Protein AF-A0A8I2K6K6-F1 (afdb_monomer_lite)

Radius of gyration: 32.04 Å; chains: 1; bounding box: 78×80×98 Å

Structure (mmCIF, N/CA/C/O backbone):
data_AF-A0A8I2K6K6-F1
#
_entry.id   AF-A0A8I2K6K6-F1
#
loop_
_atom_site.group_PDB
_atom_site.id
_atom_site.type_symbol
_atom_site.label_atom_id
_atom_site.label_alt_id
_atom_site.label_comp_id
_atom_site.label_asym_id
_atom_site.label_entity_id
_atom_site.label_seq_id
_atom_site.pdbx_PDB_ins_code
_atom_site.Cartn_x
_atom_site.Cartn_y
_atom_site.Cartn_z
_atom_site.occupancy
_atom_site.B_iso_or_equiv
_atom_site.auth_seq_id
_atom_site.auth_comp_id
_atom_site.auth_asym_id
_atom_site.auth_atom_id
_atom_site.pdbx_PDB_model_num
ATOM 1 N N . MET A 1 1 ? -10.277 -48.477 51.080 1.00 51.75 1 MET A N 1
ATOM 2 C CA . MET A 1 1 ? -9.240 -47.438 50.859 1.00 51.75 1 MET A CA 1
ATOM 3 C C . MET A 1 1 ? -9.003 -47.127 49.381 1.00 51.75 1 MET A C 1
ATOM 5 O O . MET A 1 1 ? -8.917 -45.958 49.034 1.00 51.75 1 MET A O 1
ATOM 9 N N . GLU A 1 2 ? -8.954 -48.123 48.496 1.00 49.84 2 GLU A N 1
ATOM 10 C CA . GLU A 1 2 ? -8.659 -47.941 47.059 1.00 49.84 2 GLU A CA 1
ATOM 11 C C . GLU A 1 2 ? -9.695 -47.109 46.279 1.00 49.84 2 GLU A C 1
ATOM 13 O O . GLU A 1 2 ? -9.335 -46.196 45.540 1.00 49.84 2 GLU A O 1
ATOM 18 N N . ARG A 1 3 ? -10.997 -47.317 46.526 1.00 44.72 3 ARG A N 1
ATOM 19 C CA . ARG A 1 3 ? -12.078 -46.536 45.884 1.00 44.72 3 ARG A CA 1
ATOM 20 C C . ARG A 1 3 ? -12.080 -45.042 46.243 1.00 44.72 3 ARG A C 1
ATOM 22 O O . ARG A 1 3 ? -12.633 -44.241 45.495 1.00 44.72 3 ARG A O 1
ATOM 29 N N . MET A 1 4 ? -11.463 -44.662 47.363 1.00 46.16 4 MET A N 1
ATOM 30 C CA . MET A 1 4 ? -11.372 -43.262 47.796 1.00 46.16 4 MET A CA 1
ATOM 31 C C . MET A 1 4 ? -10.241 -42.525 47.063 1.00 46.16 4 MET A C 1
ATOM 33 O O . MET A 1 4 ? -10.418 -41.376 46.674 1.00 46.16 4 MET A O 1
ATOM 37 N N . LYS A 1 5 ? -9.128 -43.217 46.766 1.00 51.53 5 LYS A N 1
ATOM 38 C CA . LYS A 1 5 ? -8.006 -42.664 45.988 1.00 51.53 5 LYS A CA 1
ATOM 39 C C . LYS A 1 5 ? -8.391 -42.371 44.534 1.00 51.53 5 LYS A C 1
ATOM 41 O O . LYS A 1 5 ? -8.031 -41.322 44.014 1.00 51.53 5 LYS A O 1
ATOM 46 N N . ILE A 1 6 ? -9.189 -43.242 43.911 1.00 59.91 6 ILE A N 1
ATOM 47 C CA . ILE A 1 6 ? -9.637 -43.064 42.518 1.00 59.91 6 ILE A CA 1
ATOM 48 C C . ILE A 1 6 ? -10.590 -41.864 42.387 1.00 59.91 6 ILE A C 1
ATOM 50 O O . ILE A 1 6 ? -10.442 -41.062 41.470 1.00 59.91 6 ILE A O 1
ATOM 54 N N . ARG A 1 7 ? -11.521 -41.670 43.335 1.00 54.28 7 ARG A N 1
ATOM 55 C CA . ARG A 1 7 ? -12.425 -40.503 43.329 1.00 54.28 7 ARG A CA 1
ATOM 56 C C . ARG A 1 7 ? -11.685 -39.181 43.545 1.00 54.28 7 ARG A C 1
ATOM 58 O O . ARG A 1 7 ? -11.987 -38.214 42.853 1.00 54.28 7 ARG A O 1
ATOM 65 N N . SER A 1 8 ? -10.697 -39.143 44.441 1.00 53.84 8 SER A N 1
ATOM 66 C CA . SER A 1 8 ? -9.863 -37.949 44.631 1.00 53.84 8 SER A CA 1
ATOM 67 C C . SER A 1 8 ? -9.003 -37.632 43.406 1.00 53.84 8 SER A C 1
ATOM 69 O O . SER A 1 8 ? -8.844 -36.463 43.076 1.00 53.84 8 SER A O 1
ATOM 71 N N . MET A 1 9 ? -8.500 -38.645 42.694 1.00 57.75 9 MET A N 1
ATOM 72 C CA . MET A 1 9 ? -7.684 -38.441 41.494 1.00 57.75 9 MET A CA 1
ATOM 73 C C . MET A 1 9 ? -8.512 -37.928 40.305 1.00 57.75 9 MET A C 1
ATOM 75 O O . MET A 1 9 ? -8.080 -37.010 39.617 1.00 57.75 9 MET A O 1
ATOM 79 N N . VAL A 1 10 ? -9.733 -38.440 40.106 1.00 64.06 10 VAL A N 1
ATOM 80 C CA . VAL A 1 10 ? -10.653 -37.948 39.060 1.00 64.06 10 VAL A CA 1
ATOM 81 C C . VAL A 1 10 ? -11.101 -36.509 39.334 1.00 64.06 10 VAL A C 1
ATOM 83 O O . VAL A 1 10 ? -11.165 -35.700 38.409 1.00 64.06 10 VAL A O 1
ATOM 86 N N . LEU A 1 11 ? -11.354 -36.158 40.600 1.00 61.22 11 LEU A N 1
ATOM 87 C CA . LEU A 1 11 ? -11.687 -34.786 40.989 1.00 61.22 11 LEU A CA 1
ATOM 88 C C . LEU A 1 11 ? -10.507 -33.833 40.735 1.00 61.22 11 LEU A C 1
ATOM 90 O O . LEU A 1 11 ? -10.701 -32.754 40.184 1.00 61.22 11 LEU A O 1
ATOM 94 N N . LEU A 1 12 ? -9.283 -34.254 41.071 1.00 58.97 12 LEU A N 1
ATOM 95 C CA . LEU A 1 12 ? -8.071 -33.461 40.856 1.00 58.97 12 LEU A CA 1
ATOM 96 C C . LEU A 1 12 ? -7.804 -33.225 39.361 1.00 58.97 12 LEU A C 1
ATOM 98 O O . LEU A 1 12 ? -7.541 -32.097 38.958 1.00 58.97 12 LEU A O 1
ATOM 102 N N . VAL A 1 13 ? -7.937 -34.263 38.528 1.00 63.56 13 VAL A N 1
ATOM 103 C CA . VAL A 1 13 ? -7.778 -34.155 37.067 1.00 63.56 13 VAL A CA 1
ATOM 104 C C . VAL A 1 13 ? -8.853 -33.251 36.459 1.00 63.56 13 VAL A C 1
ATOM 106 O O . VAL A 1 13 ? -8.534 -32.428 35.608 1.00 63.56 13 VAL A O 1
ATOM 109 N N . SER A 1 14 ? -10.099 -33.333 36.936 1.00 47.94 14 SER A N 1
ATOM 110 C CA . SER A 1 14 ? -11.197 -32.475 36.463 1.00 47.94 14 SER A CA 1
ATOM 111 C C . SER A 1 14 ? -10.987 -31.004 36.835 1.00 47.94 14 SER A C 1
ATOM 113 O O . SER A 1 14 ? -11.251 -30.124 36.021 1.00 47.94 14 SER A O 1
ATOM 115 N N . ILE A 1 15 ? -10.465 -30.727 38.037 1.00 58.06 15 ILE A N 1
ATOM 116 C CA . ILE A 1 15 ? -10.122 -29.369 38.488 1.00 58.06 15 ILE A CA 1
ATOM 117 C C . ILE A 1 15 ? -8.947 -28.806 37.678 1.00 58.06 15 ILE A C 1
ATOM 119 O O . ILE A 1 15 ? -8.999 -27.651 37.264 1.00 58.06 15 ILE A O 1
ATOM 123 N N . ILE A 1 16 ? -7.920 -29.615 37.396 1.00 54.38 16 ILE A N 1
ATOM 124 C CA . ILE A 1 16 ? -6.781 -29.209 36.556 1.00 54.38 16 ILE A CA 1
ATOM 125 C C . ILE A 1 16 ? -7.243 -28.916 35.121 1.00 54.38 16 ILE A C 1
ATOM 127 O O . ILE A 1 16 ? -6.854 -27.893 34.560 1.00 54.38 16 ILE A O 1
ATOM 131 N N . PHE A 1 17 ? -8.119 -29.749 34.546 1.00 43.94 17 PHE A N 1
ATOM 132 C CA . PHE A 1 17 ? -8.695 -29.506 33.218 1.00 43.94 17 PHE A CA 1
ATOM 133 C C . PHE A 1 17 ? -9.552 -28.234 33.181 1.00 43.94 17 PHE A C 1
ATOM 135 O O . PHE A 1 17 ? -9.423 -27.450 32.242 1.00 43.94 17 PHE A O 1
ATOM 142 N N . LEU A 1 18 ? -10.376 -27.983 34.208 1.00 36.75 18 LEU A N 1
ATOM 143 C CA . LEU A 1 18 ? -11.151 -26.741 34.311 1.00 36.75 18 LEU A CA 1
ATOM 144 C C . LEU A 1 18 ? -10.233 -25.514 34.391 1.00 36.75 18 LEU A C 1
ATOM 146 O O . LEU A 1 18 ? -10.445 -24.553 33.657 1.00 36.75 18 LEU A O 1
ATOM 150 N N . LEU A 1 19 ? -9.194 -25.569 35.232 1.00 34.62 19 LEU A N 1
ATOM 151 C CA . LEU A 1 19 ? -8.231 -24.480 35.416 1.00 34.62 19 LEU A CA 1
ATOM 152 C C . LEU A 1 19 ? -7.438 -24.185 34.133 1.00 34.62 19 LEU A C 1
ATOM 154 O O . LEU A 1 19 ? -7.246 -23.018 33.785 1.00 34.62 19 LEU A O 1
ATOM 158 N N . MET A 1 20 ? -7.022 -25.218 33.391 1.00 33.31 20 MET A N 1
ATOM 159 C CA . MET A 1 20 ? -6.329 -25.043 32.109 1.00 33.31 20 MET A CA 1
ATOM 160 C C . MET A 1 20 ? -7.248 -24.491 31.009 1.00 33.31 20 MET A C 1
ATOM 162 O O . MET A 1 20 ? -6.815 -23.649 30.218 1.00 33.31 20 MET A O 1
ATOM 166 N N . CYS A 1 21 ? -8.523 -24.887 30.984 1.00 32.38 21 CYS A N 1
ATOM 167 C CA . CYS A 1 21 ? -9.512 -24.354 30.041 1.00 32.38 21 CYS A CA 1
ATOM 168 C C . CYS A 1 21 ? -9.845 -22.877 30.338 1.00 32.38 21 CYS A C 1
ATOM 170 O O . CYS A 1 21 ? -9.952 -22.058 29.428 1.00 32.38 21 CYS A O 1
ATOM 172 N N . THR A 1 22 ? -9.921 -22.489 31.619 1.00 38.09 22 THR A N 1
ATOM 173 C CA . THR A 1 22 ? -10.116 -21.081 32.005 1.00 38.09 22 THR A CA 1
ATOM 174 C C . THR A 1 22 ? -8.895 -20.214 31.712 1.00 38.09 22 THR A C 1
ATOM 176 O O . THR A 1 22 ? -9.050 -19.091 31.242 1.00 38.09 22 THR A O 1
ATOM 179 N N . ALA A 1 23 ? -7.680 -20.729 31.928 1.00 33.56 23 ALA A N 1
ATOM 180 C CA . ALA A 1 23 ? -6.452 -19.982 31.665 1.00 33.56 23 ALA A CA 1
ATOM 181 C C . ALA A 1 23 ? -6.238 -19.738 30.162 1.00 33.56 23 ALA A C 1
ATOM 183 O O . ALA A 1 23 ? -5.849 -18.643 29.770 1.00 33.56 23 ALA A O 1
ATOM 184 N N . THR A 1 24 ? -6.545 -20.723 29.312 1.00 42.44 24 THR A N 1
ATOM 185 C CA . THR A 1 24 ? -6.481 -20.574 27.847 1.00 42.44 24 THR A CA 1
ATOM 186 C C . THR A 1 24 ? -7.554 -19.616 27.324 1.00 42.44 24 THR A C 1
ATOM 188 O O . THR A 1 24 ? -7.224 -18.709 26.564 1.00 42.44 24 THR A O 1
ATOM 191 N N . ALA A 1 25 ? -8.801 -19.718 27.797 1.00 46.31 25 ALA A N 1
ATOM 192 C CA . ALA A 1 25 ? -9.870 -18.784 27.431 1.00 46.31 25 ALA A CA 1
ATOM 193 C C . ALA A 1 25 ? -9.582 -17.337 27.877 1.00 46.31 25 ALA A C 1
ATOM 195 O O . ALA A 1 25 ? -9.853 -16.392 27.137 1.00 46.31 25 ALA A O 1
ATOM 196 N N . GLN A 1 26 ? -8.995 -17.147 29.063 1.00 47.81 26 GLN A N 1
ATOM 197 C CA . GLN A 1 26 ? -8.605 -15.825 29.553 1.00 47.81 26 GLN A CA 1
ATOM 198 C C . GLN A 1 26 ? -7.386 -15.271 28.803 1.00 47.81 26 GLN A C 1
ATOM 200 O O . GLN A 1 26 ? -7.351 -14.084 28.498 1.00 47.81 26 GLN A O 1
ATOM 205 N N . HIS A 1 27 ? -6.430 -16.122 28.415 1.00 45.38 27 HIS A N 1
ATOM 206 C CA . HIS A 1 27 ? -5.269 -15.692 27.635 1.00 45.38 27 HIS A CA 1
ATOM 207 C C . HIS A 1 27 ? -5.630 -15.274 26.196 1.00 45.38 27 HIS A C 1
ATOM 209 O O . HIS A 1 27 ? -4.989 -14.371 25.657 1.00 45.38 27 HIS A O 1
ATOM 215 N N . VAL A 1 28 ? -6.667 -15.878 25.596 1.00 52.75 28 VAL A N 1
ATOM 216 C CA . VAL A 1 28 ? -7.214 -15.484 24.281 1.00 52.75 28 VAL A CA 1
ATOM 217 C C . VAL A 1 28 ? -7.942 -14.135 24.352 1.00 52.75 28 VAL A C 1
ATOM 219 O O . VAL A 1 28 ? -7.815 -13.341 23.431 1.00 52.75 28 VAL A O 1
ATOM 222 N N . ARG A 1 29 ? -8.625 -13.821 25.464 1.00 59.38 29 ARG A N 1
ATOM 223 C CA . ARG A 1 29 ? -9.300 -12.520 25.670 1.00 59.38 29 ARG A CA 1
ATOM 224 C C . ARG A 1 29 ? -8.346 -11.331 25.831 1.00 59.38 29 ARG A C 1
ATOM 226 O O . ARG A 1 29 ? -8.762 -10.192 25.662 1.00 59.38 29 ARG A O 1
ATOM 233 N N . GLU A 1 30 ? -7.084 -11.583 26.173 1.00 62.78 30 GLU A N 1
ATOM 234 C CA . GLU A 1 30 ? -6.069 -10.542 26.397 1.00 62.78 30 GLU A CA 1
ATOM 235 C C . GLU A 1 30 ? -5.243 -10.202 25.141 1.00 62.78 30 GLU A C 1
ATOM 237 O O . GLU A 1 30 ? -4.335 -9.370 25.207 1.00 62.78 30 GLU A O 1
ATOM 242 N N . LYS A 1 31 ? -5.535 -10.842 24.002 1.00 68.19 31 LYS A N 1
ATOM 243 C CA . LYS A 1 31 ? -4.841 -10.657 22.721 1.00 68.19 31 LYS A CA 1
ATOM 244 C C . LYS A 1 31 ? -5.854 -10.392 21.604 1.00 68.19 31 LYS A C 1
ATOM 246 O O . LYS A 1 31 ? -6.998 -10.827 21.683 1.00 68.19 31 LYS A O 1
ATOM 251 N N . GLY A 1 32 ? -5.415 -9.709 20.551 1.00 77.25 32 GLY A N 1
ATOM 252 C CA . GLY A 1 32 ? -6.196 -9.530 19.326 1.00 77.25 32 GLY A CA 1
ATOM 253 C C . GLY A 1 32 ? -6.522 -8.078 18.999 1.00 77.25 32 GLY A C 1
ATOM 254 O O . GLY A 1 32 ? -5.959 -7.146 19.580 1.00 77.25 32 GLY A O 1
ATOM 255 N N . ILE A 1 33 ? -7.405 -7.927 18.020 1.00 88.62 33 ILE A N 1
ATOM 256 C CA . ILE A 1 33 ? -7.932 -6.653 17.540 1.00 88.62 33 ILE A CA 1
ATOM 257 C C . ILE A 1 33 ? -9.274 -6.428 18.228 1.00 88.62 33 ILE A C 1
ATOM 259 O O . ILE A 1 33 ? -10.105 -7.337 18.265 1.00 88.62 33 ILE A O 1
ATOM 263 N N . PHE A 1 34 ? -9.465 -5.240 18.784 1.00 93.50 34 PHE A N 1
ATOM 264 C CA . PHE A 1 34 ? -10.744 -4.771 19.291 1.00 93.50 34 PHE A CA 1
ATOM 265 C C . PHE A 1 34 ? -11.370 -3.844 18.265 1.00 93.50 34 PHE A C 1
ATOM 267 O O . PHE A 1 34 ? -10.644 -3.065 17.650 1.00 93.50 34 PHE A O 1
ATOM 274 N N . PHE A 1 35 ? -12.677 -3.949 18.063 1.00 95.38 35 PHE A N 1
ATOM 275 C CA . PHE A 1 35 ? -13.352 -3.186 17.021 1.00 95.38 35 PHE A CA 1
ATOM 276 C C . PHE A 1 35 ? -14.851 -3.029 17.274 1.00 95.38 35 PHE A C 1
ATOM 278 O O . PHE A 1 35 ? -15.402 -3.807 18.051 1.00 95.38 35 PHE A O 1
ATOM 285 N N . SER A 1 36 ? -15.477 -2.060 16.614 1.00 96.81 36 SER A N 1
ATOM 286 C CA . SER A 1 36 ? -16.935 -1.948 16.462 1.00 96.81 36 SER A CA 1
ATOM 287 C C . SER A 1 36 ? -17.298 -2.020 14.980 1.00 96.81 36 SER A C 1
ATOM 289 O O . SER A 1 36 ? -16.401 -2.019 14.141 1.00 96.81 36 SER A O 1
ATOM 291 N N . THR A 1 37 ? -18.577 -2.153 14.659 1.00 96.12 37 THR A N 1
ATOM 292 C CA . THR A 1 37 ? -19.090 -2.217 13.282 1.00 96.12 37 THR A CA 1
ATOM 293 C C . THR A 1 37 ? -20.199 -1.193 13.104 1.00 96.12 37 THR A C 1
ATOM 295 O O . THR A 1 37 ? -21.004 -1.099 14.019 1.00 96.12 37 THR A O 1
ATOM 298 N N . GLU A 1 38 ? -20.323 -0.592 11.921 1.00 94.00 38 GLU A N 1
ATOM 299 C CA . GLU A 1 38 ? -21.384 0.382 11.573 1.00 94.00 38 GLU A CA 1
ATOM 300 C C . GLU A 1 38 ? -22.796 -0.190 11.712 1.00 94.00 38 GLU A C 1
ATOM 302 O O . GLU A 1 38 ? -23.766 0.520 11.954 1.00 94.00 38 GLU A O 1
ATOM 307 N N . GLU A 1 39 ? -22.933 -1.505 11.536 1.00 94.12 39 GLU A N 1
ATOM 308 C CA . GLU A 1 39 ? -24.236 -2.152 11.441 1.00 94.12 39 GLU A CA 1
ATOM 309 C C . GLU A 1 39 ? -24.443 -3.222 12.517 1.00 94.12 39 GLU A C 1
ATOM 311 O O . GLU A 1 39 ? -23.609 -4.111 12.740 1.00 94.12 39 GLU A O 1
ATOM 316 N N . GLU A 1 40 ? -25.631 -3.220 13.126 1.00 94.50 40 GLU A N 1
ATOM 317 C CA . GLU A 1 40 ? -26.040 -4.272 14.052 1.00 94.50 40 GLU A CA 1
ATOM 318 C C . GLU A 1 40 ? -26.169 -5.632 13.341 1.00 94.50 40 GLU A C 1
ATOM 320 O O . GLU A 1 40 ? -26.656 -5.762 12.211 1.00 94.50 40 GLU A O 1
ATOM 325 N N . PHE A 1 41 ? -25.831 -6.721 14.036 1.00 94.94 41 PHE A N 1
ATOM 326 C CA . PHE A 1 41 ? -25.976 -8.061 13.471 1.00 94.94 41 PHE A CA 1
ATOM 327 C C . PHE A 1 41 ? -26.277 -9.149 14.500 1.00 94.94 41 PHE A C 1
ATOM 329 O O . PHE A 1 41 ? -26.096 -9.023 15.708 1.00 94.94 41 PHE A O 1
ATOM 336 N N . VAL A 1 42 ? -26.746 -10.295 13.998 1.00 93.62 42 VAL A N 1
ATOM 337 C CA . VAL A 1 42 ? -27.053 -11.466 14.827 1.00 93.62 42 VAL A CA 1
ATOM 338 C C . VAL A 1 42 ? -25.925 -12.489 14.744 1.00 93.62 42 VAL A C 1
ATOM 340 O O . VAL A 1 42 ? -25.667 -13.062 13.679 1.00 93.62 42 VAL A O 1
ATOM 343 N N . ILE A 1 43 ? -25.312 -12.785 15.890 1.00 91.00 43 ILE A N 1
ATOM 344 C CA . ILE A 1 43 ? -24.270 -13.805 16.027 1.00 91.00 43 ILE A CA 1
ATOM 345 C C . ILE A 1 43 ? -24.836 -15.221 15.840 1.00 91.00 43 ILE A C 1
ATOM 347 O O . ILE A 1 43 ? -25.924 -15.564 16.311 1.00 91.00 43 ILE A O 1
ATOM 351 N N . ARG A 1 44 ? -24.068 -16.088 15.171 1.00 85.31 44 ARG A N 1
ATOM 352 C CA . ARG A 1 44 ? -24.372 -17.532 15.031 1.00 85.31 44 ARG A CA 1
ATOM 353 C C . ARG A 1 44 ? -23.242 -18.429 15.528 1.00 85.31 44 ARG A C 1
ATOM 355 O O . ARG A 1 44 ? -23.349 -19.655 15.470 1.00 85.31 44 ARG A O 1
ATOM 362 N N . GLY A 1 45 ? -22.143 -17.813 15.954 1.00 73.81 45 GLY A N 1
ATOM 363 C CA . GLY A 1 45 ? -21.019 -18.450 16.621 1.00 73.81 45 GLY A CA 1
ATOM 364 C C . GLY A 1 45 ? -21.280 -18.717 18.103 1.00 73.81 45 GLY A C 1
ATOM 365 O O . GLY A 1 45 ? -22.357 -19.161 18.503 1.00 73.81 45 GLY A O 1
ATOM 366 N N . LEU A 1 46 ? -20.253 -18.491 18.919 1.00 76.25 46 LEU A N 1
ATOM 367 C CA . LEU A 1 46 ? -20.325 -18.667 20.367 1.00 76.25 46 LEU A CA 1
ATOM 368 C C . LEU A 1 46 ? -21.294 -17.654 20.970 1.00 76.25 46 LEU A C 1
ATOM 370 O O . LEU A 1 46 ? -21.122 -16.456 20.793 1.00 76.25 46 LEU A O 1
ATOM 374 N N . LYS A 1 47 ? -22.303 -18.130 21.704 1.00 79.69 47 LYS A N 1
ATOM 375 C CA . LYS A 1 47 ? -23.281 -17.247 22.342 1.00 79.69 47 LYS A CA 1
ATOM 376 C C . LYS A 1 47 ? -22.570 -16.285 23.315 1.00 79.69 47 LYS A C 1
ATOM 378 O O . LYS A 1 47 ? -21.789 -16.772 24.139 1.00 79.69 47 LYS A O 1
ATOM 383 N N . PRO A 1 48 ? -22.847 -14.968 23.264 1.00 84.38 48 PRO A N 1
ATOM 384 C CA . PRO A 1 48 ? -22.281 -14.011 24.209 1.00 84.38 48 PRO A CA 1
ATOM 385 C C . PRO A 1 48 ? -22.601 -14.369 25.663 1.00 84.38 48 PRO A C 1
ATOM 387 O O . PRO A 1 48 ? -23.578 -15.067 25.948 1.00 84.38 48 PRO A O 1
ATOM 390 N N . ALA A 1 49 ? -21.766 -13.894 26.591 1.00 82.94 49 ALA A N 1
ATOM 391 C CA . ALA A 1 49 ? -21.844 -14.264 28.007 1.00 82.94 49 ALA A CA 1
ATOM 392 C C . ALA A 1 49 ? -23.164 -13.840 28.678 1.00 82.94 49 ALA A C 1
ATOM 394 O O . ALA A 1 49 ? -23.637 -14.519 29.587 1.00 82.94 49 ALA A O 1
ATOM 395 N N . ASP A 1 50 ? -23.769 -12.751 28.208 1.00 85.69 50 ASP A N 1
ATOM 396 C CA . ASP A 1 50 ? -25.077 -12.252 28.647 1.00 85.69 50 ASP A CA 1
ATOM 397 C C . ASP A 1 50 ? -26.264 -12.991 28.002 1.00 85.69 50 ASP A C 1
ATOM 399 O O . ASP A 1 50 ? -27.416 -12.808 28.391 1.00 85.69 50 ASP A O 1
ATOM 403 N N . GLY A 1 51 ? -25.999 -13.854 27.021 1.00 88.19 51 GLY A N 1
ATOM 404 C CA . GLY A 1 51 ? -27.007 -14.601 26.295 1.00 88.19 51 GLY A CA 1
ATOM 405 C C . GLY A 1 51 ? -27.780 -13.807 25.234 1.00 88.19 51 GLY A C 1
ATOM 406 O O . GLY A 1 51 ? -28.684 -14.400 24.635 1.00 88.19 51 GLY A O 1
ATOM 407 N N . ASN A 1 52 ? -27.446 -12.540 24.967 1.00 90.62 52 ASN A N 1
ATOM 408 C CA . ASN A 1 52 ? -28.057 -11.760 23.891 1.00 90.62 52 ASN A CA 1
ATOM 409 C C . ASN A 1 52 ? -27.321 -12.026 22.563 1.00 90.62 52 ASN A C 1
ATOM 411 O O . ASN A 1 52 ? -26.131 -11.726 22.468 1.00 90.62 52 ASN A O 1
ATOM 415 N N . PRO A 1 53 ? -27.977 -12.610 21.540 1.00 91.62 53 PRO A N 1
ATOM 416 C CA . PRO A 1 53 ? -27.328 -12.895 20.264 1.00 91.62 53 PRO A CA 1
ATOM 417 C C . PRO A 1 53 ? -27.206 -11.670 19.345 1.00 91.62 53 PRO A C 1
ATOM 419 O O . PRO A 1 53 ? -26.578 -11.783 18.296 1.00 91.62 53 PRO A O 1
ATOM 422 N N . ILE A 1 54 ? -27.832 -10.545 19.688 1.00 94.44 54 ILE A N 1
ATOM 423 C CA . ILE A 1 54 ? -27.694 -9.301 18.931 1.00 94.44 54 ILE A CA 1
ATOM 424 C C . ILE A 1 54 ? -26.397 -8.628 19.375 1.00 94.44 54 ILE A C 1
ATOM 426 O O . ILE A 1 54 ? -26.117 -8.542 20.576 1.00 94.44 54 ILE A O 1
ATOM 430 N N . ILE A 1 55 ? -25.601 -8.234 18.394 1.00 95.50 55 ILE A N 1
ATOM 431 C CA . ILE A 1 55 ? -24.452 -7.351 18.523 1.00 95.50 55 ILE A CA 1
ATOM 432 C C . ILE A 1 55 ? -24.899 -6.014 17.951 1.00 95.50 55 ILE A C 1
ATOM 434 O O . ILE A 1 55 ? -25.369 -6.010 16.811 1.00 95.50 55 ILE A O 1
ATOM 438 N N . SER A 1 56 ? -24.829 -4.942 18.735 1.00 95.69 56 SER A N 1
ATOM 439 C CA . SER A 1 56 ? -25.100 -3.610 18.192 1.00 95.69 56 SER A CA 1
ATOM 440 C C . SER A 1 56 ? -23.832 -2.958 17.656 1.00 95.69 56 SER A C 1
ATOM 442 O O . SER A 1 56 ? -22.720 -3.401 17.957 1.00 95.69 56 SER A O 1
ATOM 444 N N . ASP A 1 57 ? -24.031 -1.900 16.883 1.00 94.25 57 ASP A N 1
ATOM 445 C CA . ASP A 1 57 ? -23.008 -0.959 16.419 1.00 94.25 57 ASP A CA 1
ATOM 446 C C . ASP A 1 57 ? -22.256 -0.256 17.567 1.00 94.25 57 ASP A C 1
ATOM 448 O O . ASP A 1 57 ? -21.136 0.223 17.419 1.00 94.25 57 ASP A O 1
ATOM 452 N N . GLY A 1 58 ? -22.833 -0.264 18.769 1.00 95.06 58 GLY A N 1
ATOM 453 C CA . GLY A 1 58 ? -22.226 0.246 19.988 1.00 95.06 58 GLY A CA 1
ATOM 454 C C . GLY A 1 58 ? -21.421 -0.764 20.809 1.00 95.06 58 GLY A C 1
ATOM 455 O O . GLY A 1 58 ? -20.913 -0.407 21.882 1.00 95.06 58 GLY A O 1
ATOM 456 N N . ASP A 1 59 ? -21.339 -2.027 20.390 1.00 97.19 59 ASP A N 1
ATOM 457 C CA . ASP A 1 59 ? -20.625 -3.068 21.123 1.00 97.19 59 ASP A CA 1
ATOM 458 C C . ASP A 1 59 ? -19.152 -3.155 20.708 1.00 97.19 59 ASP A C 1
ATOM 460 O O . ASP A 1 59 ? -18.811 -3.420 19.563 1.00 97.19 59 ASP A O 1
ATOM 464 N N . LEU A 1 60 ? -18.246 -3.089 21.685 1.00 96.75 60 LEU A N 1
ATOM 465 C CA . LEU A 1 60 ? -16.827 -3.300 21.435 1.00 96.75 60 LEU A CA 1
ATOM 466 C C . LEU A 1 60 ? -16.507 -4.801 21.414 1.00 96.75 60 LEU A C 1
ATOM 468 O O . LEU A 1 60 ? -16.607 -5.511 22.424 1.00 96.75 60 LEU A O 1
ATOM 472 N N . LEU A 1 61 ? -16.085 -5.286 20.255 1.00 95.06 61 LEU A N 1
ATOM 473 C CA . LEU A 1 61 ? -15.815 -6.683 19.934 1.00 95.06 61 LEU A CA 1
ATOM 474 C C . LEU A 1 61 ? -14.330 -7.020 20.034 1.00 95.06 61 LEU A C 1
ATOM 476 O O . LEU A 1 61 ? -13.470 -6.150 20.134 1.00 95.06 61 LEU A O 1
ATOM 480 N N . ASN A 1 62 ? -14.019 -8.315 20.012 1.00 91.00 62 ASN A N 1
ATOM 481 C CA . ASN A 1 62 ? -12.662 -8.831 19.873 1.00 91.00 62 ASN A CA 1
ATOM 482 C C . ASN A 1 62 ? -12.591 -9.839 18.717 1.00 91.00 62 ASN A C 1
ATOM 484 O O . ASN A 1 62 ? -13.462 -10.702 18.575 1.00 91.00 62 ASN A O 1
ATOM 488 N N . SER A 1 63 ? -11.506 -9.782 17.944 1.00 87.56 63 SER A N 1
ATOM 489 C CA . SER A 1 63 ? -11.255 -10.617 16.761 1.00 87.56 63 SER A CA 1
ATOM 490 C C . SER A 1 63 ? -11.164 -12.124 17.033 1.00 87.56 63 SER A C 1
ATOM 492 O O . SER A 1 63 ? -11.016 -12.904 16.101 1.00 87.56 63 SER A O 1
ATOM 494 N N . ALA A 1 64 ? -11.242 -12.572 18.288 1.00 83.12 64 ALA A N 1
ATOM 495 C CA . ALA A 1 64 ? -11.393 -13.979 18.654 1.00 83.12 64 ALA A CA 1
ATOM 496 C C . ALA A 1 64 ? -12.863 -14.452 18.712 1.00 83.12 64 ALA A C 1
ATOM 498 O O . ALA A 1 64 ? -13.109 -15.619 19.020 1.00 83.12 64 ALA A O 1
ATOM 499 N N . GLY A 1 65 ? -13.842 -13.582 18.430 1.00 86.56 65 GLY A N 1
ATOM 500 C CA . GLY A 1 65 ? -15.264 -13.945 18.372 1.00 86.56 65 GLY A CA 1
ATOM 501 C C . GLY A 1 65 ? -16.034 -13.769 19.678 1.00 86.56 65 GLY A C 1
ATOM 502 O O . GLY A 1 65 ? -16.987 -14.507 19.929 1.00 86.56 65 GLY A O 1
ATOM 503 N N . TYR A 1 66 ? -15.624 -12.823 20.525 1.00 88.00 66 TYR A N 1
ATOM 504 C CA . TYR A 1 66 ? -16.317 -12.500 21.774 1.00 88.00 66 TYR A CA 1
ATOM 505 C C . TYR A 1 66 ? -16.623 -11.007 21.853 1.00 88.00 66 TYR A C 1
ATOM 507 O O . TYR A 1 66 ? -15.845 -10.183 21.377 1.00 88.00 66 TYR A O 1
ATOM 515 N N . VAL A 1 67 ? -17.722 -10.674 22.525 1.00 93.19 67 VAL A N 1
ATOM 516 C CA . VAL A 1 67 ? -18.026 -9.300 22.933 1.00 93.19 67 VAL A CA 1
ATOM 517 C C . VAL A 1 67 ? -17.098 -8.929 24.085 1.00 93.19 67 VAL A C 1
ATOM 519 O O . VAL A 1 67 ? -17.096 -9.612 25.114 1.00 93.19 67 VAL A O 1
ATOM 522 N N . TYR A 1 68 ? -16.279 -7.897 23.897 1.00 93.75 68 TYR A N 1
ATOM 523 C CA . TYR A 1 68 ? -15.342 -7.429 24.913 1.00 93.75 68 TYR A CA 1
ATOM 524 C C . TYR A 1 68 ? -16.028 -6.496 25.916 1.00 93.75 68 TYR A C 1
ATOM 526 O O . TYR A 1 68 ? -15.870 -6.698 27.122 1.00 93.75 68 TYR A O 1
ATOM 534 N N . MET A 1 69 ? -16.812 -5.529 25.435 1.00 95.50 69 MET A N 1
ATOM 535 C CA . MET A 1 69 ? -17.684 -4.687 26.258 1.00 95.50 69 MET A CA 1
ATOM 536 C C . MET A 1 69 ? -18.949 -4.336 25.487 1.00 95.50 69 MET A C 1
ATOM 538 O O . MET A 1 69 ? -18.871 -3.973 24.319 1.00 95.50 69 MET A O 1
ATOM 542 N N . ARG A 1 70 ? -20.103 -4.404 26.150 1.00 96.19 70 ARG A N 1
ATOM 543 C CA . ARG A 1 70 ? -21.359 -3.932 25.554 1.00 96.19 70 ARG A CA 1
ATOM 544 C C . ARG A 1 70 ? -21.449 -2.407 25.563 1.00 96.19 70 ARG A C 1
ATOM 546 O O . ARG A 1 70 ? -20.881 -1.780 26.465 1.00 96.19 70 ARG A O 1
ATOM 553 N N . ASN A 1 71 ? -22.259 -1.823 24.679 1.00 96.06 71 ASN A N 1
ATOM 554 C CA . ASN A 1 71 ? -22.489 -0.371 24.658 1.00 96.06 71 ASN A CA 1
ATOM 555 C C . ASN A 1 71 ? -22.892 0.180 26.042 1.00 96.06 71 ASN A C 1
ATOM 557 O O . ASN A 1 71 ? -22.283 1.105 26.588 1.00 96.06 71 ASN A O 1
ATOM 561 N N . TYR A 1 72 ? -23.837 -0.492 26.713 1.00 94.56 72 TYR A N 1
ATOM 562 C CA . TYR A 1 72 ? -24.289 -0.096 28.054 1.00 94.56 72 TYR A CA 1
ATOM 563 C C . TYR A 1 72 ? -23.188 -0.187 29.130 1.00 94.56 72 TYR A C 1
ATOM 565 O O . TYR A 1 72 ? -23.281 0.466 30.176 1.00 94.56 72 TYR A O 1
ATOM 573 N N . GLU A 1 73 ? -22.159 -1.017 28.930 1.00 95.75 73 GLU A N 1
ATOM 574 C CA . GLU A 1 73 ? -21.030 -1.146 29.856 1.00 95.75 73 GLU A CA 1
ATOM 575 C C . GLU A 1 73 ? -20.061 0.021 29.700 1.00 95.75 73 GLU A C 1
ATOM 577 O O . GLU A 1 73 ? -19.615 0.570 30.714 1.00 95.75 73 GLU A O 1
ATOM 582 N N . LEU A 1 74 ? -19.802 0.436 28.456 1.00 97.12 74 LEU A N 1
ATOM 583 C CA . LEU A 1 74 ? -19.018 1.628 28.128 1.00 97.12 74 LEU A CA 1
ATOM 584 C C . LEU A 1 74 ? -19.705 2.886 28.678 1.00 97.12 74 LEU A C 1
ATOM 586 O O . LEU A 1 74 ? -19.092 3.685 29.394 1.00 97.12 74 LEU A O 1
ATOM 590 N N . LEU A 1 75 ? -21.021 2.996 28.480 1.00 96.88 75 LEU A N 1
ATOM 591 C CA . LEU A 1 75 ? -21.819 4.154 28.886 1.00 96.88 75 LEU A CA 1
ATOM 592 C C . LEU A 1 75 ? -22.220 4.190 30.368 1.00 96.88 75 LEU A C 1
ATOM 594 O O . LEU A 1 75 ? -22.783 5.181 30.853 1.00 96.88 75 LEU A O 1
ATOM 598 N N . LYS A 1 76 ? -21.905 3.146 31.141 1.00 95.56 76 LYS A N 1
ATOM 599 C CA . LYS A 1 76 ? -22.382 2.961 32.523 1.00 95.56 76 LYS A CA 1
ATOM 600 C C . LYS A 1 76 ? -22.131 4.163 33.441 1.00 95.56 76 LYS A C 1
ATOM 602 O O . LYS A 1 76 ? -22.936 4.438 34.335 1.00 95.56 76 LYS A O 1
ATOM 607 N N . LYS A 1 77 ? -21.011 4.875 33.269 1.00 96.81 77 LYS A N 1
ATOM 608 C CA . LYS A 1 77 ? -20.663 6.057 34.085 1.00 96.81 77 LYS A CA 1
ATOM 609 C C . LYS A 1 77 ? -21.447 7.311 33.711 1.00 96.81 77 LYS A C 1
ATOM 611 O O . LYS A 1 77 ? -21.628 8.172 34.571 1.00 96.81 77 LYS A O 1
ATOM 616 N N . PHE A 1 78 ? -21.945 7.375 32.484 1.00 96.25 78 PHE A N 1
ATOM 617 C CA . PHE A 1 78 ? -22.659 8.522 31.934 1.00 96.25 78 PHE A CA 1
ATOM 618 C C . PHE A 1 78 ? -24.178 8.402 32.086 1.00 96.25 78 PHE A C 1
ATOM 620 O O . PHE A 1 78 ? -24.893 9.375 31.889 1.00 96.25 78 PHE A O 1
ATOM 627 N N . LYS A 1 79 ? -24.666 7.243 32.555 1.00 93.00 79 LYS A N 1
ATOM 628 C CA . LYS A 1 79 ? -26.088 6.965 32.828 1.00 93.00 79 LYS A CA 1
ATOM 629 C C . LYS A 1 79 ? -26.981 7.027 31.581 1.00 93.00 79 LYS A C 1
ATOM 631 O O . LYS A 1 79 ? -28.200 7.146 31.730 1.00 93.00 79 LYS A O 1
ATOM 636 N N . ALA A 1 80 ? -26.404 6.885 30.391 1.00 91.69 80 ALA A N 1
ATOM 637 C CA . ALA A 1 80 ? -27.175 6.576 29.197 1.00 91.69 80 ALA A CA 1
ATOM 638 C C . ALA A 1 80 ? -27.770 5.164 29.330 1.00 91.69 80 ALA A C 1
ATOM 640 O O . ALA A 1 80 ? -27.175 4.275 29.945 1.00 91.69 80 ALA A O 1
ATOM 641 N N . ARG A 1 81 ? -28.998 4.994 28.837 1.00 88.50 81 ARG A N 1
ATOM 642 C CA . ARG A 1 81 ? -29.746 3.724 28.895 1.00 88.50 81 ARG A CA 1
ATOM 643 C C . ARG A 1 81 ? -30.069 3.156 27.520 1.00 88.50 81 ARG A C 1
ATOM 645 O O . ARG A 1 81 ? -30.473 2.001 27.448 1.00 88.50 81 ARG A O 1
ATOM 652 N N . SER A 1 82 ? -29.967 3.990 26.495 1.00 92.12 82 SER A N 1
ATOM 653 C CA . SER A 1 82 ? -30.121 3.601 25.102 1.00 92.12 82 SER A CA 1
ATOM 654 C C . SER A 1 82 ? -28.765 3.196 24.553 1.00 92.12 82 SER A C 1
ATOM 656 O O . SER A 1 82 ? -27.746 3.632 25.096 1.00 92.12 82 SER A O 1
ATOM 658 N N . ASP A 1 83 ? -28.791 2.403 23.491 1.00 93.88 83 ASP A N 1
ATOM 659 C CA . ASP A 1 83 ? -27.638 2.293 22.615 1.00 93.88 83 ASP A CA 1
ATOM 660 C C . ASP A 1 83 ? -27.383 3.644 21.947 1.00 93.88 83 ASP A C 1
ATOM 662 O O . ASP A 1 83 ? -28.342 4.296 21.523 1.00 93.88 83 ASP A O 1
ATOM 666 N N . LEU A 1 84 ? -26.130 4.085 21.944 1.00 96.38 84 LEU A N 1
ATOM 667 C CA . LEU A 1 84 ? -25.704 5.326 21.293 1.00 96.38 84 LEU A CA 1
ATOM 668 C C . LEU A 1 84 ? -24.682 5.067 20.180 1.00 96.38 84 LEU A C 1
ATOM 670 O O . LEU A 1 84 ? -24.062 6.027 19.730 1.00 96.38 84 LEU A O 1
ATOM 674 N N . GLY A 1 85 ? -24.473 3.804 19.794 1.00 95.56 85 GLY A N 1
ATOM 675 C CA . GLY A 1 85 ? -23.420 3.426 18.861 1.00 95.56 85 GLY A CA 1
ATOM 676 C C . GLY A 1 85 ? -22.023 3.641 19.446 1.00 95.56 85 GLY A C 1
ATOM 677 O O . GLY A 1 85 ? -21.849 4.088 20.592 1.00 95.56 85 GLY A O 1
ATOM 678 N N . LEU A 1 86 ? -21.012 3.290 18.663 1.00 96.38 86 LEU A N 1
ATOM 679 C CA . LEU A 1 86 ? -19.620 3.643 18.894 1.00 96.38 86 LEU A CA 1
ATOM 680 C C . LEU A 1 86 ? -19.084 4.200 17.598 1.00 96.38 86 LEU A C 1
ATOM 682 O O . LEU A 1 86 ? -19.206 3.533 16.592 1.00 96.38 86 LEU A O 1
ATOM 686 N N . ASP A 1 87 ? -18.455 5.359 17.690 1.00 94.50 87 ASP A N 1
ATOM 687 C CA . ASP A 1 87 ? -17.906 6.074 16.533 1.00 94.50 87 ASP A CA 1
ATOM 688 C C . ASP A 1 87 ? -16.372 6.144 16.608 1.00 94.50 87 ASP A C 1
ATOM 690 O O . ASP A 1 87 ? -15.672 6.425 15.664 1.00 94.50 87 ASP A O 1
ATOM 694 N N . ALA A 1 88 ? -15.791 5.852 17.777 1.00 96.12 88 ALA A N 1
ATOM 695 C CA . ALA A 1 88 ? -14.353 5.648 17.900 1.00 96.12 88 ALA A CA 1
ATOM 696 C C . ALA A 1 88 ? -14.044 4.863 19.172 1.00 96.12 88 ALA A C 1
ATOM 698 O O . ALA A 1 88 ? -14.717 5.033 20.193 1.00 96.12 88 ALA A O 1
ATOM 699 N N . ALA A 1 89 ? -12.969 4.068 19.196 1.00 97.00 89 ALA A N 1
ATOM 700 C CA . ALA A 1 89 ? -12.492 3.474 20.447 1.00 97.00 89 ALA A CA 1
ATOM 701 C C . ALA A 1 89 ? -10.991 3.161 20.476 1.00 97.00 89 ALA A C 1
ATOM 703 O O . ALA A 1 89 ? -10.421 2.616 19.538 1.00 97.00 89 ALA A O 1
ATOM 704 N N . ASP A 1 90 ? -10.380 3.373 21.643 1.00 95.88 90 ASP A N 1
ATOM 705 C CA . ASP A 1 90 ? -9.042 2.909 21.991 1.00 95.88 90 ASP A CA 1
ATOM 706 C C . ASP A 1 90 ? -9.047 2.140 23.323 1.00 95.88 90 ASP A C 1
ATOM 708 O O . ASP A 1 90 ? -9.309 2.687 24.404 1.00 95.88 90 ASP A O 1
ATOM 712 N N . VAL A 1 91 ? -8.703 0.851 23.262 1.00 94.62 91 VAL A N 1
ATOM 713 C CA . VAL A 1 91 ? -8.541 -0.019 24.430 1.00 94.62 91 VAL A CA 1
ATOM 714 C C . VAL A 1 91 ? -7.158 0.198 25.035 1.00 94.62 91 VAL A C 1
ATOM 716 O O . VAL A 1 91 ? -6.148 -0.301 24.544 1.00 94.62 91 VAL A O 1
ATOM 719 N N . ILE A 1 92 ? -7.111 0.935 26.143 1.00 93.19 92 ILE A N 1
ATOM 720 C CA . ILE A 1 92 ? -5.864 1.353 26.797 1.00 93.19 92 ILE A CA 1
ATOM 721 C C . ILE A 1 92 ? -5.375 0.298 27.791 1.00 93.19 92 ILE A C 1
ATOM 723 O O . ILE A 1 92 ? -4.187 0.000 27.828 1.00 93.19 92 ILE A O 1
ATOM 727 N N . ASN A 1 93 ? -6.282 -0.275 28.590 1.00 91.75 93 ASN A N 1
ATOM 728 C CA . ASN A 1 93 ? -5.964 -1.361 29.518 1.00 91.75 93 ASN A CA 1
ATOM 729 C C . ASN A 1 93 ? -7.028 -2.458 29.422 1.00 91.75 93 ASN A C 1
ATOM 731 O O . ASN A 1 93 ? -8.142 -2.303 29.926 1.00 91.75 93 ASN A O 1
ATOM 735 N N . ILE A 1 94 ? -6.643 -3.584 28.817 1.00 89.62 94 ILE A N 1
ATOM 736 C CA . ILE A 1 94 ? -7.526 -4.731 28.572 1.00 89.62 94 ILE A CA 1
ATOM 737 C C . ILE A 1 94 ? -8.007 -5.361 29.889 1.00 89.62 94 ILE A C 1
ATOM 739 O O . ILE A 1 94 ? -9.184 -5.651 30.063 1.00 89.62 94 ILE A O 1
ATOM 743 N N . ARG A 1 95 ? -7.103 -5.554 30.858 1.00 87.44 95 ARG A N 1
ATOM 744 C CA . ARG A 1 95 ? -7.434 -6.200 32.144 1.00 87.44 95 ARG A CA 1
ATOM 745 C C . ARG A 1 95 ? -8.262 -5.302 33.057 1.00 87.44 95 ARG A C 1
ATOM 747 O O . ARG A 1 95 ? -9.073 -5.784 33.840 1.00 87.44 95 ARG A O 1
ATOM 754 N N . GLY A 1 96 ? -8.013 -4.001 32.988 1.00 90.06 96 GLY A N 1
ATOM 755 C CA . GLY A 1 96 ? -8.701 -2.970 33.753 1.00 90.06 96 GLY A CA 1
ATOM 756 C C . GLY A 1 96 ? -9.981 -2.468 33.090 1.00 90.06 96 GLY A C 1
ATOM 757 O O . GLY A 1 96 ? -10.650 -1.630 33.690 1.00 90.06 96 GLY A O 1
ATOM 758 N N . HIS A 1 97 ? -10.313 -2.948 31.883 1.00 92.94 97 HIS A N 1
ATOM 759 C CA . HIS A 1 97 ? -11.431 -2.463 31.069 1.00 92.94 97 HIS A CA 1
ATOM 760 C C . HIS A 1 97 ? -11.429 -0.931 30.912 1.00 92.94 97 HIS A C 1
ATOM 762 O O . HIS A 1 97 ? -12.460 -0.257 31.011 1.00 92.94 97 HIS A O 1
ATOM 768 N N . PHE A 1 98 ? -10.236 -0.363 30.706 1.00 96.25 98 PHE A N 1
ATOM 769 C CA . PHE A 1 98 ? -10.074 1.067 30.468 1.00 96.25 98 PHE A CA 1
ATOM 770 C C . PHE A 1 98 ? -10.095 1.336 28.967 1.00 96.25 98 PHE A C 1
ATOM 772 O O . PHE A 1 98 ? -9.149 0.980 28.261 1.00 96.25 98 PHE A O 1
ATOM 779 N N . VAL A 1 99 ? -11.172 1.965 28.503 1.00 97.69 99 VAL A N 1
ATOM 780 C CA . VAL A 1 99 ? -11.410 2.298 27.094 1.00 97.69 99 VAL A CA 1
ATOM 781 C C . VAL A 1 99 ? -11.681 3.794 27.008 1.00 97.69 99 VAL A C 1
ATOM 783 O O . VAL A 1 99 ? -12.437 4.321 27.830 1.00 97.69 99 VAL A O 1
ATOM 786 N N . ALA A 1 100 ? -11.038 4.466 26.057 1.00 98.06 100 ALA A N 1
ATOM 787 C CA . ALA A 1 100 ? -11.429 5.798 25.608 1.00 98.06 100 ALA A CA 1
ATOM 788 C C . ALA A 1 100 ? -12.231 5.640 24.313 1.00 98.06 100 ALA A C 1
ATOM 790 O O . ALA A 1 100 ? -11.846 4.818 23.492 1.00 98.06 100 ALA A O 1
ATOM 791 N N . PHE A 1 101 ? -13.350 6.337 24.157 1.00 98.31 101 PHE A N 1
ATOM 792 C CA . PHE A 1 101 ? -14.284 6.083 23.059 1.00 98.31 101 PHE A CA 1
ATOM 793 C C . PHE A 1 101 ? -15.154 7.299 22.738 1.00 98.31 101 PHE A C 1
ATOM 795 O O . PHE A 1 101 ? -15.286 8.1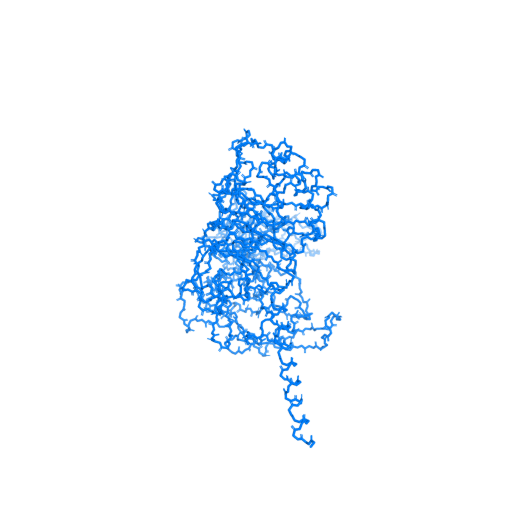83 23.585 1.00 98.31 101 PHE A O 1
ATOM 802 N N . SER A 1 102 ? -15.749 7.306 21.550 1.00 97.81 102 SER A N 1
ATOM 803 C CA . SER A 1 102 ? -16.829 8.208 21.143 1.00 97.81 102 SER A CA 1
ATOM 804 C C . SER A 1 102 ? -18.108 7.433 20.853 1.00 97.81 102 SER A C 1
ATOM 806 O O . SER A 1 102 ? -18.105 6.202 20.857 1.00 97.81 102 SER A O 1
ATOM 808 N N . THR A 1 103 ? -19.202 8.149 20.634 1.00 97.06 103 THR A N 1
ATOM 809 C CA . THR A 1 103 ? -20.516 7.585 20.304 1.00 97.06 103 THR A CA 1
ATOM 810 C C . THR A 1 103 ? -21.048 8.234 19.044 1.00 97.06 103 THR A C 1
ATOM 812 O O . THR A 1 103 ? -20.913 9.444 18.921 1.00 97.06 103 THR A O 1
ATOM 815 N N . GLU A 1 104 ? -21.772 7.474 18.236 1.00 94.50 104 GLU A N 1
ATOM 816 C CA . GLU A 1 104 ? -22.465 7.963 17.039 1.00 94.50 104 GLU A CA 1
ATOM 817 C C . GLU A 1 104 ? -23.544 9.005 17.383 1.00 94.50 104 GLU A C 1
ATOM 819 O O . GLU A 1 104 ? -23.765 9.999 16.695 1.00 94.50 104 GLU A O 1
ATOM 824 N N . LEU A 1 105 ? -24.228 8.808 18.516 1.00 95.88 105 LEU A N 1
ATOM 825 C CA . LEU A 1 105 ? -25.348 9.654 18.921 1.00 95.88 105 LEU A CA 1
ATOM 826 C C . LEU A 1 105 ? -25.047 10.493 20.163 1.00 95.88 105 LEU A C 1
ATOM 828 O O . LEU A 1 105 ? -24.523 10.019 21.174 1.00 95.88 105 LEU A O 1
ATOM 832 N N . ASP A 1 106 ? -25.526 11.738 20.139 1.00 96.38 106 ASP A N 1
ATOM 833 C CA . ASP A 1 106 ? -25.540 12.624 21.301 1.00 96.38 106 ASP A CA 1
ATOM 834 C C . ASP A 1 106 ? -26.236 11.990 22.515 1.00 96.38 106 ASP A C 1
ATOM 836 O O . ASP A 1 106 ? -27.264 11.307 22.420 1.00 96.38 106 ASP A O 1
ATOM 840 N N . HIS A 1 107 ? -25.759 12.332 23.716 1.00 96.31 107 HIS A N 1
ATOM 841 C CA . HIS A 1 107 ? -26.463 11.945 24.930 1.00 96.31 107 HIS A CA 1
ATOM 842 C C . HIS A 1 107 ? -27.869 12.586 24.959 1.00 96.31 107 HIS A C 1
ATOM 844 O O . HIS A 1 107 ? -27.963 13.817 24.964 1.00 96.31 107 HIS A O 1
ATOM 850 N N . PRO A 1 108 ? -28.966 11.823 25.158 1.00 94.19 108 PRO A N 1
ATOM 851 C CA . PRO A 1 108 ? -30.345 12.332 25.039 1.00 94.19 108 PRO A CA 1
ATOM 852 C C . PRO A 1 108 ? -30.717 13.513 25.951 1.00 94.19 108 PRO A C 1
ATOM 854 O O . PRO A 1 108 ? -31.722 14.187 25.742 1.00 94.19 108 PRO A O 1
ATOM 857 N N . TYR A 1 109 ? -29.927 13.746 27.001 1.00 93.50 109 TYR A N 1
ATOM 858 C CA . TYR A 1 109 ? -30.110 14.837 27.966 1.00 93.50 109 TYR A CA 1
ATOM 859 C C . TYR A 1 109 ? -28.970 15.873 27.949 1.00 93.50 109 TYR A C 1
ATOM 861 O O . TYR A 1 109 ? -28.803 16.602 28.924 1.00 93.50 109 TYR A O 1
ATOM 869 N N . GLY A 1 110 ? -28.146 15.901 26.894 1.00 91.31 110 GLY A N 1
ATOM 870 C CA . GLY A 1 110 ? -27.068 16.883 26.716 1.00 91.31 110 GLY A CA 1
ATOM 871 C C . GLY A 1 110 ? -25.872 16.706 27.659 1.00 91.31 110 GLY A C 1
ATOM 872 O O . GLY A 1 110 ? -25.229 17.685 28.037 1.00 91.31 110 GLY A O 1
ATOM 873 N N . GLY A 1 111 ? -25.594 15.469 28.087 1.00 92.75 111 GLY A N 1
ATOM 874 C CA . GLY A 1 111 ? -24.460 15.158 28.967 1.00 92.75 111 GLY A CA 1
ATOM 875 C C . GLY A 1 111 ? -23.106 15.208 28.249 1.00 92.75 111 GLY A C 1
ATOM 876 O O . GLY A 1 111 ? -22.106 15.587 28.855 1.00 92.75 111 GLY A O 1
ATOM 877 N N . PHE A 1 112 ? -23.107 14.852 26.967 1.00 96.19 112 PHE A N 1
ATOM 878 C CA . PHE A 1 112 ? -22.005 14.899 26.007 1.00 96.19 112 PHE A CA 1
ATOM 879 C C . PHE A 1 112 ? -22.600 14.886 24.587 1.00 96.19 112 PHE A C 1
ATOM 881 O O . PHE A 1 112 ? -23.800 14.618 24.447 1.00 96.19 112 PHE A O 1
ATOM 888 N N . THR A 1 113 ? -21.783 15.187 23.583 1.00 96.00 113 THR A N 1
ATOM 889 C CA . THR A 1 113 ? -22.131 15.081 22.154 1.00 96.00 113 THR A CA 1
ATOM 890 C C . THR A 1 113 ? -21.363 13.945 21.478 1.00 96.00 113 THR A C 1
ATOM 892 O O . THR A 1 113 ? -20.409 13.435 22.067 1.00 96.00 113 THR A O 1
ATOM 895 N N . ALA A 1 114 ? -21.763 13.563 20.266 1.00 93.81 114 ALA A N 1
ATOM 896 C CA . ALA A 1 114 ? -21.101 12.535 19.463 1.00 93.81 114 ALA A CA 1
ATOM 897 C C . ALA A 1 114 ? -19.610 12.833 19.204 1.00 93.81 114 ALA A C 1
ATOM 899 O O . ALA A 1 114 ? -18.795 11.923 19.173 1.00 93.81 114 ALA A O 1
ATOM 900 N N . GLY A 1 115 ? -19.208 14.110 19.144 1.00 94.06 115 GLY A N 1
ATOM 901 C CA . GLY A 1 115 ? -17.800 14.498 18.998 1.00 94.06 115 GLY A CA 1
ATOM 902 C C . GLY A 1 115 ? -16.977 14.555 20.295 1.00 94.06 115 GLY A C 1
ATOM 903 O O . GLY A 1 115 ? -15.795 14.924 20.256 1.00 94.06 115 GLY A O 1
ATOM 904 N N . ASP A 1 116 ? -17.571 14.279 21.464 1.00 97.88 116 ASP A N 1
ATOM 905 C CA . ASP A 1 116 ? -16.871 14.307 22.753 1.00 97.88 116 ASP A CA 1
ATOM 906 C C . ASP A 1 116 ? -16.144 12.971 23.018 1.00 97.88 116 ASP A C 1
ATOM 908 O O . ASP A 1 116 ? -16.759 11.914 23.104 1.00 97.88 116 ASP A O 1
ATOM 912 N N . LEU A 1 117 ? -14.841 13.015 23.321 1.00 98.50 117 LEU A N 1
ATOM 913 C CA . LEU A 1 117 ? -14.090 11.821 23.724 1.00 98.50 117 LEU A CA 1
ATOM 914 C C . LEU A 1 117 ? -14.390 11.442 25.182 1.00 98.50 117 LEU A C 1
ATOM 916 O O . LEU A 1 117 ? -14.044 12.161 26.131 1.00 98.50 117 LEU A O 1
ATOM 920 N N . LEU A 1 118 ? -14.962 10.260 25.372 1.00 98.62 118 LEU A N 1
ATOM 921 C CA . LEU A 1 118 ? -15.305 9.662 26.656 1.00 98.62 118 LEU A CA 1
ATOM 922 C C . LEU A 1 118 ? -14.230 8.674 27.121 1.00 98.62 118 LEU A C 1
ATOM 924 O O . LEU A 1 118 ? -13.409 8.186 26.349 1.00 98.62 118 LEU A O 1
ATOM 928 N N . ALA A 1 119 ? -14.237 8.343 28.413 1.00 98.44 119 ALA A N 1
ATOM 929 C CA . ALA A 1 119 ? -13.506 7.185 28.923 1.00 98.44 119 ALA A CA 1
ATOM 930 C C . ALA A 1 119 ? -14.297 6.440 30.000 1.00 98.44 119 ALA A C 1
ATOM 932 O O . ALA A 1 119 ? -15.048 7.048 30.768 1.00 98.44 119 ALA A O 1
ATOM 933 N N . THR A 1 120 ? -14.082 5.128 30.135 1.00 98.19 120 THR A N 1
ATOM 934 C CA . THR A 1 120 ? -14.840 4.260 31.066 1.00 98.19 120 THR A CA 1
ATOM 935 C C . THR A 1 120 ? -14.676 4.624 32.549 1.00 98.19 120 THR A C 1
ATOM 937 O O . THR A 1 120 ? -15.458 4.187 33.400 1.00 98.19 120 THR A O 1
ATOM 940 N N . ASN A 1 121 ? -13.710 5.481 32.897 1.00 97.50 121 ASN A N 1
ATOM 941 C CA . ASN A 1 121 ? -13.605 6.068 34.235 1.00 97.50 121 ASN A CA 1
ATOM 942 C C . ASN A 1 121 ? -14.570 7.249 34.479 1.00 97.50 121 ASN A C 1
ATOM 944 O O . ASN A 1 121 ? -14.682 7.696 35.623 1.00 97.50 121 ASN A O 1
ATOM 948 N N . GLY A 1 122 ? -15.283 7.726 33.457 1.00 98.06 122 GLY A N 1
ATOM 949 C CA . GLY A 1 122 ? -16.202 8.866 33.495 1.00 98.06 122 GLY A CA 1
ATOM 950 C C . GLY A 1 122 ? -15.576 10.203 33.084 1.00 98.06 122 GLY A C 1
ATOM 951 O O . GLY A 1 122 ? -16.135 11.249 33.407 1.00 98.06 122 GLY A O 1
ATOM 952 N N . ALA A 1 123 ? -14.395 10.203 32.461 1.00 98.56 123 ALA A N 1
ATOM 953 C CA . ALA A 1 123 ? -13.816 11.410 31.877 1.00 98.56 123 ALA A CA 1
ATOM 954 C C . ALA A 1 123 ? -14.552 11.810 30.587 1.00 98.56 123 ALA A C 1
ATOM 956 O O . ALA A 1 123 ? -15.026 10.937 29.866 1.00 98.56 123 ALA A O 1
ATOM 957 N N . ILE A 1 124 ? -14.612 13.117 30.311 1.00 98.62 124 ILE A N 1
ATOM 958 C CA . ILE A 1 124 ? -15.150 13.691 29.069 1.00 98.62 124 ILE A CA 1
ATOM 959 C C . ILE A 1 124 ? -14.182 14.777 28.605 1.00 98.62 124 ILE A C 1
ATOM 961 O O . ILE A 1 124 ? -13.924 15.727 29.355 1.00 98.62 124 ILE A O 1
ATOM 965 N N . VAL A 1 125 ? -13.644 14.633 27.397 1.00 98.38 125 VAL A N 1
ATOM 966 C CA . VAL A 1 125 ? -12.873 15.659 26.691 1.00 98.38 125 VAL A CA 1
ATOM 967 C C . VAL A 1 125 ? -13.744 16.176 25.547 1.00 98.38 125 VAL A C 1
ATOM 969 O O . VAL A 1 125 ? -13.925 15.458 24.570 1.00 98.38 125 VAL A O 1
ATOM 972 N N . PRO A 1 126 ? -14.287 17.399 25.650 1.00 97.19 126 PRO A N 1
ATOM 973 C CA . PRO A 1 126 ? -15.193 17.902 24.633 1.00 97.19 126 PRO A CA 1
ATOM 974 C C . PRO A 1 126 ? -14.543 18.066 23.256 1.00 97.19 126 PRO A C 1
ATOM 976 O O . PRO A 1 126 ? -13.358 18.418 23.202 1.00 97.19 126 PRO A O 1
ATOM 979 N N . ASN A 1 127 ? -15.317 17.961 22.172 1.00 95.44 127 ASN A N 1
ATOM 980 C CA . ASN A 1 127 ? -14.832 18.180 20.797 1.00 95.44 127 ASN A CA 1
ATOM 981 C C . ASN A 1 127 ? -14.095 19.531 20.648 1.00 95.44 127 ASN A C 1
ATOM 983 O O . ASN A 1 127 ? -12.961 19.623 20.170 1.00 95.44 127 ASN A O 1
ATOM 987 N N . ALA A 1 128 ? -14.670 20.588 21.236 1.00 94.62 128 ALA A N 1
ATOM 988 C CA . ALA A 1 128 ? -14.075 21.926 21.274 1.00 94.62 128 ALA A CA 1
ATOM 989 C C . ALA A 1 128 ? -12.705 21.986 21.981 1.00 94.62 128 ALA A C 1
ATOM 991 O O . ALA A 1 128 ? -11.900 22.880 21.701 1.00 94.62 128 ALA A O 1
ATOM 992 N N . ALA A 1 129 ? -12.434 21.076 22.923 1.00 96.19 129 ALA A N 1
ATOM 993 C CA . ALA A 1 129 ? -11.121 20.947 23.539 1.00 96.19 129 ALA A CA 1
ATOM 994 C C . ALA A 1 129 ? -10.149 20.233 22.588 1.00 96.19 129 ALA A C 1
ATOM 996 O O . ALA A 1 129 ? -9.064 20.762 22.360 1.00 96.19 129 ALA A O 1
ATOM 997 N N . LEU A 1 130 ? -10.542 19.108 21.977 1.00 96.38 130 LEU A N 1
ATOM 998 C CA . LEU A 1 130 ? -9.714 18.378 21.000 1.00 96.38 130 LEU A CA 1
ATOM 999 C C . LEU A 1 130 ? -9.231 19.289 19.861 1.00 96.38 130 LEU A C 1
ATOM 1001 O O . LEU A 1 130 ? -8.053 19.284 19.499 1.00 96.38 130 LEU A O 1
ATOM 1005 N N . LEU A 1 131 ? -10.117 20.161 19.380 1.00 95.50 131 LEU A N 1
ATOM 1006 C CA . LEU A 1 131 ? -9.852 21.068 18.267 1.00 95.50 131 LEU A CA 1
ATOM 1007 C C . LEU A 1 131 ? -9.262 22.431 18.687 1.00 95.50 131 LEU A C 1
ATOM 1009 O O . LEU A 1 131 ? -8.968 23.284 17.843 1.00 95.50 131 LEU A O 1
ATOM 1013 N N . ALA A 1 132 ? -9.024 22.657 19.984 1.00 94.19 132 ALA A N 1
ATOM 1014 C CA . ALA A 1 132 ? -8.641 23.964 20.531 1.00 94.19 132 ALA A CA 1
ATOM 1015 C C . ALA A 1 132 ? -7.351 24.549 19.930 1.00 94.19 132 ALA A C 1
ATOM 1017 O O . ALA A 1 132 ? -7.200 25.774 19.842 1.00 94.19 132 ALA A O 1
ATOM 1018 N N . ASN A 1 133 ? -6.418 23.680 19.531 1.00 94.44 133 ASN A N 1
ATOM 1019 C CA . ASN A 1 133 ? -5.130 24.070 18.957 1.00 94.44 133 ASN A CA 1
ATOM 1020 C C . ASN A 1 133 ? -5.186 24.324 17.442 1.00 94.44 133 ASN A C 1
ATOM 1022 O O . ASN A 1 133 ? -4.263 24.929 16.901 1.00 94.44 133 ASN A O 1
ATOM 1026 N N . PHE A 1 134 ? -6.283 23.959 16.773 1.00 92.69 134 PHE A N 1
ATOM 1027 C CA . PHE A 1 134 ? -6.509 24.238 15.352 1.00 92.69 134 PHE A CA 1
ATOM 1028 C C . PHE A 1 134 ? -7.130 25.623 15.113 1.00 92.69 134 PHE A C 1
ATOM 1030 O O . PHE A 1 134 ? -7.267 26.042 13.972 1.00 92.69 134 PHE A O 1
ATOM 1037 N N . ASN A 1 135 ? -7.451 26.377 16.173 1.00 85.44 135 ASN A N 1
ATOM 1038 C CA . ASN A 1 135 ? -8.059 27.716 16.104 1.00 85.44 135 ASN A CA 1
ATOM 1039 C C . ASN A 1 135 ? -9.382 27.768 15.315 1.00 85.44 135 ASN A C 1
ATOM 1041 O O . ASN A 1 135 ? -9.679 28.769 14.662 1.00 85.44 135 ASN A O 1
ATOM 1045 N N . ILE A 1 136 ? -10.185 26.710 15.398 1.00 87.62 136 ILE A N 1
ATOM 1046 C CA . ILE A 1 136 ? -11.528 26.674 14.815 1.00 87.62 136 ILE A CA 1
ATOM 1047 C C . ILE A 1 136 ? -12.562 27.363 15.734 1.00 87.62 136 ILE A C 1
ATOM 1049 O O . ILE A 1 136 ? -12.284 27.590 16.920 1.00 87.62 136 ILE A O 1
ATOM 1053 N N . PRO A 1 137 ? -13.761 27.715 15.228 1.00 86.50 137 PRO A N 1
ATOM 1054 C CA . PRO A 1 137 ? -14.827 28.277 16.054 1.00 86.50 137 PRO A CA 1
ATOM 1055 C C . PRO A 1 137 ? -15.218 27.345 17.209 1.00 86.50 137 PRO A C 1
ATOM 1057 O O . PRO A 1 137 ? -15.500 26.174 17.009 1.00 86.50 137 PRO A O 1
ATOM 1060 N N . ARG A 1 138 ? -15.302 27.883 18.429 1.00 79.88 138 ARG A N 1
ATOM 1061 C CA . ARG A 1 138 ? -15.518 27.100 19.664 1.00 79.88 138 ARG A CA 1
ATOM 1062 C C . ARG A 1 138 ? -16.859 26.356 19.746 1.00 79.88 138 ARG A C 1
ATOM 1064 O O . ARG A 1 138 ? -16.983 25.455 20.563 1.00 79.88 138 ARG A O 1
ATOM 1071 N N . GLY A 1 139 ? -17.862 26.786 18.984 1.00 82.56 139 GLY A N 1
ATOM 1072 C CA . GLY A 1 139 ? -19.181 26.145 18.941 1.00 82.56 139 GLY A CA 1
ATOM 1073 C C . GLY A 1 139 ? -19.354 25.168 17.781 1.00 82.56 139 GLY A C 1
ATOM 1074 O O . GLY A 1 139 ? -20.460 24.681 17.592 1.00 82.56 139 GLY A O 1
ATOM 1075 N N . LEU A 1 140 ? -18.307 24.955 16.981 1.00 88.50 140 LEU A N 1
ATOM 1076 C CA . LEU A 1 140 ? -18.324 23.975 15.908 1.00 88.50 140 LEU A CA 1
ATOM 1077 C C . LEU A 1 140 ? -17.966 22.616 16.510 1.00 88.50 140 LEU A C 1
ATOM 1079 O O . LEU A 1 140 ? -16.864 22.461 17.033 1.00 88.50 140 LEU A O 1
ATOM 1083 N N . ASP A 1 141 ? -18.922 21.697 16.465 1.00 90.06 141 ASP A N 1
ATOM 1084 C CA . ASP A 1 141 ? -18.711 20.277 16.725 1.00 90.06 141 ASP A CA 1
ATOM 1085 C C . ASP A 1 141 ? -18.537 19.596 15.367 1.00 90.06 141 ASP A C 1
ATOM 1087 O O . ASP A 1 141 ? -19.355 19.818 14.471 1.00 90.06 141 ASP A O 1
ATOM 1091 N N . LEU A 1 142 ? -17.431 18.878 15.195 1.00 93.25 142 LEU A N 1
ATOM 1092 C CA . LEU A 1 142 ? -17.100 18.173 13.957 1.00 93.25 142 LEU A CA 1
ATOM 1093 C C . LEU A 1 142 ? -17.195 16.653 14.109 1.00 93.25 142 LEU A C 1
ATOM 1095 O O . LEU A 1 142 ? -16.688 15.975 13.233 1.00 93.25 142 LEU A O 1
ATOM 1099 N N . GLY A 1 143 ? -17.783 16.120 15.186 1.00 93.31 143 GLY A N 1
ATOM 1100 C CA . GLY A 1 143 ? -17.811 14.665 15.397 1.00 93.31 143 GLY A CA 1
ATOM 1101 C C . GLY A 1 143 ? -16.432 14.084 15.736 1.00 93.31 143 GLY A C 1
ATOM 1102 O O . GLY A 1 143 ? -15.474 14.845 15.968 1.00 93.31 143 GLY A O 1
ATOM 1103 N N . LEU A 1 144 ? -16.347 12.755 15.868 1.00 95.62 144 LEU A N 1
ATOM 1104 C CA . LEU A 1 144 ? -15.125 12.045 16.253 1.00 95.62 144 LEU A CA 1
ATOM 1105 C C . LEU A 1 144 ? -15.152 10.560 15.831 1.00 95.62 144 LEU A C 1
ATOM 1107 O O . LEU A 1 144 ? -15.428 9.706 16.670 1.00 95.62 144 LEU A O 1
ATOM 1111 N N . ASP A 1 145 ? -14.665 10.283 14.625 1.00 94.62 145 ASP A N 1
ATOM 1112 C CA . ASP A 1 145 ? -14.804 8.952 13.995 1.00 94.62 145 ASP A CA 1
ATOM 1113 C C . ASP A 1 145 ? -13.583 8.064 14.236 1.00 94.62 145 ASP A C 1
ATOM 1115 O O . ASP A 1 145 ? -13.550 6.869 13.998 1.00 94.62 145 ASP A O 1
ATOM 1119 N N . ALA A 1 146 ? -12.472 8.624 14.706 1.00 96.12 146 ALA A N 1
ATOM 1120 C CA . ALA A 1 146 ? -11.325 7.788 15.025 1.00 96.12 146 ALA A CA 1
ATOM 1121 C C . ALA A 1 146 ? -10.542 8.350 16.187 1.00 96.12 146 ALA A C 1
ATOM 1123 O O . ALA A 1 146 ? -10.333 9.557 16.304 1.00 96.12 146 ALA A O 1
ATOM 1124 N N . VAL A 1 147 ? -10.039 7.462 17.047 1.00 96.56 147 VAL A N 1
ATOM 1125 C CA . VAL A 1 147 ? -9.197 7.860 18.170 1.00 96.56 147 VAL A CA 1
ATOM 1126 C C . VAL A 1 147 ? -8.125 6.829 18.491 1.00 96.56 147 VAL A C 1
ATOM 1128 O O . VAL A 1 147 ? -8.376 5.638 18.629 1.00 96.56 147 VAL A O 1
ATOM 1131 N N . GLN A 1 148 ? -6.913 7.322 18.732 1.00 94.19 148 GLN A N 1
ATOM 1132 C CA . GLN A 1 148 ? -5.864 6.597 19.430 1.00 94.19 148 GLN A CA 1
ATOM 1133 C C . GLN A 1 148 ? -5.192 7.513 20.451 1.00 94.19 148 GLN A C 1
ATOM 1135 O O . GLN A 1 148 ? -4.731 8.613 20.137 1.00 94.19 148 GLN A O 1
ATOM 1140 N N . ILE A 1 149 ? -5.017 7.010 21.671 1.00 95.19 149 ILE A N 1
ATOM 1141 C CA . ILE A 1 149 ? -4.262 7.705 22.707 1.00 95.19 149 ILE A CA 1
ATOM 1142 C C . ILE A 1 149 ? -2.795 7.265 22.686 1.00 95.19 149 ILE A C 1
ATOM 1144 O O . ILE A 1 149 ? -2.466 6.084 22.848 1.00 95.19 149 ILE A O 1
ATOM 1148 N N . ILE A 1 150 ? -1.904 8.241 22.520 1.00 93.44 150 ILE A N 1
ATOM 1149 C CA . ILE A 1 150 ? -0.454 8.060 22.441 1.00 93.44 150 ILE A CA 1
ATOM 1150 C C . ILE A 1 150 ? 0.169 8.326 23.810 1.00 93.44 150 ILE A C 1
ATOM 1152 O O . ILE A 1 150 ? -0.102 9.342 24.446 1.00 93.44 150 ILE A O 1
ATOM 1156 N N . GLY A 1 151 ? 1.039 7.427 24.260 1.00 91.62 151 GLY A N 1
ATOM 1157 C CA . GLY A 1 151 ? 1.685 7.477 25.568 1.00 91.62 151 GLY A CA 1
ATOM 1158 C C . GLY A 1 151 ? 1.674 6.124 26.275 1.00 91.62 151 GLY A C 1
ATOM 1159 O O . GLY A 1 151 ? 1.088 5.152 25.802 1.00 91.62 151 GLY A O 1
ATOM 1160 N N . THR A 1 152 ? 2.335 6.061 27.430 1.00 91.56 152 THR A N 1
ATOM 1161 C CA . THR A 1 152 ? 2.334 4.848 28.259 1.00 91.56 152 THR A CA 1
ATOM 1162 C C . THR A 1 152 ? 1.003 4.708 28.996 1.00 91.56 152 THR A C 1
ATOM 1164 O O . THR A 1 152 ? 0.423 5.715 29.412 1.00 91.56 152 THR A O 1
ATOM 1167 N N . GLU A 1 153 ? 0.552 3.474 29.231 1.00 92.25 153 GLU A N 1
ATOM 1168 C CA . GLU A 1 153 ? -0.733 3.177 29.891 1.00 92.25 153 GLU A CA 1
ATOM 1169 C C . GLU A 1 153 ? -0.925 3.989 31.191 1.00 92.25 153 GLU A C 1
ATOM 1171 O O . GLU A 1 153 ? -1.897 4.730 31.342 1.00 92.25 153 GLU A O 1
ATOM 1176 N N . ASP A 1 154 ? 0.070 3.965 32.084 1.00 94.94 154 ASP A N 1
ATOM 1177 C CA . ASP A 1 154 ? 0.061 4.716 33.348 1.00 94.94 154 ASP A CA 1
ATOM 1178 C C . ASP A 1 154 ? -0.125 6.230 33.173 1.00 94.94 154 ASP A C 1
ATOM 1180 O O . ASP A 1 154 ? -0.747 6.895 34.008 1.00 94.94 154 ASP A O 1
ATOM 1184 N N . ARG A 1 155 ? 0.477 6.812 32.130 1.00 96.44 155 ARG A N 1
ATOM 1185 C CA . ARG A 1 155 ? 0.400 8.254 31.861 1.00 96.44 155 ARG A CA 1
ATOM 1186 C C . ARG A 1 155 ? -0.966 8.617 31.304 1.00 96.44 155 ARG A C 1
ATOM 1188 O O . ARG A 1 155 ? -1.538 9.613 31.745 1.00 96.44 155 ARG A O 1
ATOM 1195 N N . ILE A 1 156 ? -1.495 7.779 30.417 1.00 96.56 156 ILE A N 1
ATOM 1196 C CA . ILE A 1 156 ? -2.832 7.921 29.842 1.00 96.56 156 ILE A CA 1
ATOM 1197 C C . ILE A 1 156 ? -3.892 7.866 30.947 1.00 96.56 156 ILE A C 1
ATOM 1199 O O . ILE A 1 156 ? -4.705 8.783 31.069 1.00 96.56 156 ILE A O 1
ATOM 1203 N N . ILE A 1 157 ? -3.837 6.856 31.820 1.00 97.38 157 ILE A N 1
ATOM 1204 C CA . ILE A 1 157 ? -4.783 6.719 32.936 1.00 97.38 157 ILE A CA 1
ATOM 1205 C C . ILE A 1 157 ? -4.715 7.948 33.857 1.00 97.38 157 ILE A C 1
ATOM 1207 O O . ILE A 1 157 ? -5.749 8.522 34.204 1.00 97.38 157 ILE A O 1
ATOM 1211 N N . LYS A 1 158 ? -3.507 8.418 34.208 1.00 98.31 158 LYS A N 1
ATOM 1212 C CA . LYS A 1 158 ? -3.321 9.631 35.030 1.00 98.31 158 LYS A CA 1
ATOM 1213 C C . LYS A 1 158 ? -3.863 10.896 34.361 1.00 98.31 158 LYS A C 1
ATOM 1215 O O . LYS A 1 158 ? -4.389 11.763 35.065 1.00 98.31 158 LYS A O 1
ATOM 1220 N N . PHE A 1 159 ? -3.726 11.013 33.041 1.00 98.44 159 PHE A N 1
ATOM 1221 C CA . PHE A 1 159 ? -4.288 12.113 32.264 1.00 98.44 159 PHE A CA 1
ATOM 1222 C C . PHE A 1 159 ? -5.820 12.102 32.336 1.00 98.44 159 PHE A C 1
ATOM 1224 O O . PHE A 1 159 ? -6.409 13.087 32.785 1.00 98.44 159 PHE A O 1
ATOM 1231 N N . PHE A 1 160 ? -6.470 10.981 32.014 1.00 98.62 160 PHE A N 1
ATOM 1232 C CA . PHE A 1 160 ? -7.932 10.889 32.069 1.00 98.62 160 PHE A CA 1
ATOM 1233 C C . PHE A 1 160 ? -8.487 11.034 33.490 1.00 98.62 160 PHE A C 1
ATOM 1235 O O . PHE A 1 160 ? -9.566 11.593 33.682 1.00 98.62 160 PHE A O 1
ATOM 1242 N N . ASP A 1 161 ? -7.752 10.609 34.517 1.00 98.50 161 ASP A N 1
ATOM 1243 C CA . ASP A 1 161 ? -8.127 10.897 35.903 1.00 98.50 161 ASP A CA 1
ATOM 1244 C C . ASP A 1 161 ? -8.107 12.396 36.221 1.00 98.50 161 ASP A C 1
ATOM 1246 O O . ASP A 1 161 ? -8.933 12.880 37.000 1.00 98.50 161 ASP A O 1
ATOM 1250 N N . ALA A 1 162 ? -7.172 13.148 35.636 1.00 98.31 162 ALA A N 1
ATOM 1251 C CA . ALA A 1 162 ? -7.143 14.599 35.761 1.00 98.31 162 ALA A CA 1
ATOM 1252 C C . ALA A 1 162 ? -8.310 15.249 35.003 1.00 98.31 162 ALA A C 1
ATOM 1254 O O . ALA A 1 162 ? -8.956 16.136 35.562 1.00 98.31 162 ALA A O 1
ATOM 1255 N N . VAL A 1 163 ? -8.622 14.769 33.792 1.00 98.50 163 VAL A N 1
ATOM 1256 C CA . VAL A 1 163 ? -9.792 15.197 33.003 1.00 98.50 163 VAL A CA 1
ATOM 1257 C C . VAL A 1 163 ? -11.076 15.016 33.805 1.00 98.50 163 VAL A C 1
ATOM 1259 O O . VAL A 1 163 ? -11.801 15.985 34.036 1.00 98.50 163 VAL A O 1
ATOM 1262 N N . ARG A 1 164 ? -11.303 13.810 34.331 1.00 98.31 164 ARG A N 1
ATOM 1263 C CA . ARG A 1 164 ? -12.469 13.469 35.152 1.00 98.31 164 ARG A CA 1
ATOM 1264 C C . ARG A 1 164 ? -12.607 14.349 36.393 1.00 98.31 164 ARG A C 1
ATOM 1266 O O . ARG A 1 164 ? -13.705 14.782 36.718 1.00 98.31 164 ARG A O 1
ATOM 1273 N N . LYS A 1 165 ? -11.508 14.621 37.106 1.00 98.19 165 LYS A N 1
ATOM 1274 C CA . LYS A 1 165 ? -11.524 15.462 38.321 1.00 98.19 165 LYS A CA 1
ATOM 1275 C C . LYS A 1 165 ? -11.893 16.918 38.039 1.00 98.19 165 LYS A C 1
ATOM 1277 O O . LYS A 1 165 ? -12.360 17.596 38.949 1.00 98.19 165 LYS A O 1
ATOM 1282 N N . ARG A 1 166 ? -11.633 17.409 36.826 1.00 98.06 166 ARG A N 1
ATOM 1283 C CA . ARG A 1 166 ? -11.974 18.775 36.408 1.00 98.06 166 ARG A CA 1
ATOM 1284 C C . ARG A 1 166 ? -13.418 18.898 35.921 1.00 98.06 166 ARG A C 1
ATOM 1286 O O . ARG A 1 166 ? -13.998 19.961 36.109 1.00 98.06 166 ARG A O 1
ATOM 1293 N N . GLY A 1 167 ? -13.979 17.824 35.364 1.00 97.12 167 GLY A N 1
ATOM 1294 C CA . GLY A 1 167 ? -15.326 17.812 34.791 1.00 97.12 167 GLY A CA 1
ATOM 1295 C C . GLY A 1 167 ? -15.378 18.421 33.388 1.00 97.12 167 GLY A C 1
ATOM 1296 O O . GLY A 1 167 ? -14.460 19.132 32.975 1.00 97.12 167 GLY A O 1
ATOM 1297 N N . ARG A 1 168 ? -16.453 18.122 32.653 1.00 95.94 168 ARG A N 1
ATOM 1298 C CA . ARG A 1 168 ? -16.655 18.527 31.252 1.00 95.94 168 ARG A CA 1
ATOM 1299 C C . ARG A 1 168 ? -16.671 20.047 31.096 1.00 95.94 168 ARG A C 1
ATOM 1301 O O . ARG A 1 168 ? -16.012 20.590 30.212 1.00 95.94 168 ARG A O 1
ATOM 1308 N N . GLU A 1 169 ? -17.360 20.738 31.999 1.00 96.62 169 GLU A N 1
ATOM 1309 C CA . GLU A 1 169 ? -17.569 22.187 31.969 1.00 96.62 169 GLU A CA 1
ATOM 1310 C C . GLU A 1 169 ? -16.243 22.951 31.999 1.00 96.62 169 GLU A C 1
ATOM 1312 O O . GLU A 1 169 ? -16.073 23.915 31.258 1.00 96.62 169 GLU A O 1
ATOM 1317 N N . TYR A 1 170 ? -15.260 22.480 32.774 1.00 97.81 170 TYR A N 1
ATOM 1318 C CA . TYR A 1 170 ? -13.926 23.084 32.806 1.00 97.81 170 TYR A CA 1
ATOM 1319 C C . TYR A 1 170 ? -13.255 23.070 31.427 1.00 97.81 170 TYR A C 1
ATOM 1321 O O . TYR A 1 170 ? -12.641 24.061 31.028 1.00 97.81 170 TYR A O 1
ATOM 1329 N N . TRP A 1 171 ? -13.368 21.959 30.698 1.00 96.31 171 TRP A N 1
ATOM 1330 C CA . TRP A 1 171 ? -12.759 21.803 29.378 1.00 96.31 171 TRP A CA 1
ATOM 1331 C C . TRP A 1 171 ? -13.521 22.577 28.304 1.00 96.31 171 TRP A C 1
ATOM 1333 O O . TRP A 1 171 ? -12.893 23.125 27.405 1.00 96.31 171 TRP A O 1
ATOM 1343 N N . ILE A 1 172 ? -14.842 22.724 28.446 1.00 94.50 172 ILE A N 1
ATOM 1344 C CA . ILE A 1 172 ? -15.624 23.642 27.609 1.00 94.50 172 ILE A CA 1
ATOM 1345 C C . ILE A 1 172 ? -15.188 25.077 27.862 1.00 94.50 172 ILE A C 1
ATOM 1347 O O . ILE A 1 172 ? -14.975 25.813 26.904 1.00 94.50 172 ILE A O 1
ATOM 1351 N N . GLU A 1 173 ? -15.064 25.497 29.126 1.00 95.75 173 GLU A N 1
ATOM 1352 C CA . GLU A 1 173 ? -14.692 26.855 29.537 1.00 95.75 173 GLU A CA 1
ATOM 1353 C C . GLU A 1 173 ? -13.263 27.231 29.133 1.00 95.75 173 GLU A C 1
ATOM 1355 O O . GLU A 1 173 ? -13.013 28.368 28.721 1.00 95.75 173 GLU A O 1
ATOM 1360 N N . LYS A 1 174 ? -12.333 26.276 29.240 1.00 95.94 174 LYS A N 1
ATOM 1361 C CA . LYS A 1 174 ? -10.893 26.455 29.014 1.00 95.94 174 LYS A CA 1
ATOM 1362 C C . LYS A 1 174 ? -10.343 25.401 28.041 1.00 95.94 174 LYS A C 1
ATOM 1364 O O . LYS A 1 174 ? -9.453 24.640 28.418 1.00 95.94 174 LYS A O 1
ATOM 1369 N N . PRO A 1 175 ? -10.789 25.386 26.774 1.00 94.44 175 PRO A N 1
ATOM 1370 C CA . PRO A 1 175 ? -10.468 24.308 25.835 1.00 94.44 175 PRO A CA 1
ATOM 1371 C C . PRO A 1 175 ? -8.965 24.205 25.554 1.00 94.44 175 PRO A C 1
ATOM 1373 O O . PRO A 1 175 ? -8.403 23.115 25.547 1.00 94.44 175 PRO A O 1
ATOM 1376 N N . LYS A 1 176 ? -8.259 25.343 25.475 1.00 94.19 176 LYS A N 1
ATOM 1377 C CA . LYS A 1 176 ? -6.798 25.383 25.273 1.00 94.19 176 LYS A CA 1
ATOM 1378 C C . LYS A 1 176 ? -5.982 24.759 26.413 1.00 94.19 176 LYS A C 1
ATOM 1380 O O . LYS A 1 176 ? -4.817 24.432 26.208 1.00 94.19 176 LYS A O 1
ATOM 1385 N N . ALA A 1 177 ? -6.573 24.550 27.594 1.00 95.94 177 ALA A N 1
ATOM 1386 C CA . ALA A 1 177 ? -5.892 23.863 28.689 1.00 95.94 177 ALA A CA 1
ATOM 1387 C C . ALA A 1 177 ? -5.591 22.392 28.354 1.00 95.94 177 ALA A C 1
ATOM 1389 O O . ALA A 1 177 ? -4.692 21.811 28.962 1.00 95.94 177 ALA A O 1
ATOM 1390 N N . ILE A 1 178 ? -6.301 21.778 27.394 1.00 96.12 178 ILE A N 1
ATOM 1391 C CA . ILE A 1 178 ? -6.073 20.371 27.043 1.00 96.12 178 ILE A CA 1
ATOM 1392 C C . ILE A 1 178 ? -4.643 20.140 26.548 1.00 96.12 178 ILE A C 1
ATOM 1394 O O . ILE A 1 178 ? -3.989 19.212 27.014 1.00 96.12 178 ILE A O 1
ATOM 1398 N N . GLY A 1 179 ? -4.110 21.033 25.703 1.00 94.56 179 GLY A N 1
ATOM 1399 C CA . GLY A 1 179 ? -2.756 20.916 25.157 1.00 94.56 179 GLY A CA 1
ATOM 1400 C C . GLY A 1 179 ? -1.685 20.970 26.248 1.00 94.56 179 GLY A C 1
ATOM 1401 O O . GLY A 1 179 ? -0.714 20.213 26.217 1.00 94.56 179 GLY A O 1
ATOM 1402 N N . GLU A 1 180 ? -1.890 21.804 27.272 1.00 95.12 180 GLU A N 1
ATOM 1403 C CA . GLU A 1 180 ? -1.001 21.875 28.436 1.00 95.12 180 GLU A CA 1
ATOM 1404 C C . GLU A 1 180 ? -1.020 20.576 29.246 1.00 95.12 180 GLU A C 1
ATOM 1406 O O . GLU A 1 180 ? 0.030 20.112 29.694 1.00 95.12 180 GLU A O 1
ATOM 1411 N N . TYR A 1 181 ? -2.197 19.969 29.429 1.00 97.69 181 TYR A N 1
ATOM 1412 C CA . TYR A 1 181 ? -2.330 18.711 30.162 1.00 97.69 181 TYR A CA 1
ATOM 1413 C C . TYR A 1 181 ? -1.752 17.540 29.370 1.00 97.69 181 TYR A C 1
ATOM 1415 O O . TYR A 1 181 ? -0.969 16.777 29.930 1.00 97.69 181 TYR A O 1
ATOM 1423 N N . LEU A 1 182 ? -2.050 17.435 28.077 1.00 97.44 182 LEU A N 1
ATOM 1424 C CA . LEU A 1 182 ? -1.456 16.434 27.189 1.00 97.44 182 LEU A CA 1
ATOM 1425 C C . LEU A 1 182 ? 0.076 16.481 27.273 1.00 97.44 182 LEU A C 1
ATOM 1427 O O . LEU A 1 182 ? 0.721 15.499 27.652 1.00 97.44 182 LEU A O 1
ATOM 1431 N N . LYS A 1 183 ? 0.662 17.675 27.115 1.00 95.56 183 LYS A N 1
ATOM 1432 C CA . LYS A 1 183 ? 2.107 17.882 27.269 1.00 95.56 183 LYS A CA 1
ATOM 1433 C C . LYS A 1 183 ? 2.618 17.529 28.668 1.00 95.56 183 LYS A C 1
ATOM 1435 O O . LYS A 1 183 ? 3.648 16.872 28.794 1.00 95.56 183 LYS A O 1
ATOM 1440 N N . LYS A 1 184 ? 1.913 17.944 29.725 1.00 96.75 184 LYS A N 1
ATOM 1441 C CA . LYS A 1 184 ? 2.288 17.673 31.124 1.00 96.75 184 LYS A CA 1
ATOM 1442 C C . LYS A 1 184 ? 2.360 16.178 31.427 1.00 96.75 184 LYS A C 1
ATOM 1444 O O . LYS A 1 184 ? 3.248 15.755 32.164 1.00 96.75 184 LYS A O 1
ATOM 1449 N N . TYR A 1 185 ? 1.416 15.396 30.911 1.00 97.00 185 TYR A N 1
ATOM 1450 C CA . TYR A 1 185 ? 1.375 13.951 31.131 1.00 97.00 185 TYR A CA 1
ATOM 1451 C C . TYR A 1 185 ? 2.211 13.172 30.109 1.00 97.00 185 TYR A C 1
ATOM 1453 O O . TYR A 1 185 ? 2.414 11.975 30.296 1.00 97.00 185 TYR A O 1
ATOM 1461 N N . GLY A 1 186 ? 2.755 13.837 29.082 1.00 94.81 186 GLY A N 1
ATOM 1462 C CA . GLY A 1 186 ? 3.486 13.184 27.998 1.00 94.81 186 GLY A CA 1
ATOM 1463 C C . GLY A 1 186 ? 2.579 12.252 27.198 1.00 94.81 186 GLY A C 1
ATOM 1464 O O . GLY A 1 186 ? 2.975 11.123 26.913 1.00 94.81 186 GLY A O 1
ATOM 1465 N N . VAL A 1 187 ? 1.357 12.718 26.936 1.00 95.56 187 VAL A N 1
ATOM 1466 C CA . VAL A 1 187 ? 0.287 12.032 26.209 1.00 95.56 187 VAL A CA 1
ATOM 1467 C C . VAL A 1 187 ? -0.094 12.887 25.003 1.00 95.56 187 VAL A C 1
ATOM 1469 O O . VAL A 1 187 ? 0.002 14.112 25.061 1.00 95.56 187 VAL A O 1
ATOM 1472 N N . ASP A 1 188 ? -0.540 12.251 23.930 1.00 95.50 188 ASP A N 1
ATOM 1473 C CA . ASP A 1 188 ? -1.224 12.910 22.817 1.00 95.50 188 ASP A CA 1
ATOM 1474 C C . ASP A 1 188 ? -2.516 12.148 22.495 1.00 95.50 188 ASP A C 1
ATOM 1476 O O . ASP A 1 188 ? -2.647 10.970 22.831 1.00 95.50 188 ASP A O 1
ATOM 1480 N N . ILE A 1 189 ? -3.469 12.830 21.872 1.00 96.94 189 ILE A N 1
ATOM 1481 C CA . ILE A 1 189 ? -4.695 12.234 21.343 1.00 96.94 189 ILE A CA 1
ATOM 1482 C C . ILE A 1 189 ? -4.616 12.421 19.841 1.00 96.94 189 ILE A C 1
ATOM 1484 O O . ILE A 1 189 ? -4.595 13.559 19.362 1.00 96.94 189 ILE A O 1
ATOM 1488 N N . TRP A 1 190 ? -4.504 11.310 19.124 1.00 96.19 190 TRP A N 1
ATOM 1489 C CA . TRP A 1 190 ? -4.597 11.310 17.676 1.00 96.19 190 TRP A CA 1
ATOM 1490 C C . TRP A 1 190 ? -6.008 10.926 17.277 1.00 96.19 190 TRP A C 1
ATOM 1492 O O . TRP A 1 190 ? -6.536 9.965 17.832 1.00 96.19 190 TRP A O 1
ATOM 1502 N N . PHE A 1 191 ? -6.618 11.696 16.385 1.00 97.12 191 PHE A N 1
ATOM 1503 C CA . PHE A 1 191 ? -8.033 11.539 16.072 1.00 97.12 191 PHE A CA 1
ATOM 1504 C C . PHE A 1 191 ? -8.390 11.971 14.651 1.00 97.12 191 PHE A C 1
ATOM 1506 O O . PHE A 1 191 ? -7.635 12.747 14.065 1.00 97.12 191 PHE A O 1
ATOM 1513 N N . SER A 1 192 ? -9.519 11.482 14.145 1.00 97.44 192 SER A N 1
ATOM 1514 C CA . SER A 1 192 ? -10.210 12.011 12.960 1.00 97.44 192 SER A CA 1
ATOM 1515 C C . SER A 1 192 ? -11.561 12.604 13.354 1.00 97.44 192 SER A C 1
ATOM 1517 O O . SER A 1 192 ? -11.927 12.542 14.526 1.00 97.44 192 SER A O 1
ATOM 1519 N N . THR A 1 193 ? -12.256 13.247 12.425 1.00 96.56 193 THR A N 1
ATOM 1520 C CA . THR A 1 193 ? -13.524 13.945 12.682 1.00 96.56 193 THR A CA 1
ATOM 1521 C C . THR A 1 193 ? -14.500 13.710 11.543 1.00 96.56 193 THR A C 1
ATOM 1523 O O . THR A 1 193 ? -14.078 13.946 10.419 1.00 96.56 193 THR A O 1
ATOM 1526 N N . GLU A 1 194 ? -15.778 13.491 11.847 1.00 92.88 194 GLU A N 1
ATOM 1527 C CA . GLU A 1 194 ? -16.878 13.336 10.876 1.00 92.88 194 GLU A CA 1
ATOM 1528 C C . GLU A 1 194 ? -16.942 14.489 9.874 1.00 92.88 194 GLU A C 1
ATOM 1530 O O . GLU A 1 194 ? -17.217 14.361 8.683 1.00 92.88 194 GLU A O 1
ATOM 1535 N N . GLY A 1 195 ? -16.696 15.696 10.381 1.00 92.38 195 GLY A N 1
ATOM 1536 C CA . GLY A 1 195 ? -16.763 16.919 9.609 1.00 92.38 195 GLY A CA 1
ATOM 1537 C C . GLY A 1 195 ? -15.402 17.405 9.123 1.00 92.38 195 GLY A C 1
ATOM 1538 O O . GLY A 1 195 ? -14.499 17.699 9.907 1.00 92.38 195 GLY A O 1
ATOM 1539 N N . THR A 1 196 ? -15.314 17.704 7.828 1.00 93.12 196 THR A N 1
ATOM 1540 C CA . THR A 1 196 ? -14.209 18.486 7.260 1.00 93.12 196 THR A CA 1
ATOM 1541 C C . THR A 1 196 ? -14.046 19.858 7.949 1.00 93.12 196 THR A C 1
ATOM 1543 O O . THR A 1 196 ? -14.991 20.638 8.127 1.00 93.12 196 THR A O 1
ATOM 1546 N N . GLY A 1 197 ? -12.799 20.214 8.278 1.00 93.69 197 GLY A N 1
ATOM 1547 C CA . GLY A 1 197 ? -12.462 21.473 8.937 1.00 93.69 197 GLY A CA 1
ATOM 1548 C C . GLY A 1 197 ? -12.791 22.724 8.099 1.00 93.69 197 GLY A C 1
ATOM 1549 O O . GLY A 1 197 ? -12.798 22.689 6.864 1.00 93.69 197 GLY A O 1
ATOM 1550 N N . PRO A 1 198 ? -13.002 23.892 8.740 1.00 93.06 198 PRO A N 1
ATOM 1551 C CA . PRO A 1 198 ? -13.406 25.109 8.041 1.00 93.06 198 PRO A CA 1
ATOM 1552 C C . PRO A 1 198 ? -12.382 25.551 6.986 1.00 93.06 198 PRO A C 1
ATOM 1554 O O . PRO A 1 198 ? -11.189 25.249 7.062 1.00 93.06 198 PRO A O 1
ATOM 1557 N N . LEU A 1 199 ? -12.838 26.327 6.000 1.00 90.62 199 LEU A N 1
ATOM 1558 C CA . LEU A 1 199 ? -11.959 26.856 4.960 1.00 90.62 199 LEU A CA 1
ATOM 1559 C C . LEU A 1 199 ? -10.951 27.860 5.534 1.00 90.62 199 LEU A C 1
ATOM 1561 O O . LEU A 1 199 ? -11.301 28.831 6.205 1.00 90.62 199 LEU A O 1
ATOM 1565 N N . SER A 1 200 ? -9.684 27.670 5.180 1.00 87.00 200 SER A N 1
ATOM 1566 C CA . SER A 1 200 ? -8.624 28.647 5.413 1.00 87.00 200 SER A CA 1
ATOM 1567 C C . SER A 1 200 ? -8.792 29.897 4.534 1.00 87.00 200 SER A C 1
ATOM 1569 O O . SER A 1 200 ? -9.553 29.917 3.564 1.00 87.00 200 SER A O 1
ATOM 1571 N N . ALA A 1 201 ? -7.981 30.931 4.788 1.00 85.31 201 ALA A N 1
ATOM 1572 C CA . ALA A 1 201 ? -7.927 32.138 3.953 1.00 85.31 201 ALA A CA 1
ATOM 1573 C C . ALA A 1 201 ? -7.627 31.856 2.462 1.00 85.31 201 ALA A C 1
ATOM 1575 O O . ALA A 1 201 ? -7.954 32.671 1.601 1.00 85.31 201 ALA A O 1
ATOM 1576 N N . LYS A 1 202 ? -7.032 30.697 2.144 1.00 84.88 202 LYS A N 1
ATOM 1577 C CA . LYS A 1 202 ? -6.760 30.241 0.771 1.00 84.88 202 LYS A CA 1
ATOM 1578 C C . LYS A 1 202 ? -7.924 29.456 0.143 1.00 84.88 202 LYS A C 1
ATOM 1580 O O . LYS A 1 202 ? -7.740 28.886 -0.925 1.00 84.88 202 LYS A O 1
ATOM 1585 N N . LYS A 1 203 ? -9.102 29.425 0.782 1.00 87.69 203 LYS A N 1
ATOM 1586 C CA . LYS A 1 203 ? -10.299 28.675 0.348 1.00 87.69 203 LYS A CA 1
ATOM 1587 C C . LYS A 1 203 ? -10.071 27.167 0.183 1.00 87.69 203 LYS A C 1
ATOM 1589 O O . LYS A 1 203 ? -10.715 26.527 -0.637 1.00 87.69 203 LYS A O 1
ATOM 1594 N N . ILE A 1 204 ? -9.163 26.614 0.978 1.00 87.62 204 ILE A N 1
ATOM 1595 C CA . ILE A 1 204 ? -8.953 25.169 1.117 1.00 87.62 204 ILE A CA 1
ATOM 1596 C C . ILE A 1 204 ? -9.281 24.762 2.555 1.00 87.62 204 ILE A C 1
ATOM 1598 O O . ILE A 1 204 ? -8.964 25.561 3.452 1.00 87.62 204 ILE A O 1
ATOM 1602 N N . PRO A 1 205 ? -9.889 23.583 2.787 1.00 91.31 205 PRO A N 1
ATOM 1603 C CA . PRO A 1 205 ? -10.120 23.067 4.133 1.00 91.31 205 PRO A CA 1
ATOM 1604 C C . PRO A 1 205 ? -8.837 23.065 4.964 1.00 91.31 205 PRO A C 1
ATOM 1606 O O . PRO A 1 205 ? -7.741 22.849 4.437 1.00 91.31 205 PRO A O 1
ATOM 1609 N N . MET A 1 206 ? -8.955 23.373 6.256 1.00 93.06 206 MET A N 1
ATOM 1610 C CA . MET A 1 206 ? -7.809 23.340 7.174 1.00 93.06 206 MET A CA 1
ATOM 1611 C C . MET A 1 206 ? -7.278 21.918 7.374 1.00 93.06 206 MET A C 1
ATOM 1613 O O . MET A 1 206 ? -6.062 21.730 7.453 1.00 93.06 206 MET A O 1
ATOM 1617 N N . PHE A 1 207 ? -8.194 20.961 7.422 1.00 95.00 207 PHE A N 1
ATOM 1618 C CA . PHE A 1 207 ? -7.990 19.520 7.426 1.00 95.00 207 PHE A CA 1
ATOM 1619 C C . PHE A 1 207 ? -9.257 18.861 6.871 1.00 95.00 207 PHE A C 1
ATOM 1621 O O . PHE A 1 207 ? -10.295 19.519 6.763 1.00 95.00 207 PHE A O 1
ATOM 1628 N N . LEU A 1 208 ? -9.115 17.602 6.498 1.00 95.56 208 LEU A N 1
ATOM 1629 C CA . LEU A 1 208 ? -10.139 16.714 5.958 1.00 95.56 208 LEU A CA 1
ATOM 1630 C C . LEU A 1 208 ? -10.667 15.765 7.039 1.00 95.56 208 LEU A C 1
ATOM 1632 O O . LEU A 1 208 ? -9.963 15.548 8.025 1.00 95.56 208 LEU A O 1
ATOM 1636 N N . ASP A 1 209 ? -11.864 15.215 6.856 1.00 94.12 209 ASP A N 1
ATOM 1637 C CA . ASP A 1 209 ? -12.409 14.176 7.751 1.00 94.12 209 ASP A CA 1
ATOM 1638 C C . ASP A 1 209 ? -11.623 12.861 7.637 1.00 94.12 209 ASP A C 1
ATOM 1640 O O . ASP A 1 209 ? -11.492 12.122 8.605 1.00 94.12 209 ASP A O 1
ATOM 1644 N N . GLY A 1 210 ? -10.930 12.636 6.516 1.00 92.81 210 GLY A N 1
ATOM 1645 C CA . GLY A 1 210 ? -9.926 11.582 6.386 1.00 92.81 210 GLY A CA 1
ATOM 1646 C C . GLY A 1 210 ? -8.501 11.938 6.844 1.00 92.81 210 GLY A C 1
ATOM 1647 O O . GLY A 1 210 ? -7.572 11.165 6.570 1.00 92.81 210 GLY A O 1
ATOM 1648 N N . ASP A 1 211 ? -8.263 13.110 7.453 1.00 96.00 211 ASP A N 1
ATOM 1649 C CA . ASP A 1 211 ? -6.953 13.489 8.006 1.00 96.00 211 ASP A CA 1
ATOM 1650 C C . ASP A 1 211 ? -6.830 13.075 9.483 1.00 96.00 211 ASP A C 1
ATOM 1652 O O . ASP A 1 211 ? -7.585 13.512 10.341 1.00 96.00 211 ASP A O 1
ATOM 1656 N N . LEU A 1 212 ? -5.744 12.387 9.836 1.00 96.00 212 LEU A N 1
ATOM 1657 C CA . LEU A 1 212 ? -5.413 12.113 11.232 1.00 96.00 212 LEU A CA 1
ATOM 1658 C C . LEU A 1 212 ? -4.758 13.334 11.892 1.00 96.00 212 LEU A C 1
ATOM 1660 O O . LEU A 1 212 ? -3.680 13.782 11.484 1.00 96.00 212 LEU A O 1
ATOM 1664 N N . LEU A 1 213 ? -5.350 13.824 12.971 1.00 97.00 213 LEU A N 1
ATOM 1665 C CA . LEU A 1 213 ? -4.978 15.036 13.699 1.00 97.00 213 LEU A CA 1
ATOM 1666 C C . LEU A 1 213 ? -4.263 14.724 15.018 1.00 97.00 213 LEU A C 1
ATOM 1668 O O . LEU A 1 213 ? -4.425 13.655 15.585 1.00 97.00 213 LEU A O 1
ATOM 1672 N N . SER A 1 214 ? -3.476 15.672 15.536 1.00 96.06 214 SER A N 1
ATOM 1673 C CA . SER A 1 214 ? -2.894 15.631 16.889 1.00 96.06 214 SER A CA 1
ATOM 1674 C C . SER A 1 214 ? -3.463 16.762 17.742 1.00 96.06 214 SER A C 1
ATOM 1676 O O . SER A 1 214 ? -3.241 17.942 17.444 1.00 96.06 214 SER A O 1
ATOM 1678 N N . ALA A 1 215 ? -4.142 16.411 18.838 1.00 96.88 215 ALA A N 1
ATOM 1679 C CA . ALA A 1 215 ? -4.708 17.379 19.776 1.00 96.88 215 ALA A CA 1
ATOM 1680 C C . ALA A 1 215 ? -3.614 18.157 20.526 1.00 96.88 215 ALA A C 1
ATOM 1682 O O . ALA A 1 215 ? -3.754 19.360 20.764 1.00 96.88 215 ALA A O 1
ATOM 1683 N N . ALA A 1 216 ? -2.498 17.511 20.887 1.00 94.75 216 ALA A N 1
ATOM 1684 C CA . ALA A 1 216 ? -1.419 18.173 21.619 1.00 94.75 216 ALA A CA 1
ATOM 1685 C C . ALA A 1 216 ? -0.668 19.191 20.751 1.00 94.75 216 ALA A C 1
ATOM 1687 O O . ALA A 1 216 ? -0.310 20.263 21.244 1.00 94.75 216 ALA A O 1
ATOM 1688 N N . ALA A 1 217 ? -0.423 18.862 19.479 1.00 92.62 217 ALA A N 1
ATOM 1689 C CA . ALA A 1 217 ? 0.355 19.704 18.574 1.00 92.62 217 ALA A CA 1
ATOM 1690 C C . ALA A 1 217 ? -0.498 20.689 17.760 1.00 92.62 217 ALA A C 1
ATOM 1692 O O . ALA A 1 217 ? 0.032 21.711 17.328 1.00 92.62 217 ALA A O 1
ATOM 1693 N N . GLY A 1 218 ? -1.788 20.408 17.541 1.00 94.50 218 GLY A N 1
ATOM 1694 C CA . GLY A 1 218 ? -2.619 21.187 16.616 1.00 94.50 218 GLY A CA 1
ATOM 1695 C C . GLY A 1 218 ? -2.151 21.041 15.167 1.00 94.50 218 GLY A C 1
ATOM 1696 O O . GLY A 1 218 ? -2.071 22.023 14.432 1.00 94.50 218 GLY A O 1
ATOM 1697 N N . THR A 1 219 ? -1.742 19.830 14.782 1.00 95.00 219 THR A N 1
ATOM 1698 C CA . THR A 1 219 ? -1.169 19.540 13.458 1.00 95.00 219 THR A CA 1
ATOM 1699 C C . THR A 1 219 ? -1.771 18.278 12.865 1.00 95.00 219 THR A C 1
ATOM 1701 O O . THR A 1 219 ? -2.227 17.412 13.607 1.00 95.00 219 THR A O 1
ATOM 1704 N N . ILE A 1 220 ? -1.706 18.160 11.540 1.00 95.19 220 ILE A N 1
ATOM 1705 C CA . ILE A 1 220 ? -2.063 16.934 10.823 1.00 95.19 220 ILE A CA 1
ATOM 1706 C C . ILE A 1 220 ? -0.884 15.957 10.910 1.00 95.19 220 ILE A C 1
ATOM 1708 O O . ILE A 1 220 ? 0.240 16.284 10.517 1.00 95.19 220 ILE A O 1
ATOM 1712 N N . VAL A 1 221 ? -1.144 14.775 11.457 1.00 93.00 221 VAL A N 1
ATOM 1713 C CA . VAL A 1 221 ? -0.197 13.667 11.619 1.00 93.00 221 VAL A CA 1
ATOM 1714 C C . VAL A 1 221 ? -0.049 12.888 10.316 1.00 93.00 221 VAL A C 1
ATOM 1716 O O . VAL A 1 221 ? 1.081 12.601 9.912 1.00 93.00 221 VAL A O 1
ATOM 1719 N N . LEU A 1 222 ? -1.174 12.574 9.672 1.00 91.38 222 LEU A N 1
ATOM 1720 C CA . LEU A 1 222 ? -1.264 11.872 8.395 1.00 91.38 222 LEU A CA 1
ATOM 1721 C C . LEU A 1 222 ? -2.398 12.502 7.593 1.00 91.38 222 LEU A C 1
ATOM 1723 O O . LEU A 1 222 ? -3.495 12.650 8.115 1.00 91.38 222 LEU A O 1
ATOM 1727 N N . ARG A 1 223 ? -2.134 12.891 6.345 1.00 92.62 223 ARG A N 1
ATOM 1728 C CA . ARG A 1 223 ? -3.194 13.409 5.475 1.00 92.62 223 ARG A CA 1
ATOM 1729 C C . ARG A 1 223 ? -3.925 12.266 4.788 1.00 92.62 223 ARG A C 1
ATOM 1731 O O . ARG A 1 223 ? -3.258 11.294 4.442 1.00 92.62 223 ARG A O 1
ATOM 1738 N N . ASN A 1 224 ? -5.201 12.430 4.445 1.00 90.75 224 ASN A N 1
ATOM 1739 C CA . ASN A 1 224 ? -5.972 11.429 3.695 1.00 90.75 224 ASN A CA 1
ATOM 1740 C C . ASN A 1 224 ? -5.248 10.996 2.402 1.00 90.75 224 ASN A C 1
ATOM 1742 O O . ASN A 1 224 ? -5.060 9.812 2.119 1.00 90.75 224 ASN A O 1
ATOM 1746 N N . ARG A 1 225 ? -4.682 11.972 1.676 1.00 87.00 225 ARG A N 1
ATOM 1747 C CA . ARG A 1 225 ? -3.850 11.719 0.484 1.00 87.00 225 ARG A CA 1
ATOM 1748 C C . ARG A 1 225 ? -2.591 10.892 0.755 1.00 87.00 225 ARG A C 1
ATOM 1750 O O . ARG A 1 225 ? -2.106 10.215 -0.138 1.00 87.00 225 ARG A O 1
ATOM 1757 N N . ASP A 1 226 ? -2.012 11.006 1.941 1.00 85.69 226 ASP A N 1
ATOM 1758 C CA . ASP A 1 226 ? -0.766 10.324 2.292 1.00 85.69 226 ASP A CA 1
ATOM 1759 C C . ASP A 1 226 ? -1.073 8.976 2.985 1.00 85.69 226 ASP A C 1
ATOM 1761 O O . ASP A 1 226 ? -0.212 8.100 3.056 1.00 85.69 226 ASP A O 1
ATOM 1765 N N . ALA A 1 227 ? -2.306 8.789 3.474 1.00 86.31 227 ALA A N 1
ATOM 1766 C CA . ALA A 1 227 ? -2.802 7.537 4.029 1.00 86.31 227 ALA A CA 1
ATOM 1767 C C . ALA A 1 227 ? -2.975 6.476 2.935 1.00 86.31 227 ALA A C 1
ATOM 1769 O O . ALA A 1 227 ? -2.503 5.348 3.093 1.00 86.31 227 ALA A O 1
ATOM 1770 N N . LEU A 1 228 ? -3.572 6.867 1.806 1.00 83.94 228 LEU A N 1
ATOM 1771 C CA . LEU A 1 228 ? -3.909 5.974 0.702 1.00 83.94 228 LEU A CA 1
ATOM 1772 C C . LEU A 1 228 ? -2.864 6.006 -0.436 1.00 83.94 228 LEU A C 1
ATOM 1774 O O . LEU A 1 228 ? -2.347 7.076 -0.781 1.00 83.94 228 LEU A O 1
ATOM 1778 N N . PRO A 1 229 ? -2.575 4.855 -1.081 1.00 75.69 229 PRO A N 1
ATOM 1779 C CA . PRO A 1 229 ? -1.655 4.774 -2.218 1.00 75.69 229 PRO A CA 1
ATOM 1780 C C . PRO A 1 229 ? -1.970 5.756 -3.350 1.00 75.69 229 PRO A C 1
ATOM 1782 O O . PRO A 1 229 ? -3.127 6.118 -3.553 1.00 75.69 229 PRO A O 1
ATOM 1785 N N . VAL A 1 230 ? -0.964 6.123 -4.156 1.00 75.19 230 VAL A N 1
ATOM 1786 C CA . VAL A 1 230 ? -1.083 7.135 -5.233 1.00 75.19 230 VAL A CA 1
ATOM 1787 C C . VAL A 1 230 ? -2.215 6.856 -6.237 1.00 75.19 230 VAL A C 1
ATOM 1789 O O . VAL A 1 230 ? -2.800 7.786 -6.786 1.00 75.19 230 VAL A O 1
ATOM 1792 N N . LEU A 1 231 ? -2.556 5.581 -6.444 1.00 72.19 231 LEU A N 1
ATOM 1793 C CA . LEU A 1 231 ? -3.596 5.141 -7.379 1.00 72.19 231 LEU A CA 1
ATOM 1794 C C . LEU A 1 231 ? -5.034 5.330 -6.866 1.00 72.19 231 LEU A C 1
ATOM 1796 O O . LEU A 1 231 ? -5.969 5.208 -7.655 1.00 72.19 231 LEU A O 1
ATOM 1800 N N . VAL A 1 232 ? -5.221 5.608 -5.575 1.00 81.69 232 VAL A N 1
ATOM 1801 C CA . VAL A 1 232 ? -6.525 5.944 -4.987 1.00 81.69 232 VAL A CA 1
ATOM 1802 C C . VAL A 1 232 ? -6.689 7.468 -5.049 1.00 81.69 232 VAL A C 1
ATOM 1804 O O . VAL A 1 232 ? -5.748 8.175 -4.701 1.00 81.69 232 VAL A O 1
ATOM 1807 N N . PRO A 1 233 ? -7.817 8.047 -5.484 1.00 88.06 233 PRO A N 1
ATOM 1808 C CA . PRO A 1 233 ? -7.964 9.501 -5.647 1.00 88.06 233 PRO A CA 1
ATOM 1809 C C . PRO A 1 233 ? -8.141 10.270 -4.316 1.00 88.06 233 PRO A C 1
ATOM 1811 O O . PRO A 1 233 ? -8.948 11.186 -4.228 1.00 88.06 233 PRO A O 1
ATOM 1814 N N . ALA A 1 234 ? -7.381 9.921 -3.277 1.00 86.88 234 ALA A N 1
ATOM 1815 C CA . ALA A 1 234 ? -7.546 10.411 -1.911 1.00 86.88 234 ALA A CA 1
ATOM 1816 C C . ALA A 1 234 ? -6.983 11.821 -1.674 1.00 86.88 234 ALA A C 1
ATOM 1818 O O . ALA A 1 234 ? -5.821 12.100 -1.984 1.00 86.88 234 ALA A O 1
ATOM 1819 N N . GLY A 1 235 ? -7.789 12.686 -1.068 1.00 85.00 235 GLY A N 1
ATOM 1820 C CA . GLY A 1 235 ? -7.515 14.063 -0.686 1.00 85.00 235 GLY A CA 1
ATOM 1821 C C . GLY A 1 235 ? -8.056 15.108 -1.665 1.00 85.00 235 GLY A C 1
ATOM 1822 O O . GLY A 1 235 ? -7.534 15.299 -2.771 1.00 85.00 235 GLY A O 1
ATOM 1823 N N . ILE A 1 236 ? -9.034 15.890 -1.214 1.00 85.62 236 ILE A N 1
ATOM 1824 C CA . ILE A 1 236 ? -9.479 17.117 -1.886 1.00 85.62 236 ILE A CA 1
ATOM 1825 C C . ILE A 1 236 ? -8.610 18.326 -1.483 1.00 85.62 236 ILE A C 1
ATOM 1827 O O . ILE A 1 236 ? -8.044 18.365 -0.391 1.00 85.62 236 ILE A O 1
ATOM 1831 N N . PRO A 1 237 ? -8.444 19.335 -2.358 1.00 80.25 237 PRO A N 1
ATOM 1832 C CA . PRO A 1 237 ? -8.926 19.407 -3.741 1.00 80.25 237 PRO A CA 1
ATOM 1833 C C . PRO A 1 237 ? -7.987 18.731 -4.761 1.00 80.25 237 PRO A C 1
ATOM 1835 O O . PRO A 1 237 ? -8.237 18.802 -5.958 1.00 80.25 237 PRO A O 1
ATOM 1838 N N . SER A 1 238 ? -6.870 18.141 -4.323 1.00 77.94 238 SER A N 1
ATOM 1839 C CA . SER A 1 238 ? -5.760 17.777 -5.218 1.00 77.94 238 SER A CA 1
ATOM 1840 C C . SER A 1 238 ? -5.904 16.450 -5.967 1.00 77.94 238 SER A C 1
ATOM 1842 O O . SER A 1 238 ? -5.324 16.317 -7.039 1.00 77.94 238 SER A O 1
ATOM 1844 N N . ARG A 1 239 ? -6.592 15.456 -5.397 1.00 80.31 239 ARG A N 1
ATOM 1845 C CA . ARG A 1 239 ? -6.627 14.074 -5.913 1.00 80.31 239 ARG A CA 1
ATOM 1846 C C . ARG A 1 239 ? -8.036 13.538 -6.155 1.00 80.31 239 ARG A C 1
ATOM 1848 O O . ARG A 1 239 ? -8.171 12.680 -7.018 1.00 80.31 239 ARG A O 1
ATOM 1855 N N . GLY A 1 240 ? -9.057 14.101 -5.506 1.00 85.81 240 GLY A N 1
ATOM 1856 C CA . GLY A 1 240 ? -10.445 14.011 -5.977 1.00 85.81 240 GLY A CA 1
ATOM 1857 C C . GLY A 1 240 ? -11.500 13.685 -4.923 1.00 85.81 240 GLY A C 1
ATOM 1858 O O . GLY A 1 240 ? -12.606 14.199 -5.041 1.00 85.81 240 GLY A O 1
ATOM 1859 N N . VAL A 1 241 ? -11.174 12.884 -3.911 1.00 90.94 241 VAL A N 1
ATOM 1860 C CA . VAL A 1 241 ? -12.141 12.338 -2.945 1.00 90.94 241 VAL A CA 1
ATOM 1861 C C . VAL A 1 241 ? -11.551 12.394 -1.543 1.00 90.94 241 VAL A C 1
ATOM 1863 O O . VAL A 1 241 ? -10.386 12.058 -1.368 1.00 90.94 241 VAL A O 1
ATOM 1866 N N . ASP A 1 242 ? -12.328 12.841 -0.566 1.00 92.31 242 ASP A N 1
ATOM 1867 C CA . ASP A 1 242 ? -12.027 12.607 0.845 1.00 92.31 242 ASP A CA 1
ATOM 1868 C C . ASP A 1 242 ? -12.661 11.276 1.236 1.00 92.31 242 ASP A C 1
ATOM 1870 O O . ASP A 1 242 ? -13.837 11.072 0.947 1.00 92.31 242 ASP A O 1
ATOM 1874 N N . PHE A 1 243 ? -11.864 10.346 1.756 1.00 93.81 243 PHE A N 1
ATOM 1875 C CA . PHE A 1 243 ? -12.340 8.991 2.050 1.00 93.81 243 PHE A CA 1
ATOM 1876 C C . PHE A 1 243 ? -12.822 8.813 3.492 1.00 93.81 243 PHE A C 1
ATOM 1878 O O . PHE A 1 243 ? -13.217 7.702 3.818 1.00 93.81 243 PHE A O 1
ATOM 1885 N N . GLY A 1 244 ? -12.744 9.844 4.339 1.00 94.38 244 GLY A N 1
ATOM 1886 C CA . GLY A 1 244 ? -12.979 9.692 5.775 1.00 94.38 244 GLY A CA 1
ATOM 1887 C C . GLY A 1 244 ? -11.918 8.830 6.471 1.00 94.38 244 GLY A C 1
ATOM 1888 O O . GLY A 1 244 ? -10.962 8.337 5.844 1.00 94.38 244 GLY A O 1
ATOM 1889 N N . MET A 1 245 ? -12.035 8.718 7.792 1.00 95.12 245 MET A N 1
ATOM 1890 C CA . MET A 1 245 ? -11.244 7.814 8.628 1.00 95.12 245 MET A CA 1
ATOM 1891 C C . MET A 1 245 ? -12.002 7.501 9.923 1.00 95.12 245 MET A C 1
ATOM 1893 O O . MET A 1 245 ? -11.840 8.224 10.902 1.00 95.12 245 MET A O 1
ATOM 1897 N N . ASP A 1 246 ? -12.680 6.359 9.945 1.00 93.69 246 ASP A N 1
ATOM 1898 C CA . ASP A 1 246 ? -13.653 5.964 10.994 1.00 93.69 246 ASP A CA 1
ATOM 1899 C C . ASP A 1 246 ? -13.089 4.871 11.891 1.00 93.69 246 ASP A C 1
ATOM 1901 O O . ASP A 1 246 ? -13.682 4.374 12.839 1.00 93.69 246 ASP A O 1
ATOM 1905 N N . ALA A 1 247 ? -11.839 4.497 11.649 1.00 94.19 247 ALA A N 1
ATOM 1906 C CA . ALA A 1 247 ? -11.095 3.804 12.668 1.00 94.19 247 ALA A CA 1
ATOM 1907 C C . ALA A 1 247 ? -9.618 4.084 12.515 1.00 94.19 247 ALA A C 1
ATOM 1909 O O . ALA A 1 247 ? -9.098 4.149 11.405 1.00 94.19 247 ALA A O 1
ATOM 1910 N N . VAL A 1 248 ? -8.887 4.172 13.626 1.00 94.12 248 VAL A N 1
ATOM 1911 C CA . VAL A 1 248 ? -7.431 4.292 13.570 1.00 94.12 248 VAL A CA 1
ATOM 1912 C C . VAL A 1 248 ? -6.765 3.586 14.731 1.00 94.12 248 VAL A C 1
ATOM 1914 O O . VAL A 1 248 ? -7.159 3.710 15.885 1.00 94.12 248 VAL A O 1
ATOM 1917 N N . THR A 1 249 ? -5.679 2.881 14.440 1.00 91.00 249 THR A N 1
ATOM 1918 C CA . THR A 1 249 ? -4.834 2.300 15.469 1.00 91.00 249 THR A CA 1
ATOM 1919 C C . THR A 1 249 ? -3.376 2.150 15.044 1.00 91.00 249 THR A C 1
ATOM 1921 O O . THR A 1 249 ? -3.002 2.263 13.875 1.00 91.00 249 THR A O 1
ATOM 1924 N N . PHE A 1 250 ? -2.507 1.900 16.024 1.00 83.12 250 PHE A N 1
ATOM 1925 C CA . PHE A 1 250 ? -1.060 1.913 15.847 1.00 83.12 250 PHE A CA 1
ATOM 1926 C C . PHE A 1 250 ? -0.401 0.831 16.682 1.00 83.12 250 PHE A C 1
ATOM 1928 O O . PHE A 1 250 ? -0.775 0.557 17.825 1.00 83.12 250 PHE A O 1
ATOM 1935 N N . ARG A 1 251 ? 0.690 0.272 16.154 1.00 73.88 251 ARG A N 1
ATOM 1936 C CA . ARG A 1 251 ? 1.552 -0.597 16.958 1.00 73.88 251 ARG A CA 1
ATOM 1937 C C . ARG A 1 251 ? 2.508 0.221 17.812 1.00 73.88 251 ARG A C 1
ATOM 1939 O O . ARG A 1 251 ? 3.350 0.952 17.299 1.00 73.88 251 ARG A O 1
ATOM 1946 N N . GLY A 1 252 ? 2.459 -0.017 19.121 1.00 72.19 252 GLY A N 1
ATOM 1947 C CA . GLY A 1 252 ? 3.432 0.525 20.062 1.00 72.19 252 GLY A CA 1
ATOM 1948 C C . GLY A 1 252 ? 3.256 2.022 20.283 1.00 72.19 252 GLY A C 1
ATOM 1949 O O . GLY A 1 252 ? 4.173 2.786 19.984 1.00 72.19 252 GLY A O 1
ATOM 1950 N N . ARG A 1 253 ? 2.119 2.400 20.888 1.00 81.31 253 ARG A N 1
ATOM 1951 C CA . ARG A 1 253 ? 1.708 3.760 21.303 1.00 81.31 253 ARG A CA 1
ATOM 1952 C C . ARG A 1 253 ? 2.732 4.565 22.134 1.00 81.31 253 ARG A C 1
ATOM 1954 O O . ARG A 1 253 ? 2.461 5.698 22.508 1.00 81.31 253 ARG A O 1
ATOM 1961 N N . GLU A 1 254 ? 3.909 4.004 22.411 1.00 74.81 254 GLU A N 1
ATOM 1962 C CA . GLU A 1 254 ? 5.012 4.594 23.178 1.00 74.81 254 GLU A CA 1
ATOM 1963 C C . GLU A 1 254 ? 6.256 4.946 22.327 1.00 74.81 254 GLU A C 1
ATOM 1965 O O . GLU A 1 254 ? 7.200 5.538 22.851 1.00 74.81 254 GLU A O 1
ATOM 1970 N N . LYS A 1 255 ? 6.319 4.560 21.040 1.00 64.12 255 LYS A N 1
ATOM 1971 C CA . LYS A 1 255 ? 7.557 4.640 20.234 1.00 64.12 255 LYS A CA 1
ATOM 1972 C C . LYS A 1 255 ? 7.651 5.898 19.345 1.00 64.12 255 LYS A C 1
ATOM 1974 O O . LYS A 1 255 ? 6.648 6.371 18.839 1.00 64.12 255 LYS A O 1
ATOM 1979 N N . PRO A 1 256 ? 8.852 6.425 19.041 1.00 50.09 256 PRO A N 1
ATOM 1980 C CA . PRO A 1 256 ? 9.001 7.598 18.163 1.00 50.09 256 PRO A CA 1
ATOM 1981 C C . PRO A 1 256 ? 8.628 7.349 16.688 1.00 50.09 256 PRO A C 1
ATOM 1983 O O . PRO A 1 256 ? 8.295 8.284 15.967 1.00 50.09 256 PRO A O 1
ATOM 1986 N N . GLU A 1 257 ? 8.669 6.094 16.228 1.00 60.56 257 GLU A N 1
ATOM 1987 C CA . GLU A 1 257 ? 8.451 5.718 14.818 1.00 60.56 257 GLU A CA 1
ATOM 1988 C C . GLU A 1 257 ? 6.993 5.354 14.482 1.00 60.56 257 GLU A C 1
ATOM 1990 O O . GLU A 1 257 ? 6.730 4.731 13.452 1.00 60.56 257 GLU A O 1
ATOM 1995 N N . ILE A 1 258 ? 6.038 5.748 15.336 1.00 62.38 258 ILE A N 1
ATOM 1996 C CA . ILE A 1 258 ? 4.608 5.390 15.235 1.00 62.38 258 ILE A CA 1
ATOM 1997 C C . ILE A 1 258 ? 4.020 5.678 13.841 1.00 62.38 258 ILE A C 1
ATOM 1999 O O . ILE A 1 258 ? 3.193 4.909 13.356 1.00 62.38 258 ILE A O 1
ATOM 2003 N N . ARG A 1 259 ? 4.491 6.723 13.146 1.00 63.78 259 ARG A N 1
ATOM 2004 C CA . ARG A 1 259 ? 3.944 7.136 11.840 1.00 63.78 259 ARG A CA 1
ATOM 2005 C C . ARG A 1 259 ? 4.120 6.118 10.708 1.00 63.78 259 ARG A C 1
ATOM 2007 O O . ARG A 1 259 ? 3.416 6.218 9.716 1.00 63.78 259 ARG A O 1
ATOM 2014 N N . LYS A 1 260 ? 5.031 5.146 10.826 1.00 64.69 260 LYS A N 1
ATOM 2015 C CA . LYS A 1 260 ? 5.235 4.107 9.792 1.00 64.69 260 LYS A CA 1
ATOM 2016 C C . LYS A 1 260 ? 4.275 2.914 9.926 1.00 64.69 260 LYS A C 1
ATOM 2018 O O . LYS A 1 260 ? 4.269 2.028 9.074 1.00 64.69 260 LYS A O 1
ATOM 2023 N N . TYR A 1 261 ? 3.500 2.857 11.009 1.00 76.94 261 TYR A N 1
ATOM 2024 C CA . TYR A 1 261 ? 2.660 1.712 11.368 1.00 76.94 261 TYR A CA 1
ATOM 2025 C C . TYR A 1 261 ? 1.252 2.161 11.769 1.00 76.94 261 TYR A C 1
ATOM 2027 O O . TYR A 1 261 ? 0.746 1.744 12.813 1.00 76.94 261 TYR A O 1
ATOM 2035 N N . ILE A 1 262 ? 0.667 3.031 10.945 1.00 87.00 262 ILE A N 1
ATOM 2036 C CA . ILE A 1 262 ? -0.715 3.502 11.067 1.00 87.00 262 ILE A CA 1
ATOM 2037 C C . ILE A 1 262 ? -1.621 2.520 10.338 1.00 87.00 262 ILE A C 1
ATOM 2039 O O . ILE A 1 262 ? -1.363 2.200 9.173 1.00 87.00 262 ILE A O 1
ATOM 2043 N N . TYR A 1 263 ? -2.655 2.061 11.028 1.00 90.62 263 TYR A N 1
ATOM 2044 C CA . TYR A 1 263 ? -3.700 1.205 10.490 1.00 90.62 263 TYR A CA 1
ATOM 2045 C C . TYR A 1 263 ? -5.040 1.890 10.688 1.00 90.62 263 TYR A C 1
ATOM 2047 O O . TYR A 1 263 ? -5.219 2.535 11.716 1.00 90.62 263 TYR A O 1
ATOM 2055 N N . TYR A 1 264 ? -5.938 1.790 9.720 1.00 93.25 264 TYR A N 1
ATOM 2056 C CA . TYR A 1 264 ? -7.173 2.566 9.735 1.00 93.25 264 TYR A CA 1
ATOM 2057 C C . TYR A 1 264 ? -8.267 1.930 8.874 1.00 93.25 264 TYR A C 1
ATOM 2059 O O . TYR A 1 264 ? -7.938 1.107 8.025 1.00 93.25 264 TYR A O 1
ATOM 2067 N N . SER A 1 265 ? -9.519 2.311 9.107 1.00 94.56 265 SER A N 1
ATOM 2068 C CA . SER A 1 265 ? -10.649 2.150 8.174 1.00 94.56 265 SER A CA 1
ATOM 2069 C C . SER A 1 265 ? -11.024 3.510 7.600 1.00 94.56 265 SER A C 1
ATOM 2071 O O . SER A 1 265 ? -10.520 4.528 8.076 1.00 94.56 265 SER A O 1
ATOM 2073 N N . SER A 1 266 ? -11.837 3.522 6.554 1.00 94.00 266 SER A N 1
ATOM 2074 C CA . SER A 1 266 ? -12.259 4.736 5.854 1.00 94.00 266 SER A CA 1
ATOM 2075 C C . SER A 1 266 ? -13.767 4.743 5.668 1.00 94.00 266 SER A C 1
ATOM 2077 O O . SER A 1 266 ? -14.249 3.732 5.188 1.00 94.00 266 SER A O 1
ATOM 2079 N N . GLU A 1 267 ? -14.432 5.880 5.842 1.00 91.75 267 GLU A N 1
ATOM 2080 C CA . GLU A 1 267 ? -15.900 6.023 5.778 1.00 91.75 267 GLU A CA 1
ATOM 2081 C C . GLU A 1 267 ? -16.538 5.463 4.519 1.00 91.75 267 GLU A C 1
ATOM 2083 O O . GLU A 1 267 ? -17.664 4.975 4.501 1.00 91.75 267 GLU A O 1
ATOM 2088 N N . ILE A 1 268 ? -15.823 5.572 3.402 1.00 90.75 268 ILE A N 1
ATOM 2089 C CA . ILE A 1 268 ? -16.347 5.132 2.120 1.00 90.75 268 ILE A CA 1
ATOM 2090 C C . ILE A 1 268 ? -15.441 4.105 1.471 1.00 90.75 268 ILE A C 1
ATOM 2092 O O . ILE A 1 268 ? -14.215 4.233 1.390 1.00 90.75 268 ILE A O 1
ATOM 2096 N N . LEU A 1 269 ? -16.089 3.103 0.893 1.00 90.44 269 LEU A N 1
ATOM 2097 C CA . LEU A 1 269 ? -15.436 2.137 0.033 1.00 90.44 269 LEU A CA 1
ATOM 2098 C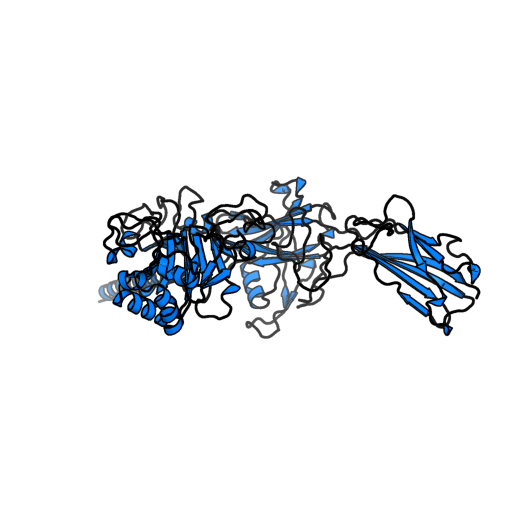 C . LEU A 1 269 ? -14.848 2.784 -1.233 1.00 90.44 269 LEU A C 1
ATOM 2100 O O . LEU A 1 269 ? -15.306 3.810 -1.744 1.00 90.44 269 LEU A O 1
ATOM 2104 N N . PHE A 1 270 ? -13.853 2.116 -1.810 1.00 88.00 270 PHE A N 1
ATOM 2105 C CA . PHE A 1 270 ? -13.311 2.439 -3.122 1.00 88.00 270 PHE A CA 1
ATOM 2106 C C . PHE A 1 270 ? -13.461 1.244 -4.056 1.00 88.00 270 PHE A C 1
ATOM 2108 O O . PHE A 1 270 ? -12.788 0.228 -3.899 1.00 88.00 270 PHE A O 1
ATOM 2115 N N . GLU A 1 271 ? -14.277 1.373 -5.100 1.00 80.31 271 GLU A N 1
ATOM 2116 C CA . GLU A 1 271 ? -14.348 0.373 -6.171 1.00 80.31 271 GLU A CA 1
ATOM 2117 C C . GLU A 1 271 ? -13.294 0.673 -7.244 1.00 80.31 271 GLU A C 1
ATOM 2119 O O . GLU A 1 271 ? -13.570 1.230 -8.308 1.00 80.31 271 GLU A O 1
ATOM 2124 N N . GLY A 1 272 ? -12.040 0.333 -6.946 1.00 66.56 272 GLY A N 1
ATOM 2125 C CA . GLY A 1 272 ? -10.921 0.557 -7.855 1.00 66.56 272 GLY A CA 1
ATOM 2126 C C . GLY A 1 272 ? -9.876 -0.553 -7.852 1.00 66.56 272 GLY A C 1
ATOM 2127 O O . GLY A 1 272 ? -10.114 -1.685 -7.446 1.00 66.56 272 GLY A O 1
ATOM 2128 N N . ARG A 1 273 ? -8.682 -0.220 -8.355 1.00 56.75 273 ARG A N 1
ATOM 2129 C CA . ARG A 1 273 ? -7.562 -1.161 -8.573 1.00 56.75 273 ARG A CA 1
ATOM 2130 C C . ARG A 1 273 ? -7.083 -1.813 -7.274 1.00 56.75 273 ARG A C 1
ATOM 2132 O O . ARG A 1 273 ? -6.825 -3.008 -7.238 1.00 56.75 273 ARG A O 1
ATOM 2139 N N . MET A 1 274 ? -6.983 -0.994 -6.230 1.00 64.06 274 MET A N 1
ATOM 2140 C CA . MET A 1 274 ? -6.810 -1.400 -4.837 1.00 64.06 274 MET A CA 1
ATOM 2141 C C . MET A 1 274 ? -8.122 -1.119 -4.125 1.00 64.06 274 MET A C 1
ATOM 2143 O O . MET A 1 274 ? -8.197 -0.199 -3.317 1.00 64.06 274 MET A O 1
ATOM 2147 N N . GLY A 1 275 ? -9.175 -1.816 -4.547 1.00 74.75 275 GLY A N 1
ATOM 2148 C CA . GLY A 1 275 ? -10.475 -1.629 -3.938 1.00 74.75 275 GLY A CA 1
ATOM 2149 C C . GLY A 1 275 ? -10.458 -2.083 -2.488 1.00 74.75 275 GLY A C 1
ATOM 2150 O O . GLY A 1 275 ? -9.795 -3.067 -2.162 1.00 74.75 275 GLY A O 1
ATOM 2151 N N . PHE A 1 276 ? -11.158 -1.340 -1.649 1.00 87.00 276 PHE A N 1
ATOM 2152 C CA . PHE A 1 276 ? -11.366 -1.622 -0.236 1.00 87.00 276 PHE A CA 1
ATOM 2153 C C . PHE A 1 276 ? -12.786 -1.238 0.129 1.00 87.00 276 PHE A C 1
ATOM 2155 O O . PHE A 1 276 ? -13.385 -0.391 -0.536 1.00 87.00 276 PHE A O 1
ATOM 2162 N N . THR A 1 277 ? -13.322 -1.885 1.151 1.00 89.81 277 THR A N 1
ATOM 2163 C CA . THR A 1 277 ? -14.576 -1.472 1.770 1.00 89.81 277 THR A CA 1
ATOM 2164 C C . THR A 1 277 ? -14.308 -0.570 2.965 1.00 89.81 277 THR A C 1
ATOM 2166 O O . THR A 1 277 ? -13.205 -0.607 3.508 1.00 89.81 277 THR A O 1
ATOM 2169 N N . ASP A 1 278 ? -15.311 0.176 3.407 1.00 89.12 278 ASP A N 1
ATOM 2170 C CA . ASP A 1 278 ? -15.220 0.986 4.629 1.00 89.12 278 ASP A CA 1
ATOM 2171 C C . ASP A 1 278 ? -14.904 0.155 5.884 1.00 89.12 278 ASP A C 1
ATOM 2173 O O . ASP A 1 278 ? -14.113 0.554 6.726 1.00 89.12 278 ASP A O 1
ATOM 2177 N N . GLY A 1 279 ? -15.328 -1.108 5.919 1.00 89.44 279 GLY A N 1
ATOM 2178 C CA . GLY A 1 279 ? -14.978 -2.025 7.000 1.00 89.44 279 GLY A CA 1
ATOM 2179 C C . GLY A 1 279 ? -13.602 -2.717 6.926 1.00 89.44 279 GLY A C 1
ATOM 2180 O O . GLY A 1 279 ? -13.316 -3.575 7.774 1.00 89.44 279 GLY A O 1
ATOM 2181 N N . ASP A 1 280 ? -12.793 -2.475 5.887 1.00 91.00 280 ASP A N 1
ATOM 2182 C CA . ASP A 1 280 ? -11.486 -3.124 5.718 1.00 91.00 280 ASP A CA 1
ATOM 2183 C C . ASP A 1 280 ? -10.388 -2.376 6.487 1.00 91.00 280 ASP A C 1
ATOM 2185 O O . ASP A 1 280 ? -10.181 -1.181 6.312 1.00 91.00 280 ASP A O 1
ATOM 2189 N N . VAL A 1 281 ? -9.565 -3.097 7.255 1.00 90.81 281 VAL A N 1
ATOM 2190 C CA . VAL A 1 281 ? -8.417 -2.483 7.933 1.00 90.81 281 VAL A CA 1
ATOM 2191 C C . VAL A 1 281 ? -7.292 -2.277 6.930 1.00 90.81 281 VAL A C 1
ATOM 2193 O O . VAL A 1 281 ? -6.680 -3.238 6.455 1.00 90.81 281 VAL A O 1
ATOM 2196 N N . LEU A 1 282 ? -6.964 -1.023 6.662 1.00 88.62 282 LEU A N 1
ATOM 2197 C CA . LEU A 1 282 ? -5.865 -0.558 5.830 1.00 88.62 282 LEU A CA 1
ATOM 2198 C C . LEU A 1 282 ? -4.604 -0.314 6.659 1.00 88.62 282 LEU A C 1
ATOM 2200 O O . LEU A 1 282 ? -4.647 -0.100 7.867 1.00 88.62 282 LEU A O 1
ATOM 2204 N N . LYS A 1 283 ? -3.447 -0.319 6.000 1.00 85.38 283 LYS A N 1
ATOM 2205 C CA . LYS A 1 283 ? -2.187 0.216 6.517 1.00 85.38 283 LYS A CA 1
ATOM 2206 C C . LYS A 1 283 ? -1.755 1.369 5.629 1.00 85.38 283 LYS A C 1
ATOM 2208 O O . LYS A 1 283 ? -1.698 1.220 4.407 1.00 85.38 283 LYS A O 1
ATOM 2213 N N . SER A 1 284 ? -1.379 2.484 6.252 1.00 81.75 284 SER A N 1
ATOM 2214 C CA . SER A 1 284 ? -0.910 3.678 5.543 1.00 81.75 284 SER A CA 1
ATOM 2215 C C . SER A 1 284 ? 0.186 3.329 4.528 1.00 81.75 284 SER A C 1
ATOM 2217 O O . SER A 1 284 ? 1.153 2.636 4.858 1.00 81.75 284 SER A O 1
ATOM 2219 N N . GLY A 1 285 ? -0.025 3.752 3.278 1.00 67.88 285 GLY A N 1
ATOM 2220 C CA . GLY A 1 285 ? 0.841 3.493 2.122 1.00 67.88 285 GLY A CA 1
ATOM 2221 C C . GLY A 1 285 ? 0.785 2.074 1.538 1.00 67.88 285 GLY A C 1
ATOM 2222 O O . GLY A 1 285 ? 1.180 1.886 0.390 1.00 67.88 285 GLY A O 1
ATOM 2223 N N . ASN A 1 286 ? 0.268 1.085 2.276 1.00 64.31 286 ASN A N 1
ATOM 2224 C CA . ASN A 1 286 ? 0.391 -0.336 1.936 1.00 64.31 286 ASN A CA 1
ATOM 2225 C C . ASN A 1 286 ? -0.927 -1.021 1.520 1.00 64.31 286 ASN A C 1
ATOM 2227 O O . ASN A 1 286 ? -0.861 -2.130 1.000 1.00 64.31 286 ASN A O 1
ATOM 2231 N N . GLY A 1 287 ? -2.095 -0.395 1.720 1.00 70.50 287 GLY A N 1
ATOM 2232 C CA . GLY A 1 287 ? -3.405 -0.971 1.362 1.00 70.50 287 GLY A CA 1
ATOM 2233 C C . GLY A 1 287 ? -4.011 -1.863 2.456 1.00 70.50 287 GLY A C 1
ATOM 2234 O O . GLY A 1 287 ? -3.645 -1.729 3.623 1.00 70.50 287 GLY A O 1
ATOM 2235 N N . ILE A 1 288 ? -4.955 -2.748 2.103 1.00 75.50 288 ILE A N 1
ATOM 2236 C CA . ILE A 1 288 ? -5.685 -3.592 3.070 1.00 75.50 288 ILE A CA 1
ATOM 2237 C C . ILE A 1 288 ? -4.743 -4.597 3.750 1.00 75.50 288 ILE A C 1
ATOM 2239 O O . ILE A 1 288 ? -4.022 -5.362 3.112 1.00 75.50 288 ILE A O 1
ATOM 2243 N N . VAL A 1 289 ? -4.801 -4.655 5.075 1.00 77.75 289 VAL A N 1
ATOM 2244 C CA . VAL A 1 289 ? -4.123 -5.662 5.898 1.00 77.75 289 VAL A CA 1
ATOM 2245 C C . VAL A 1 289 ? -5.066 -6.694 6.503 1.00 77.75 289 VAL A C 1
ATOM 2247 O O . VAL A 1 289 ? -4.604 -7.775 6.880 1.00 77.75 289 VAL A O 1
ATOM 2250 N N . MET A 1 290 ? -6.360 -6.390 6.600 1.00 81.56 290 MET A N 1
ATOM 2251 C CA . MET A 1 290 ? -7.392 -7.319 7.048 1.00 81.56 290 MET A CA 1
ATOM 2252 C C . MET A 1 290 ? -8.736 -6.939 6.437 1.00 81.56 290 MET A C 1
ATOM 2254 O O . MET A 1 290 ? -9.139 -5.788 6.522 1.00 81.56 290 MET A O 1
ATOM 2258 N N . LEU A 1 291 ? -9.433 -7.915 5.855 1.00 84.44 291 LEU A N 1
ATOM 2259 C CA . LEU A 1 291 ? -10.778 -7.692 5.329 1.00 84.44 291 LEU A CA 1
ATOM 2260 C C . LEU A 1 291 ? -11.811 -7.615 6.459 1.00 84.44 291 LEU A C 1
ATOM 2262 O O . LEU A 1 291 ? -11.712 -8.414 7.401 1.00 84.44 291 LEU A O 1
ATOM 2266 N N . ASN A 1 292 ? -12.865 -6.811 6.294 1.00 88.25 292 ASN A N 1
ATOM 2267 C CA . ASN A 1 292 ? -14.015 -6.773 7.209 1.00 88.25 292 ASN A CA 1
ATOM 2268 C C . ASN A 1 292 ? -14.569 -8.182 7.454 1.00 88.25 292 ASN A C 1
ATOM 2270 O O . ASN A 1 292 ? -14.695 -8.651 8.586 1.00 88.25 292 ASN A O 1
ATOM 2274 N N . SER A 1 293 ? -14.767 -8.925 6.359 1.00 83.38 293 SER A N 1
ATOM 2275 C CA . SER A 1 293 ? -15.238 -10.313 6.385 1.00 83.38 293 SER A CA 1
ATOM 2276 C C . SER A 1 293 ? -14.369 -11.239 7.237 1.00 83.38 293 SER A C 1
ATOM 2278 O O . SER A 1 293 ? -14.894 -12.164 7.852 1.00 83.38 293 SER A O 1
ATOM 2280 N N . GLY A 1 294 ? -13.054 -11.007 7.284 1.00 82.25 294 GLY A N 1
ATOM 2281 C CA . GLY A 1 294 ? -12.123 -11.773 8.108 1.00 82.25 294 GLY A CA 1
ATOM 2282 C C . GLY A 1 294 ? -12.238 -11.416 9.587 1.00 82.25 294 GLY A C 1
ATOM 2283 O O . GLY A 1 294 ? -12.213 -12.312 10.430 1.00 82.25 294 GLY A O 1
ATOM 2284 N N . LEU A 1 295 ? -12.422 -10.128 9.886 1.00 86.88 295 LEU A N 1
ATOM 2285 C CA . LEU A 1 295 ? -12.557 -9.606 11.243 1.00 86.88 295 LEU A CA 1
ATOM 2286 C C . LEU A 1 295 ? -13.841 -10.111 11.927 1.00 86.88 295 LEU A C 1
ATOM 2288 O O . LEU A 1 295 ? -13.805 -10.539 13.083 1.00 86.88 295 LEU A O 1
ATOM 2292 N N . ILE A 1 296 ? -14.955 -10.162 11.187 1.00 90.06 296 ILE A N 1
ATOM 2293 C CA . ILE A 1 296 ? -16.269 -10.584 11.705 1.00 90.06 296 ILE A CA 1
ATOM 2294 C C . ILE A 1 296 ? -16.518 -12.100 11.609 1.00 90.06 296 ILE A C 1
ATOM 2296 O O . ILE A 1 296 ? -17.430 -12.622 12.257 1.00 90.06 296 ILE A O 1
ATOM 2300 N N . LEU A 1 297 ? -15.717 -12.848 10.836 1.00 87.38 297 LEU A N 1
ATOM 2301 C CA . LEU A 1 297 ? -15.903 -14.292 10.613 1.00 87.38 297 LEU A CA 1
ATOM 2302 C C . LEU A 1 297 ? -16.078 -15.121 11.903 1.00 87.38 297 LEU A C 1
ATOM 2304 O O . LEU A 1 297 ? -16.952 -15.998 11.914 1.00 87.38 297 LEU A O 1
ATOM 2308 N N . PRO A 1 298 ? -15.328 -14.877 12.998 1.00 87.00 298 PRO A N 1
ATOM 2309 C CA . PRO A 1 298 ? -15.487 -15.622 14.251 1.00 87.00 298 PRO A CA 1
ATOM 2310 C C . PRO A 1 298 ? -16.906 -15.561 14.843 1.00 87.00 298 PRO A C 1
ATOM 2312 O O . PRO A 1 298 ? -17.352 -16.509 15.495 1.00 87.00 298 PRO A O 1
ATOM 2315 N N . PHE A 1 299 ? -17.650 -14.489 14.560 1.00 88.31 299 PHE A N 1
ATOM 2316 C CA . PHE A 1 299 ? -19.034 -14.291 14.998 1.00 88.31 299 PHE A CA 1
ATOM 2317 C C . PHE A 1 299 ? -20.061 -15.006 14.095 1.00 88.31 299 PHE A C 1
ATOM 2319 O O . PHE A 1 299 ? -21.218 -15.215 14.482 1.00 88.31 299 PHE A O 1
ATOM 2326 N N . LYS A 1 300 ? -19.628 -15.463 12.913 1.00 88.81 300 LYS A N 1
ATOM 2327 C CA . LYS A 1 300 ? -20.447 -16.130 11.888 1.00 88.81 300 LYS A CA 1
ATOM 2328 C C . LYS A 1 300 ? -21.699 -15.326 11.482 1.00 88.81 300 LYS A C 1
ATOM 2330 O O . LYS A 1 300 ? -22.807 -15.878 11.531 1.00 88.81 300 LYS A O 1
ATOM 2335 N N . PRO A 1 301 ? -21.564 -14.043 11.099 1.00 91.12 301 PRO A N 1
ATOM 2336 C CA . PRO A 1 301 ? -22.689 -13.257 10.604 1.00 91.12 301 PRO A CA 1
ATOM 2337 C C . PRO A 1 301 ? -23.239 -13.827 9.286 1.00 91.12 301 PRO A C 1
ATOM 2339 O O . PRO A 1 301 ? -22.635 -14.681 8.634 1.00 91.12 301 PRO A O 1
ATOM 2342 N N . LYS A 1 302 ? -24.438 -13.378 8.898 1.00 88.12 302 LYS A N 1
ATOM 2343 C CA . LYS A 1 302 ? -25.046 -13.718 7.594 1.00 88.12 302 LYS A CA 1
ATOM 2344 C C . LYS A 1 302 ? -24.470 -12.914 6.432 1.00 88.12 302 LYS A C 1
ATOM 2346 O O . LYS A 1 302 ? -24.548 -13.372 5.296 1.00 88.12 302 LYS A O 1
ATOM 2351 N N . THR A 1 303 ? -23.966 -11.725 6.729 1.00 88.06 303 THR A N 1
ATOM 2352 C CA . THR A 1 303 ? -23.290 -10.842 5.784 1.00 88.06 303 THR A CA 1
ATOM 2353 C C . THR A 1 303 ? -21.779 -11.049 5.874 1.00 88.06 303 THR A C 1
ATOM 2355 O O . THR A 1 303 ? -21.282 -11.704 6.790 1.00 88.06 303 THR A O 1
ATOM 2358 N N . LYS A 1 304 ? -21.056 -10.517 4.894 1.00 79.94 304 LYS A N 1
ATOM 2359 C CA . LYS A 1 304 ? -19.589 -10.475 4.864 1.00 79.94 304 LYS A CA 1
ATOM 2360 C C . LYS A 1 304 ? -19.048 -9.060 5.084 1.00 79.94 304 LYS A C 1
ATOM 2362 O O . LYS A 1 304 ? -17.843 -8.875 4.981 1.00 79.94 304 LYS A O 1
ATOM 2367 N N . PHE A 1 305 ? -19.942 -8.110 5.323 1.00 86.56 305 PHE A N 1
ATOM 2368 C CA . PHE A 1 305 ? -19.661 -6.691 5.314 1.00 86.56 305 PHE A CA 1
ATOM 2369 C C . PHE A 1 305 ? -20.621 -5.969 6.266 1.00 86.56 305 PHE A C 1
ATOM 2371 O O . PHE A 1 305 ? -21.830 -6.217 6.179 1.00 86.56 305 PHE A O 1
ATOM 2378 N N . LEU A 1 306 ? -20.062 -5.192 7.194 1.00 92.94 306 LEU A N 1
ATOM 2379 C CA . LEU A 1 306 ? -20.748 -4.487 8.285 1.00 92.94 306 LEU A CA 1
ATOM 2380 C C . LEU A 1 306 ? -20.102 -3.126 8.620 1.00 92.94 306 LEU A C 1
ATOM 2382 O O . LEU A 1 306 ? -20.402 -2.600 9.685 1.00 92.94 306 LEU A O 1
ATOM 2386 N N . GLY A 1 307 ? -19.166 -2.628 7.804 1.00 93.25 307 GLY A N 1
ATOM 2387 C CA . GLY A 1 307 ? -18.435 -1.406 8.151 1.00 93.25 307 GLY A CA 1
ATOM 2388 C C . GLY A 1 307 ? -17.495 -1.537 9.358 1.00 93.25 307 GLY A C 1
ATOM 2389 O O . GLY A 1 307 ? -17.299 -2.655 9.872 1.00 93.25 307 GLY A O 1
ATOM 2390 N N . LEU A 1 308 ? -16.868 -0.433 9.780 1.00 94.38 308 LEU A N 1
ATOM 2391 C CA . LEU A 1 308 ? -15.963 -0.387 10.939 1.00 94.38 308 LEU A CA 1
ATOM 2392 C C . LEU A 1 308 ? -15.796 1.019 11.565 1.00 94.38 308 LEU A C 1
ATOM 2394 O O . LEU A 1 308 ? -14.853 1.717 11.216 1.00 94.38 308 LEU A O 1
ATOM 2398 N N . ASP A 1 309 ? -16.534 1.313 12.639 1.00 92.50 309 ASP A N 1
ATOM 2399 C CA . ASP A 1 309 ? -16.424 2.598 13.377 1.00 92.50 309 ASP A CA 1
ATOM 2400 C C . ASP A 1 309 ? -15.367 2.640 14.487 1.00 92.50 309 ASP A C 1
ATOM 2402 O O . ASP A 1 309 ? -15.195 3.601 15.236 1.00 92.50 309 ASP A O 1
ATOM 2406 N N . ALA A 1 310 ? -14.727 1.512 14.781 1.00 93.12 310 ALA A N 1
ATOM 2407 C CA . ALA A 1 310 ? -13.718 1.514 15.827 1.00 93.12 310 ALA A CA 1
ATOM 2408 C C . ALA A 1 310 ? -12.694 0.426 15.617 1.00 93.12 310 ALA A C 1
ATOM 2410 O O . ALA A 1 310 ? -13.007 -0.708 15.256 1.00 93.12 310 ALA A O 1
ATOM 2411 N N . LEU A 1 311 ? -11.447 0.747 15.953 1.00 93.62 311 LEU A N 1
ATOM 2412 C CA . LEU A 1 311 ? -10.333 -0.172 15.825 1.00 93.62 311 LEU A CA 1
ATOM 2413 C C . LEU A 1 311 ? -9.280 0.130 16.884 1.00 93.62 311 LEU A C 1
ATOM 241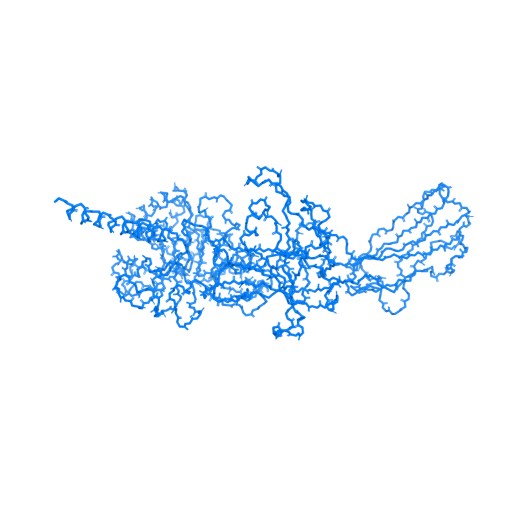5 O O . LEU A 1 311 ? -8.769 1.237 16.987 1.00 93.62 311 LEU A O 1
ATOM 2419 N N . SER A 1 312 ? -8.885 -0.890 17.638 1.00 92.06 312 SER A N 1
ATOM 2420 C CA . SER A 1 312 ? -7.800 -0.792 18.606 1.00 92.06 312 SER A CA 1
ATOM 2421 C C . SER A 1 312 ? -7.018 -2.094 18.682 1.00 92.06 312 SER A C 1
ATOM 2423 O O . SER A 1 312 ? -7.572 -3.187 18.813 1.00 92.06 312 SER A O 1
ATOM 2425 N N . PHE A 1 313 ? -5.693 -2.004 18.630 1.00 86.81 313 PHE A N 1
ATOM 2426 C CA . PHE A 1 313 ? -4.840 -3.172 18.803 1.00 86.81 313 PHE A CA 1
ATOM 2427 C C . PHE A 1 313 ? -4.510 -3.438 20.267 1.00 86.81 313 PHE A C 1
ATOM 2429 O O . PHE A 1 313 ? -3.935 -2.602 20.968 1.00 86.81 313 PHE A O 1
ATOM 2436 N N . GLY A 1 314 ? -4.810 -4.661 20.705 1.00 74.06 314 GLY A N 1
ATOM 2437 C CA . GLY A 1 314 ? -4.348 -5.177 21.981 1.00 74.06 314 GLY A CA 1
ATOM 2438 C C . GLY A 1 314 ? -2.857 -5.512 21.997 1.00 74.06 314 GLY A C 1
ATOM 2439 O O . GLY A 1 314 ? -2.120 -5.352 21.021 1.00 74.06 314 GLY A O 1
ATOM 2440 N N . ASN A 1 315 ? -2.411 -6.071 23.121 1.00 61.75 315 ASN A N 1
ATOM 2441 C CA . ASN A 1 315 ? -1.056 -6.596 23.268 1.00 61.75 315 ASN A CA 1
ATOM 2442 C C . ASN A 1 315 ? -0.915 -7.917 22.490 1.00 61.75 315 ASN A C 1
ATOM 2444 O O . ASN A 1 315 ? -1.036 -9.005 23.049 1.00 61.75 315 ASN A O 1
ATOM 2448 N N . GLY A 1 316 ? -0.666 -7.840 21.183 1.00 54.06 316 GLY A N 1
ATOM 2449 C CA . GLY A 1 316 ? -0.489 -9.009 20.323 1.00 54.06 316 GLY A CA 1
ATOM 2450 C C . GLY A 1 316 ? 0.116 -8.671 18.962 1.00 54.06 316 GLY A C 1
ATOM 2451 O O . GLY A 1 316 ? 0.107 -7.523 18.522 1.00 54.06 316 GLY A O 1
ATOM 2452 N N . LYS A 1 317 ? 0.666 -9.683 18.280 1.00 54.34 317 LYS A N 1
ATOM 2453 C CA . LYS A 1 317 ? 0.914 -9.578 16.838 1.00 54.34 317 LYS A CA 1
ATOM 2454 C C . LYS A 1 317 ? -0.453 -9.587 16.145 1.00 54.34 317 LYS A C 1
ATOM 2456 O O . LYS A 1 317 ? -1.276 -10.438 16.457 1.00 54.34 317 LYS A O 1
ATOM 2461 N N . ILE A 1 318 ? -0.680 -8.656 15.222 1.00 58.59 318 ILE A N 1
ATOM 2462 C CA . ILE A 1 318 ? -1.704 -8.852 14.188 1.00 58.59 318 ILE A CA 1
ATOM 2463 C C . ILE A 1 318 ? -1.067 -9.720 13.129 1.00 58.59 318 ILE A C 1
ATOM 2465 O O . ILE A 1 318 ? -0.006 -9.364 12.595 1.00 58.59 318 ILE A O 1
ATOM 2469 N N . ASP A 1 319 ? -1.718 -10.833 12.856 1.00 59.94 319 ASP A N 1
ATOM 2470 C CA . ASP A 1 319 ? -1.411 -11.643 11.700 1.00 59.94 319 ASP A CA 1
ATOM 2471 C C . ASP A 1 319 ? -2.019 -10.921 10.501 1.00 59.94 319 ASP A C 1
ATOM 2473 O O . ASP A 1 319 ? -3.238 -10.802 10.377 1.00 59.94 319 ASP A O 1
ATOM 2477 N N . LEU A 1 320 ? -1.150 -10.331 9.677 1.00 64.75 320 LEU A N 1
ATOM 2478 C CA . LEU A 1 320 ? -1.584 -9.706 8.433 1.00 64.75 320 LEU A CA 1
ATOM 2479 C C . LEU A 1 320 ? -2.260 -10.776 7.578 1.00 64.75 320 LEU A C 1
ATOM 2481 O O . LEU A 1 320 ? -1.846 -11.943 7.584 1.00 64.75 320 LEU A O 1
ATOM 2485 N N . TYR A 1 321 ? -3.266 -10.374 6.807 1.00 71.44 321 TYR A N 1
ATOM 2486 C CA . TYR A 1 321 ? -3.791 -11.259 5.788 1.00 71.44 321 TYR A CA 1
ATOM 2487 C C . TYR A 1 321 ? -2.638 -11.659 4.853 1.00 71.44 321 TYR A C 1
ATOM 2489 O O . TYR A 1 321 ? -1.844 -10.792 4.459 1.00 71.44 321 TYR A O 1
ATOM 2497 N N . PRO A 1 322 ? -2.481 -12.956 4.552 1.00 82.00 322 PRO A N 1
ATOM 2498 C CA . PRO A 1 322 ? -1.438 -13.395 3.648 1.00 82.00 322 PRO A CA 1
ATOM 2499 C C . PRO A 1 322 ? -1.627 -12.775 2.268 1.00 82.00 322 PRO A C 1
ATOM 2501 O O . PRO A 1 322 ? -2.704 -12.885 1.685 1.00 82.00 322 PRO A O 1
ATOM 2504 N N . GLN A 1 323 ? -0.589 -12.104 1.784 1.00 86.00 323 GLN A N 1
ATOM 2505 C CA . GLN A 1 323 ? -0.674 -11.259 0.599 1.00 86.00 323 GLN A CA 1
ATOM 2506 C C . GLN A 1 323 ? 0.677 -11.122 -0.099 1.00 86.00 323 GLN A C 1
ATOM 2508 O O . GLN A 1 323 ? 1.724 -11.182 0.559 1.00 86.00 323 GLN A O 1
ATOM 2513 N N . ILE A 1 324 ? 0.652 -10.868 -1.403 1.00 89.69 324 ILE A N 1
ATOM 2514 C CA . ILE A 1 324 ? 1.805 -10.367 -2.157 1.00 89.69 324 ILE A CA 1
ATOM 2515 C C . ILE A 1 324 ? 2.007 -8.880 -1.842 1.00 89.69 324 ILE A C 1
ATOM 2517 O O . ILE A 1 324 ? 1.064 -8.096 -1.805 1.00 89.69 324 ILE A O 1
ATOM 2521 N N . THR A 1 325 ? 3.255 -8.478 -1.600 1.00 82.00 325 THR A N 1
ATOM 2522 C CA . THR A 1 325 ? 3.607 -7.092 -1.244 1.00 82.00 325 THR A CA 1
ATOM 2523 C C . THR A 1 325 ? 4.545 -6.433 -2.245 1.00 82.00 325 THR A C 1
ATOM 2525 O O . THR A 1 325 ? 4.489 -5.213 -2.399 1.00 82.00 325 THR A O 1
ATOM 2528 N N . HIS A 1 326 ? 5.392 -7.202 -2.937 1.00 85.50 326 HIS A N 1
ATOM 2529 C CA . HIS A 1 326 ? 6.308 -6.657 -3.941 1.00 85.50 326 HIS A CA 1
ATOM 2530 C C . HIS A 1 326 ? 6.532 -7.622 -5.104 1.00 85.50 326 HIS A C 1
ATOM 2532 O O . HIS A 1 326 ? 6.532 -8.843 -4.932 1.00 85.50 326 HIS A O 1
ATOM 2538 N N . PHE A 1 327 ? 6.814 -7.039 -6.267 1.00 87.94 327 PHE A N 1
ATOM 2539 C CA . PHE A 1 327 ? 7.398 -7.715 -7.421 1.00 87.94 327 PHE A CA 1
ATOM 2540 C C . PHE A 1 327 ? 8.797 -7.145 -7.638 1.00 87.94 327 PHE A C 1
ATOM 2542 O O . PHE A 1 327 ? 8.971 -5.938 -7.817 1.00 87.94 327 PHE A O 1
ATOM 2549 N N . ASN A 1 328 ? 9.813 -8.000 -7.568 1.00 85.44 328 ASN A N 1
ATOM 2550 C CA . ASN A 1 328 ? 11.188 -7.595 -7.307 1.00 85.44 328 ASN A CA 1
ATOM 2551 C C . ASN A 1 328 ? 11.222 -6.642 -6.096 1.00 85.44 328 ASN A C 1
ATOM 2553 O O . ASN A 1 328 ? 10.787 -7.015 -5.011 1.00 85.44 328 ASN A O 1
ATOM 2557 N N . GLN A 1 329 ? 11.688 -5.407 -6.275 1.00 78.00 329 GLN A N 1
ATOM 2558 C CA . GLN A 1 329 ? 11.712 -4.379 -5.227 1.00 78.00 329 GLN A CA 1
ATOM 2559 C C . GLN A 1 329 ? 10.625 -3.312 -5.402 1.00 78.00 329 GLN A C 1
ATOM 2561 O O . GLN A 1 329 ? 10.633 -2.298 -4.706 1.00 78.00 329 GLN A O 1
ATOM 2566 N N . VAL A 1 330 ? 9.699 -3.516 -6.339 1.00 78.00 330 VAL A N 1
ATOM 2567 C CA . VAL A 1 330 ? 8.587 -2.598 -6.582 1.00 78.00 330 VAL A CA 1
ATOM 2568 C C . VAL A 1 330 ? 7.430 -3.004 -5.684 1.00 78.00 330 VAL A C 1
ATOM 2570 O O . VAL A 1 330 ? 6.913 -4.117 -5.799 1.00 78.00 330 VAL A O 1
ATOM 2573 N N . HIS A 1 331 ? 7.027 -2.106 -4.786 1.00 78.81 331 HIS A N 1
ATOM 2574 C CA . HIS A 1 331 ? 5.849 -2.322 -3.954 1.00 78.81 331 HIS A CA 1
ATOM 2575 C C . HIS A 1 331 ? 4.601 -2.395 -4.842 1.00 78.81 331 HIS A C 1
ATOM 2577 O O . HIS A 1 331 ? 4.486 -1.658 -5.819 1.00 78.81 331 HIS A O 1
ATOM 2583 N N . VAL A 1 332 ? 3.640 -3.258 -4.506 1.00 79.06 332 VAL A N 1
ATOM 2584 C CA . VAL A 1 332 ? 2.411 -3.441 -5.307 1.00 79.06 332 VAL A CA 1
ATOM 2585 C C . VAL A 1 332 ? 1.604 -2.149 -5.501 1.00 79.06 332 VAL A C 1
ATOM 2587 O O . VAL A 1 332 ? 0.902 -2.020 -6.500 1.00 79.06 332 VAL A O 1
ATOM 2590 N N . SER A 1 333 ? 1.740 -1.168 -4.598 1.00 70.88 333 SER A N 1
ATOM 2591 C CA . SER A 1 333 ? 1.137 0.173 -4.734 1.00 70.88 333 SER A CA 1
ATOM 2592 C C . SER A 1 333 ? 1.689 0.988 -5.900 1.00 70.88 333 SER A C 1
ATOM 2594 O O . SER A 1 333 ? 1.024 1.914 -6.365 1.00 70.88 333 SER A O 1
ATOM 2596 N N . ASP A 1 334 ? 2.904 0.666 -6.337 1.00 74.06 334 ASP A N 1
ATOM 2597 C CA . ASP A 1 334 ? 3.656 1.411 -7.341 1.00 74.06 334 ASP A CA 1
ATOM 2598 C C . ASP A 1 334 ? 3.493 0.778 -8.732 1.00 74.06 334 ASP A C 1
ATOM 2600 O O . ASP A 1 334 ? 4.161 1.185 -9.679 1.00 74.06 334 ASP A O 1
ATOM 2604 N N . ILE A 1 335 ? 2.603 -0.211 -8.877 1.00 79.44 335 ILE A N 1
ATOM 2605 C CA . ILE A 1 335 ? 2.311 -0.912 -10.132 1.00 79.44 335 ILE A CA 1
ATOM 2606 C C . ILE A 1 335 ? 0.905 -0.531 -10.612 1.00 79.44 335 ILE A C 1
ATOM 2608 O O . ILE A 1 335 ? -0.083 -0.615 -9.885 1.00 79.44 335 ILE A O 1
ATOM 2612 N N . SER A 1 336 ? 0.802 -0.084 -11.861 1.00 75.56 336 SER A N 1
ATOM 2613 C CA . SER A 1 336 ? -0.455 0.324 -12.505 1.00 75.56 336 SER A CA 1
ATOM 2614 C C . SER A 1 336 ? -1.342 -0.862 -12.929 1.00 75.56 336 SER A C 1
ATOM 2616 O O . SER A 1 336 ? -0.890 -2.000 -12.961 1.00 75.56 336 SER A O 1
ATOM 2618 N N . ILE A 1 337 ? -2.602 -0.627 -13.350 1.00 73.19 337 ILE A N 1
ATOM 2619 C CA . ILE A 1 337 ? -3.429 -1.705 -13.963 1.00 73.19 337 ILE A CA 1
ATOM 2620 C C . ILE A 1 337 ? -2.882 -2.198 -15.280 1.00 73.19 337 ILE A C 1
ATOM 2622 O O . ILE A 1 337 ? -3.205 -3.304 -15.689 1.00 73.19 337 ILE A O 1
ATOM 2626 N N . THR A 1 338 ? -2.116 -1.367 -15.977 1.00 83.50 338 THR A N 1
ATOM 2627 C CA . THR A 1 338 ? -1.454 -1.804 -17.196 1.00 83.50 338 THR A CA 1
ATOM 2628 C C . THR A 1 338 ? -0.215 -2.613 -16.853 1.00 83.50 338 THR A C 1
ATOM 2630 O O . THR A 1 338 ? 0.541 -2.908 -17.756 1.00 83.50 338 THR A O 1
ATOM 2633 N N . GLY A 1 339 ? 0.014 -2.936 -15.572 1.00 87.25 339 GLY A N 1
ATOM 2634 C CA . GLY A 1 339 ? 1.090 -3.782 -15.077 1.00 87.25 339 GLY A CA 1
ATOM 2635 C C . GLY A 1 339 ? 2.474 -3.144 -15.094 1.00 87.25 339 GLY A C 1
ATOM 2636 O O . GLY A 1 339 ? 3.464 -3.844 -14.896 1.00 87.25 339 GLY A O 1
ATOM 2637 N N . LEU A 1 340 ? 2.539 -1.832 -15.330 1.00 89.06 340 LEU A N 1
ATOM 2638 C CA . LEU A 1 340 ? 3.771 -1.051 -15.410 1.00 89.06 340 LEU A CA 1
ATOM 2639 C C . LEU A 1 340 ? 4.083 -0.394 -14.064 1.00 89.06 340 LEU A C 1
ATOM 2641 O O . LEU A 1 340 ? 3.183 0.166 -13.430 1.00 89.06 340 LEU A O 1
ATOM 2645 N N . ALA A 1 341 ? 5.347 -0.438 -13.658 1.00 85.69 341 ALA A N 1
ATOM 2646 C CA . ALA A 1 341 ? 5.864 0.121 -12.418 1.00 85.69 341 ALA A CA 1
ATOM 2647 C C . ALA A 1 341 ? 6.222 1.616 -12.527 1.00 85.69 341 ALA A C 1
ATOM 2649 O O . ALA A 1 341 ? 6.793 2.070 -13.524 1.00 85.69 341 ALA A O 1
ATOM 2650 N N . TYR A 1 342 ? 5.958 2.353 -11.444 1.00 75.81 342 TYR A N 1
ATOM 2651 C CA . TYR A 1 342 ? 6.351 3.743 -11.191 1.00 75.81 342 TYR A CA 1
ATOM 2652 C C . TYR A 1 342 ? 7.212 3.825 -9.924 1.00 75.81 342 TYR A C 1
ATOM 2654 O O . TYR A 1 342 ? 6.727 4.268 -8.883 1.00 75.81 342 TYR A O 1
ATOM 2662 N N . PRO A 1 343 ? 8.476 3.381 -9.953 1.00 60.19 343 PRO A N 1
ATOM 2663 C CA . PRO A 1 343 ? 9.283 3.327 -8.741 1.00 60.19 343 PRO A CA 1
ATOM 2664 C C . PRO A 1 343 ? 9.440 4.715 -8.103 1.00 60.19 343 PRO A C 1
ATOM 2666 O O . PRO A 1 343 ? 10.094 5.609 -8.640 1.00 60.19 343 PRO A O 1
ATOM 2669 N N . GLY A 1 344 ? 8.822 4.888 -6.932 1.00 49.62 344 GLY A N 1
ATOM 2670 C CA . GLY A 1 344 ? 8.669 6.166 -6.234 1.00 49.62 344 GLY A CA 1
ATOM 2671 C C . GLY A 1 344 ? 9.896 6.647 -5.457 1.00 49.62 344 GLY A C 1
ATOM 2672 O O . GLY A 1 344 ? 9.735 7.381 -4.485 1.00 49.62 344 GLY A O 1
ATOM 2673 N N . ALA A 1 345 ? 11.120 6.251 -5.823 1.00 43.00 345 ALA A N 1
ATOM 2674 C CA . ALA A 1 345 ? 12.313 6.678 -5.092 1.00 43.00 345 ALA A CA 1
ATOM 2675 C C . ALA A 1 345 ? 12.636 8.163 -5.383 1.00 43.00 345 ALA A C 1
ATOM 2677 O O . ALA A 1 345 ? 13.029 8.493 -6.506 1.00 43.00 345 ALA A O 1
ATOM 2678 N N . PRO A 1 346 ? 12.544 9.076 -4.396 1.00 37.19 346 PRO A N 1
ATOM 2679 C CA . PRO A 1 346 ? 12.897 10.476 -4.598 1.00 37.19 346 PRO A CA 1
ATOM 2680 C C . PRO A 1 346 ? 14.402 10.606 -4.871 1.00 37.19 346 PRO A C 1
ATOM 2682 O O . PRO A 1 346 ? 15.220 10.091 -4.109 1.00 37.19 346 PRO A O 1
ATOM 2685 N N . GLY A 1 347 ? 14.783 11.323 -5.932 1.00 41.03 347 GLY A N 1
ATOM 2686 C CA . GLY A 1 347 ? 16.178 11.711 -6.188 1.00 41.03 347 GLY A CA 1
ATOM 2687 C C . GLY A 1 347 ? 16.982 10.816 -7.140 1.00 41.03 347 GLY A C 1
ATOM 2688 O O . GLY A 1 347 ? 18.186 11.025 -7.271 1.00 41.03 347 GLY A O 1
ATOM 2689 N N . ARG A 1 348 ? 16.354 9.853 -7.827 1.00 49.25 348 ARG A N 1
ATOM 2690 C CA . ARG A 1 348 ? 16.935 9.202 -9.016 1.00 49.25 348 ARG A CA 1
ATOM 2691 C C . ARG A 1 348 ? 15.983 9.375 -10.198 1.00 49.25 348 ARG A C 1
ATOM 2693 O O . ARG A 1 348 ? 14.802 9.080 -10.056 1.00 49.25 348 ARG A O 1
ATOM 2700 N N . GLU A 1 349 ? 16.494 9.835 -11.339 1.00 56.12 349 GLU A N 1
ATOM 2701 C CA . GLU A 1 349 ? 15.794 9.785 -12.630 1.00 56.12 349 GLU A CA 1
ATOM 2702 C C . GLU A 1 349 ? 15.547 8.314 -12.980 1.00 56.12 349 GLU A C 1
ATOM 2704 O O . GLU A 1 349 ? 16.427 7.615 -13.487 1.00 56.12 349 GLU A O 1
ATOM 2709 N N . GLN A 1 350 ? 14.381 7.800 -12.596 1.00 64.44 350 GLN A N 1
ATOM 2710 C CA . GLN A 1 350 ? 13.946 6.460 -12.958 1.00 64.44 350 GLN A CA 1
ATOM 2711 C C . GLN A 1 350 ? 12.953 6.549 -14.118 1.00 64.44 350 GLN A C 1
ATOM 2713 O O . GLN A 1 350 ? 12.104 7.446 -14.104 1.00 64.44 350 GLN A O 1
ATOM 2718 N N . PRO A 1 351 ? 13.028 5.632 -15.102 1.00 66.38 351 PRO A N 1
ATOM 2719 C CA . PRO A 1 351 ? 12.042 5.596 -16.166 1.00 66.38 351 PRO A CA 1
ATOM 2720 C C . PRO A 1 351 ? 10.654 5.366 -15.566 1.00 66.38 351 PRO A C 1
ATOM 2722 O O . PRO A 1 351 ? 10.474 4.559 -14.650 1.00 66.38 351 PRO A O 1
ATOM 2725 N N . LYS A 1 352 ? 9.669 6.102 -16.069 1.00 73.38 352 LYS A N 1
ATOM 2726 C CA . LYS A 1 352 ? 8.260 5.832 -15.777 1.00 73.38 352 LYS A CA 1
ATOM 2727 C C . LYS A 1 352 ? 7.815 4.625 -16.603 1.00 73.38 352 LYS A C 1
ATOM 2729 O O . LYS A 1 352 ? 8.450 4.298 -17.605 1.00 73.38 352 LYS A O 1
ATOM 2734 N N . ASP A 1 353 ? 6.727 3.983 -16.191 1.00 82.50 353 ASP A N 1
ATOM 2735 C CA . ASP A 1 353 ? 6.052 2.965 -16.999 1.00 82.50 353 ASP A CA 1
ATOM 2736 C C . ASP A 1 353 ? 6.933 1.742 -17.336 1.00 82.50 353 ASP A C 1
ATOM 2738 O O . ASP A 1 353 ? 7.054 1.341 -18.499 1.00 82.50 353 ASP A O 1
ATOM 2742 N N . GLN A 1 354 ? 7.568 1.152 -16.315 1.00 88.50 354 GLN A N 1
ATOM 2743 C CA . GLN A 1 354 ? 8.487 0.019 -16.484 1.00 88.50 354 GLN A CA 1
ATOM 2744 C C . GLN A 1 354 ? 7.767 -1.342 -16.444 1.00 88.50 354 GLN A C 1
ATOM 2746 O O . GLN A 1 354 ? 7.113 -1.630 -15.440 1.00 88.50 354 GLN A O 1
ATOM 2751 N N . PRO A 1 355 ? 7.882 -2.204 -17.472 1.00 93.50 355 PRO A N 1
ATOM 2752 C CA . PRO A 1 355 ? 7.404 -3.586 -17.397 1.00 93.50 355 PRO A CA 1
ATOM 2753 C C . PRO A 1 355 ? 8.376 -4.463 -16.586 1.00 93.50 355 PRO A C 1
ATOM 2755 O O . PRO A 1 355 ? 9.455 -4.022 -16.183 1.00 93.50 355 PRO A O 1
ATOM 2758 N N . PHE A 1 356 ? 8.012 -5.724 -16.364 1.00 93.31 356 PHE A N 1
ATOM 2759 C CA . PHE A 1 356 ? 8.826 -6.723 -15.669 1.00 93.31 356 PHE A CA 1
ATOM 2760 C C . PHE A 1 356 ? 9.309 -7.809 -16.630 1.00 93.31 356 PHE A C 1
ATOM 2762 O O . PHE A 1 356 ? 8.604 -8.190 -17.556 1.00 93.31 356 PHE A O 1
ATOM 2769 N N . GLY A 1 357 ? 10.486 -8.379 -16.391 1.00 92.19 357 GLY A N 1
ATOM 2770 C CA . GLY A 1 357 ? 11.033 -9.388 -17.292 1.00 92.19 357 GLY A CA 1
ATOM 2771 C C . GLY A 1 357 ? 12.032 -10.328 -16.641 1.00 92.19 357 GLY A C 1
ATOM 2772 O O . GLY A 1 357 ? 12.552 -10.089 -15.553 1.00 92.19 357 GLY A O 1
ATOM 2773 N N . GLN A 1 358 ? 12.327 -11.396 -17.367 1.00 90.44 358 GLN A N 1
ATOM 2774 C CA . GLN A 1 358 ? 13.269 -12.449 -17.046 1.00 90.44 358 GLN A CA 1
ATOM 2775 C C . GLN A 1 358 ? 12.925 -13.182 -15.745 1.00 90.44 358 GLN A C 1
ATOM 2777 O O . GLN A 1 358 ? 12.117 -14.104 -15.754 1.00 90.44 358 GLN A O 1
ATOM 2782 N N . TRP A 1 359 ? 13.534 -12.779 -14.634 1.00 88.88 359 TRP A N 1
ATOM 2783 C CA . TRP A 1 359 ? 13.246 -13.315 -13.312 1.00 88.88 359 TRP A CA 1
ATOM 2784 C C . TRP A 1 359 ? 12.485 -12.271 -12.502 1.00 88.88 359 TRP A C 1
ATOM 2786 O O . TRP A 1 359 ? 12.860 -11.100 -12.481 1.00 88.88 359 TRP A O 1
ATOM 2796 N N . ILE A 1 360 ? 11.408 -12.680 -11.842 1.00 90.81 360 ILE A N 1
ATOM 2797 C CA . ILE A 1 360 ? 10.601 -11.797 -11.001 1.00 90.81 360 ILE A CA 1
ATOM 2798 C C . ILE A 1 360 ? 10.491 -12.436 -9.623 1.00 90.81 360 ILE A C 1
ATOM 2800 O O . ILE A 1 360 ? 9.851 -13.475 -9.455 1.00 90.81 360 ILE A O 1
ATOM 2804 N N . GLN A 1 361 ? 11.124 -11.815 -8.631 1.00 89.38 361 GLN A N 1
ATOM 2805 C CA . GLN A 1 361 ? 10.978 -12.215 -7.238 1.00 89.38 361 GLN A CA 1
ATOM 2806 C C . GLN A 1 361 ? 9.609 -11.763 -6.746 1.00 89.38 361 GLN A C 1
ATOM 2808 O O . GLN A 1 361 ? 9.276 -10.588 -6.871 1.00 89.38 361 GLN A O 1
ATOM 2813 N N . ILE A 1 362 ? 8.813 -12.661 -6.180 1.00 92.38 362 ILE A N 1
ATOM 2814 C CA . ILE A 1 362 ? 7.499 -12.291 -5.654 1.00 92.38 362 ILE A CA 1
ATOM 2815 C C . ILE A 1 362 ? 7.575 -12.364 -4.141 1.00 92.38 362 ILE A C 1
ATOM 2817 O O . ILE A 1 362 ? 7.708 -13.442 -3.565 1.00 92.38 362 ILE A O 1
ATOM 2821 N N . HIS A 1 363 ? 7.516 -11.203 -3.502 1.00 89.25 363 HIS A N 1
ATOM 2822 C CA . HIS A 1 363 ? 7.604 -11.064 -2.053 1.00 89.25 363 HIS A CA 1
ATOM 2823 C C . HIS A 1 363 ? 6.222 -10.902 -1.451 1.00 89.25 363 HIS A C 1
ATOM 2825 O O . HIS A 1 363 ? 5.304 -10.370 -2.073 1.00 89.25 363 HIS A O 1
ATOM 2831 N N . GLY A 1 364 ? 6.074 -11.325 -0.204 1.00 87.62 364 GLY A N 1
ATOM 2832 C CA . GLY A 1 364 ? 4.799 -11.233 0.475 1.00 87.62 364 GLY A CA 1
ATOM 2833 C C . GLY A 1 364 ? 4.857 -11.719 1.906 1.00 87.62 364 GLY A C 1
ATOM 2834 O O . GLY A 1 364 ? 5.915 -11.798 2.528 1.00 87.62 364 GLY A O 1
ATOM 2835 N N . TYR A 1 365 ? 3.685 -12.007 2.449 1.00 84.44 365 TYR A N 1
ATOM 2836 C CA . TYR A 1 365 ? 3.526 -12.424 3.826 1.00 84.44 365 TYR A CA 1
ATOM 2837 C C . TYR A 1 365 ? 2.687 -13.692 3.904 1.00 84.44 365 TYR A C 1
ATOM 2839 O O . TYR A 1 365 ? 1.595 -13.748 3.352 1.00 84.44 365 TYR A O 1
ATOM 2847 N N . ILE A 1 366 ? 3.177 -14.678 4.654 1.00 87.62 366 ILE A N 1
ATOM 2848 C CA . ILE A 1 366 ? 2.390 -15.814 5.143 1.00 87.62 366 ILE A CA 1
ATOM 2849 C C . ILE A 1 366 ? 2.357 -15.706 6.675 1.00 87.62 366 ILE A C 1
ATOM 2851 O O . ILE A 1 366 ? 3.437 -15.609 7.272 1.00 87.62 366 ILE A O 1
ATOM 2855 N N . PRO A 1 367 ? 1.175 -15.685 7.325 1.00 79.94 367 PRO A N 1
ATOM 2856 C CA . PRO A 1 367 ? 1.076 -15.571 8.776 1.00 79.94 367 PRO A CA 1
ATOM 2857 C C . PRO A 1 367 ? 1.581 -16.825 9.489 1.00 79.94 367 PRO A C 1
ATOM 2859 O O . PRO A 1 367 ? 1.619 -17.921 8.913 1.00 79.94 367 PRO A O 1
ATOM 2862 N N . ASP A 1 368 ? 1.884 -16.665 10.782 1.00 74.88 368 ASP A N 1
ATOM 2863 C CA . ASP A 1 368 ? 2.258 -17.733 11.726 1.00 74.88 368 ASP A CA 1
ATOM 2864 C C . ASP A 1 368 ? 1.045 -18.617 12.106 1.00 74.88 368 ASP A C 1
ATOM 2866 O O . ASP A 1 368 ? 0.886 -19.061 13.241 1.00 74.88 368 ASP A O 1
ATOM 2870 N N . ASP A 1 369 ? 0.171 -18.873 11.135 1.00 75.75 369 ASP A N 1
ATOM 2871 C CA . ASP A 1 369 ? -1.055 -19.640 11.267 1.00 75.75 369 ASP A CA 1
ATOM 2872 C C . ASP A 1 369 ? -0.798 -21.110 10.912 1.00 75.75 369 ASP A C 1
ATOM 2874 O O . ASP A 1 369 ? -0.453 -21.452 9.771 1.00 75.75 369 ASP A O 1
ATOM 2878 N N . ILE A 1 370 ? -0.952 -21.983 11.909 1.00 74.44 370 ILE A N 1
ATOM 2879 C CA . ILE A 1 370 ? -0.722 -23.424 11.772 1.00 74.44 370 ILE A CA 1
ATOM 2880 C C . ILE A 1 370 ? -1.755 -24.109 10.870 1.00 74.44 370 ILE A C 1
ATOM 2882 O O . ILE A 1 370 ? -1.461 -25.168 10.317 1.00 74.44 370 ILE A O 1
ATOM 2886 N N . ASP A 1 371 ? -2.923 -23.498 10.660 1.00 83.44 371 ASP A N 1
ATOM 2887 C CA . ASP A 1 371 ? -3.947 -24.043 9.770 1.00 83.44 371 ASP A CA 1
ATOM 2888 C C . ASP A 1 371 ? -3.579 -23.860 8.293 1.00 83.44 371 ASP A C 1
ATOM 2890 O O . ASP A 1 371 ? -4.140 -24.540 7.429 1.00 83.44 371 ASP A O 1
ATOM 2894 N N . ILE A 1 372 ? -2.622 -22.974 7.988 1.00 88.50 372 ILE A N 1
ATOM 2895 C CA . ILE A 1 372 ? -2.045 -22.852 6.651 1.00 88.50 372 ILE A CA 1
ATOM 2896 C C . ILE A 1 372 ? -1.031 -23.978 6.444 1.00 88.50 372 ILE A C 1
ATOM 2898 O O . ILE A 1 372 ? 0.067 -23.966 7.012 1.00 88.50 372 ILE A O 1
ATOM 2902 N N . GLN A 1 373 ? -1.403 -24.929 5.586 1.00 93.62 373 GLN A N 1
ATOM 2903 C CA . GLN A 1 373 ? -0.600 -26.109 5.262 1.00 93.62 373 GLN A CA 1
ATOM 2904 C C . GLN A 1 373 ? 0.396 -25.818 4.134 1.00 93.62 373 GLN A C 1
ATOM 2906 O O . GLN A 1 373 ? 1.585 -26.124 4.243 1.00 93.62 373 GLN A O 1
ATOM 2911 N N . ARG A 1 374 ? -0.090 -25.205 3.051 1.00 95.69 374 ARG A N 1
ATOM 2912 C CA . ARG A 1 374 ? 0.704 -24.846 1.873 1.00 95.69 374 ARG A CA 1
ATOM 2913 C C . ARG A 1 374 ? 0.177 -23.583 1.204 1.00 95.69 374 ARG A C 1
ATOM 2915 O O . ARG A 1 374 ? -0.983 -23.221 1.394 1.00 95.69 374 ARG A O 1
ATOM 2922 N N . PHE A 1 375 ? 1.026 -22.921 0.432 1.00 96.38 375 PHE A N 1
ATOM 2923 C CA . PHE A 1 375 ? 0.678 -21.745 -0.367 1.00 96.38 375 PHE A CA 1
ATOM 2924 C C . PHE A 1 375 ? 1.310 -21.844 -1.755 1.00 96.38 375 PHE A C 1
ATOM 2926 O O . PHE A 1 375 ? 2.270 -22.588 -1.933 1.00 96.38 375 PHE A O 1
ATOM 2933 N N . ARG A 1 376 ? 0.778 -21.108 -2.726 1.00 96.75 376 ARG A N 1
ATOM 2934 C CA . ARG A 1 376 ? 1.380 -20.935 -4.051 1.00 96.75 376 ARG A CA 1
ATOM 2935 C C . ARG A 1 376 ? 1.023 -19.578 -4.618 1.00 96.75 376 ARG A C 1
ATOM 2937 O O . ARG A 1 376 ? -0.056 -19.066 -4.332 1.00 96.75 376 ARG A O 1
ATOM 2944 N N . VAL A 1 377 ? 1.891 -19.031 -5.453 1.00 96.94 377 VAL A N 1
ATOM 2945 C CA . VAL A 1 377 ? 1.537 -17.889 -6.295 1.00 96.94 377 VAL A CA 1
ATOM 2946 C C . VAL A 1 377 ? 1.140 -18.423 -7.658 1.00 96.94 377 VAL A C 1
ATOM 2948 O O . VAL A 1 377 ? 1.783 -19.335 -8.181 1.00 96.94 377 VAL A O 1
ATOM 2951 N N . VAL A 1 378 ? 0.065 -17.877 -8.202 1.00 95.94 378 VAL A N 1
ATOM 2952 C CA . VAL A 1 378 ? -0.477 -18.289 -9.490 1.00 95.94 378 VAL A CA 1
ATOM 2953 C C . VAL A 1 378 ? -0.706 -17.086 -10.388 1.00 95.94 378 VAL A C 1
ATOM 2955 O O . VAL A 1 378 ? -0.777 -15.951 -9.910 1.00 95.94 378 VAL A O 1
ATOM 2958 N N . TYR A 1 379 ? -0.827 -17.342 -11.684 1.00 96.12 379 TYR A N 1
ATOM 2959 C CA . TYR A 1 379 ? -1.059 -16.310 -12.679 1.00 96.12 379 TYR A CA 1
ATOM 2960 C C . TYR A 1 379 ? -1.946 -16.805 -13.823 1.00 96.12 379 TYR A C 1
ATOM 2962 O O . TYR A 1 379 ? -2.071 -18.004 -14.061 1.00 96.12 379 TYR A O 1
ATOM 2970 N N . CYS A 1 380 ? -2.567 -15.860 -14.527 1.00 94.88 380 CYS A N 1
ATOM 2971 C CA . CYS A 1 380 ? -3.219 -16.082 -15.817 1.00 94.88 380 CYS A CA 1
ATOM 2972 C C . CYS A 1 380 ? -3.188 -14.789 -16.645 1.00 94.88 380 CYS A C 1
ATOM 2974 O O . CYS A 1 380 ? -2.948 -13.701 -16.102 1.00 94.88 380 CYS A O 1
ATOM 2976 N N . LYS A 1 381 ? -3.373 -14.877 -17.968 1.00 94.44 381 LYS A N 1
ATOM 2977 C CA . LYS A 1 381 ? -3.400 -13.675 -18.816 1.00 94.44 381 LYS A CA 1
ATOM 2978 C C . LYS A 1 381 ? -4.572 -12.785 -18.417 1.00 94.44 381 LYS A C 1
ATOM 2980 O O . LYS A 1 381 ? -5.680 -13.261 -18.190 1.00 94.44 381 LYS A O 1
ATOM 2985 N N . ALA A 1 382 ? -4.350 -11.474 -18.382 1.00 91.94 382 ALA A N 1
ATOM 2986 C CA . ALA A 1 382 ? -5.378 -10.526 -17.961 1.00 91.94 382 ALA A CA 1
ATOM 2987 C C . ALA A 1 382 ? -6.598 -10.495 -18.894 1.00 91.94 382 ALA A C 1
ATOM 2989 O O . ALA A 1 382 ? -7.701 -10.214 -18.432 1.00 91.94 382 ALA A O 1
ATOM 2990 N N . SER A 1 383 ? -6.419 -10.824 -20.179 1.00 90.75 383 SER A N 1
ATOM 2991 C CA . SER A 1 383 ? -7.517 -10.982 -21.144 1.00 90.75 383 SER A CA 1
ATOM 2992 C C . SER A 1 383 ? -8.479 -12.115 -20.793 1.00 90.75 383 SER A C 1
ATOM 2994 O O . SER A 1 383 ? -9.632 -12.078 -21.213 1.00 90.75 383 SER A O 1
ATOM 2996 N N . ASP A 1 384 ? -8.005 -13.095 -20.026 1.00 90.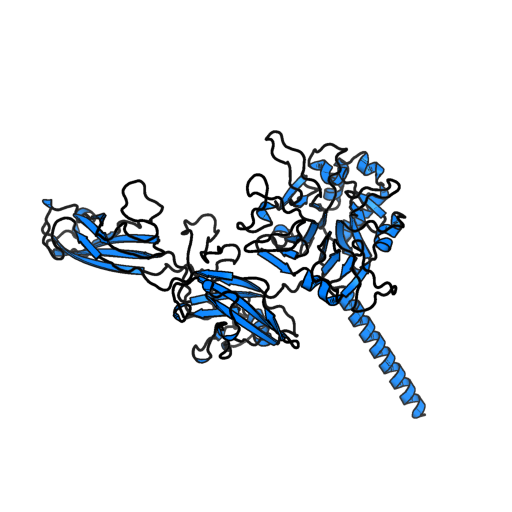19 384 ASP A N 1
ATOM 2997 C CA . ASP A 1 384 ? -8.716 -14.339 -19.738 1.00 90.19 384 ASP A CA 1
ATOM 2998 C C . ASP A 1 384 ? -9.330 -14.301 -18.325 1.00 90.19 384 ASP A C 1
ATOM 3000 O O . ASP A 1 384 ? -9.914 -15.273 -17.856 1.00 90.19 384 ASP A O 1
ATOM 3004 N N . HIS A 1 385 ? -9.212 -13.170 -17.619 1.00 84.12 385 HIS A N 1
ATOM 3005 C CA . HIS A 1 385 ? -9.685 -13.020 -16.245 1.00 84.12 385 HIS A CA 1
ATOM 3006 C C . HIS A 1 385 ? -11.188 -12.677 -16.177 1.00 84.12 385 HIS A C 1
ATOM 3008 O O . HIS A 1 385 ? -11.612 -11.736 -16.851 1.00 84.12 385 HIS A O 1
ATOM 3014 N N . PRO A 1 386 ? -12.012 -13.321 -15.317 1.00 85.31 386 PRO A N 1
ATOM 3015 C CA . PRO A 1 386 ? -11.687 -14.388 -14.366 1.00 85.31 386 PRO A CA 1
ATOM 3016 C C . PRO A 1 386 ? -11.377 -15.722 -15.050 1.00 85.31 386 PRO A C 1
ATOM 3018 O O . PRO A 1 386 ? -12.242 -16.301 -15.703 1.00 85.31 386 PRO A O 1
ATOM 3021 N N . CYS A 1 387 ? -10.163 -16.224 -14.831 1.00 85.44 387 CYS A N 1
ATOM 3022 C CA . CYS A 1 387 ? -9.679 -17.441 -15.470 1.00 85.44 387 CYS A CA 1
ATOM 3023 C C . CYS A 1 387 ? -10.243 -18.701 -14.800 1.00 85.44 387 CYS A C 1
ATOM 3025 O O . CYS A 1 387 ? -10.454 -18.766 -13.582 1.00 85.44 387 CYS A O 1
ATOM 3027 N N . SER A 1 388 ? -10.522 -19.714 -15.616 1.00 85.12 388 SER A N 1
ATOM 3028 C CA . SER A 1 388 ? -10.935 -21.037 -15.159 1.00 85.12 388 SER A CA 1
ATOM 3029 C C . SER A 1 388 ? -9.784 -21.742 -14.442 1.00 85.12 388 SER A C 1
ATOM 3031 O O . SER A 1 388 ? -8.617 -21.444 -14.665 1.00 85.12 388 SER A O 1
ATOM 3033 N N . ILE A 1 389 ? -10.088 -22.732 -13.598 1.00 77.19 389 ILE A N 1
ATOM 3034 C CA . ILE A 1 389 ? -9.049 -23.423 -12.817 1.00 77.19 389 ILE A CA 1
ATOM 3035 C C . ILE A 1 389 ? -7.986 -24.124 -13.677 1.00 77.19 389 ILE A C 1
ATOM 3037 O O . ILE A 1 389 ? -6.879 -24.350 -13.204 1.00 77.19 389 ILE A O 1
ATOM 3041 N N . THR A 1 390 ? -8.319 -24.454 -14.925 1.00 81.44 390 THR A N 1
ATOM 3042 C CA . THR A 1 390 ? -7.411 -25.058 -15.909 1.00 81.44 390 THR A CA 1
ATOM 3043 C C . THR A 1 390 ? -6.499 -24.049 -16.604 1.00 81.44 390 THR A C 1
ATOM 3045 O O . THR A 1 390 ? -5.566 -24.461 -17.277 1.00 81.44 390 THR A O 1
ATOM 3048 N N . GLU A 1 391 ? -6.776 -22.753 -16.464 1.00 82.56 391 GLU A N 1
ATOM 3049 C CA . GLU A 1 391 ? -5.983 -21.639 -17.008 1.00 82.56 391 GLU A CA 1
ATOM 3050 C C . GLU A 1 391 ? -5.114 -20.975 -15.925 1.00 82.56 391 GLU A C 1
ATOM 3052 O O . GLU A 1 391 ? -4.454 -19.972 -16.185 1.00 82.56 391 GLU A O 1
ATOM 3057 N N . ILE A 1 392 ? -5.156 -21.496 -14.693 1.00 87.19 392 ILE A N 1
ATOM 3058 C CA . ILE A 1 392 ? -4.361 -21.007 -13.568 1.00 87.19 392 ILE A CA 1
ATOM 3059 C C . ILE A 1 392 ? -3.043 -21.774 -13.542 1.00 87.19 392 ILE A C 1
ATOM 3061 O O . ILE A 1 392 ? -3.015 -22.941 -13.143 1.00 87.19 392 ILE A O 1
ATOM 3065 N N . ASP A 1 393 ? -1.956 -21.084 -13.865 1.00 88.50 393 ASP A N 1
ATOM 3066 C CA . ASP A 1 393 ? -0.612 -21.646 -13.802 1.00 88.50 393 ASP A CA 1
ATOM 3067 C C . ASP A 1 393 ? 0.039 -21.335 -12.450 1.00 88.50 393 ASP A C 1
ATOM 3069 O O . ASP A 1 393 ? 0.026 -20.197 -11.967 1.00 88.50 393 ASP A O 1
ATOM 3073 N N . GLY A 1 394 ? 0.612 -22.360 -11.818 1.00 93.06 394 GLY A N 1
ATOM 3074 C CA . GLY A 1 394 ? 1.453 -22.205 -10.634 1.00 93.06 394 GLY A CA 1
ATOM 3075 C C . GLY A 1 394 ? 2.828 -21.664 -11.007 1.00 93.06 394 GLY A C 1
ATOM 3076 O O . GLY A 1 394 ? 3.435 -22.099 -11.981 1.00 93.06 394 GLY A O 1
ATOM 3077 N N . ILE A 1 395 ? 3.349 -20.721 -10.223 1.00 94.75 395 ILE A N 1
ATOM 3078 C CA . ILE A 1 395 ? 4.734 -20.269 -10.382 1.00 94.75 395 ILE A CA 1
ATOM 3079 C C . ILE A 1 395 ? 5.644 -21.241 -9.639 1.00 94.75 395 ILE A C 1
ATOM 3081 O O . ILE A 1 395 ? 5.807 -21.160 -8.417 1.00 94.75 395 ILE A O 1
ATOM 3085 N N . GLU A 1 396 ? 6.210 -22.168 -10.402 1.00 92.75 396 GLU A N 1
ATOM 3086 C CA . GLU A 1 396 ? 7.045 -23.248 -9.895 1.00 92.75 396 GLU A CA 1
ATOM 3087 C C . GLU A 1 396 ? 8.493 -22.814 -9.633 1.00 92.75 396 GLU A C 1
ATOM 3089 O O . GLU A 1 396 ? 9.126 -22.137 -10.445 1.00 92.75 396 GLU A O 1
ATOM 3094 N N . VAL A 1 397 ? 9.047 -23.309 -8.526 1.00 88.81 397 VAL A N 1
ATOM 3095 C CA . VAL A 1 397 ? 10.493 -23.385 -8.294 1.00 88.81 397 VAL A CA 1
ATOM 3096 C C . VAL A 1 397 ? 10.833 -24.863 -8.217 1.00 88.81 397 VAL A C 1
ATOM 3098 O O . VAL A 1 397 ? 10.512 -25.529 -7.238 1.00 88.81 397 VAL A O 1
ATOM 3101 N N . THR A 1 398 ? 11.431 -25.409 -9.269 1.00 86.62 398 THR A N 1
ATOM 3102 C CA . THR A 1 398 ? 11.672 -26.852 -9.372 1.00 86.62 398 THR A CA 1
ATOM 3103 C C . THR A 1 398 ? 12.895 -27.261 -8.554 1.00 86.62 398 THR A C 1
ATOM 3105 O O . THR A 1 398 ? 13.902 -26.554 -8.520 1.00 86.62 398 THR A O 1
ATOM 3108 N N . ALA A 1 399 ? 12.869 -28.461 -7.969 1.00 83.50 399 ALA A N 1
ATOM 3109 C CA . ALA A 1 399 ? 14.021 -29.003 -7.242 1.00 83.50 399 ALA A CA 1
ATOM 3110 C C . ALA A 1 399 ? 15.299 -29.091 -8.106 1.00 83.50 399 ALA A C 1
ATOM 3112 O O . ALA A 1 399 ? 16.404 -28.985 -7.585 1.00 83.50 399 ALA A O 1
ATOM 3113 N N . ALA A 1 400 ? 15.158 -29.238 -9.429 1.00 81.44 400 ALA A N 1
ATOM 3114 C CA . ALA A 1 400 ? 16.277 -29.288 -10.372 1.00 81.44 400 ALA A CA 1
ATOM 3115 C C . ALA A 1 400 ? 17.039 -27.959 -10.499 1.00 81.44 400 ALA A C 1
ATOM 3117 O O . ALA A 1 400 ? 18.176 -27.959 -10.965 1.00 81.44 400 ALA A O 1
ATOM 3118 N N . GLN A 1 401 ? 16.434 -26.838 -10.095 1.00 77.62 401 GLN A N 1
ATOM 3119 C CA . GLN A 1 401 ? 17.126 -25.552 -10.051 1.00 77.62 401 GLN A CA 1
ATOM 3120 C C . GLN A 1 401 ? 18.105 -25.460 -8.870 1.00 77.62 401 GLN A C 1
ATOM 3122 O O . GLN A 1 401 ? 18.908 -24.534 -8.849 1.00 77.62 401 GLN A O 1
ATOM 3127 N N . ASP A 1 402 ? 18.042 -26.401 -7.917 1.00 78.06 402 ASP A N 1
ATOM 3128 C CA . ASP A 1 402 ? 18.941 -26.522 -6.764 1.00 78.06 402 ASP A CA 1
ATOM 3129 C C . ASP A 1 402 ? 19.046 -25.234 -5.927 1.00 78.06 402 ASP A C 1
ATOM 3131 O O . ASP A 1 402 ? 20.122 -24.719 -5.646 1.00 78.06 402 ASP A O 1
ATOM 3135 N N . TRP A 1 403 ? 17.893 -24.670 -5.561 1.00 75.81 403 TRP A N 1
ATOM 3136 C CA . TRP A 1 403 ? 17.825 -23.428 -4.789 1.00 75.81 403 TRP A CA 1
ATOM 3137 C C . TRP A 1 403 ? 18.084 -23.685 -3.311 1.00 75.81 403 TRP A C 1
ATOM 3139 O O . TRP A 1 403 ? 17.394 -24.505 -2.703 1.00 75.81 403 TRP A O 1
ATOM 3149 N N . HIS A 1 404 ? 19.011 -22.924 -2.724 1.00 74.56 404 HIS A N 1
ATOM 3150 C CA . HIS A 1 404 ? 19.383 -23.020 -1.313 1.00 74.56 404 HIS A CA 1
ATOM 3151 C C . HIS A 1 404 ? 19.141 -21.708 -0.578 1.00 74.56 404 HIS A C 1
ATOM 3153 O O . HIS A 1 404 ? 19.620 -20.650 -0.985 1.00 74.56 404 HIS A O 1
ATOM 3159 N N . VAL A 1 405 ? 18.454 -21.790 0.558 1.00 73.56 405 VAL A N 1
ATOM 3160 C CA . VAL A 1 405 ? 18.394 -20.706 1.538 1.00 73.56 405 VAL A CA 1
ATOM 3161 C C . VAL A 1 405 ? 19.537 -20.920 2.516 1.00 73.56 405 VAL A C 1
ATOM 3163 O O . VAL A 1 405 ? 19.533 -21.875 3.297 1.00 73.56 405 VAL A O 1
ATOM 3166 N N . LYS A 1 406 ? 20.527 -20.030 2.463 1.00 68.00 406 LYS A N 1
ATOM 3167 C CA . LYS A 1 406 ? 21.636 -20.031 3.409 1.00 68.00 406 LYS A CA 1
ATOM 3168 C C . LYS A 1 406 ? 21.174 -19.413 4.715 1.00 68.00 406 LYS A C 1
ATOM 3170 O O . LYS A 1 406 ? 20.759 -18.260 4.754 1.00 68.00 406 LYS A O 1
ATOM 3175 N N . CYS A 1 407 ? 21.287 -20.172 5.796 1.00 65.25 407 CYS A N 1
ATOM 3176 C CA . CYS A 1 407 ? 20.844 -19.723 7.112 1.00 65.25 407 CYS A CA 1
ATOM 3177 C C . CYS A 1 407 ? 22.008 -19.460 8.086 1.00 65.25 407 CYS A C 1
ATOM 3179 O O . CYS A 1 407 ? 21.798 -19.376 9.288 1.00 65.25 407 CYS A O 1
ATOM 3181 N N . SER A 1 408 ? 23.249 -19.379 7.592 1.00 59.50 408 SER A N 1
ATOM 3182 C CA . SER A 1 408 ? 24.467 -19.459 8.413 1.00 59.50 408 SER A CA 1
ATOM 3183 C C . SER A 1 408 ? 25.008 -18.119 8.947 1.00 59.50 408 SER A C 1
ATOM 3185 O O . SER A 1 408 ? 26.199 -18.036 9.249 1.00 59.50 408 SER A O 1
ATOM 3187 N N . ASP A 1 409 ? 24.214 -17.053 9.006 1.00 55.28 409 ASP A N 1
ATOM 3188 C CA . ASP A 1 409 ? 24.676 -15.707 9.396 1.00 55.28 409 ASP A CA 1
ATOM 3189 C C . ASP A 1 409 ? 24.603 -15.429 10.913 1.00 55.28 409 ASP A C 1
ATOM 3191 O O . ASP A 1 409 ? 24.999 -14.360 11.378 1.00 55.28 409 ASP A O 1
ATOM 3195 N N . GLY A 1 410 ? 24.177 -16.414 11.712 1.00 51.38 410 GLY A N 1
ATOM 3196 C CA . GLY A 1 410 ? 24.208 -16.341 13.174 1.00 51.38 410 GLY A CA 1
ATOM 3197 C C . GLY A 1 410 ? 23.023 -15.607 13.806 1.00 51.38 410 GLY A C 1
ATOM 3198 O O . GLY A 1 410 ? 22.983 -15.483 15.032 1.00 51.38 410 GLY A O 1
ATOM 3199 N N . PHE A 1 411 ? 22.029 -15.185 13.019 1.00 46.03 411 PHE A N 1
ATOM 3200 C CA . PHE A 1 411 ? 20.751 -14.693 13.529 1.00 46.03 411 PHE A CA 1
ATOM 3201 C C . PHE A 1 411 ? 19.688 -15.802 13.426 1.00 46.03 411 PHE A C 1
ATOM 3203 O O . PHE A 1 411 ? 19.404 -16.330 12.362 1.00 46.03 411 PHE A O 1
ATOM 3210 N N . GLY A 1 412 ? 19.106 -16.210 14.561 1.00 51.91 412 GLY A N 1
ATOM 3211 C CA . GLY A 1 412 ? 17.947 -17.122 14.586 1.00 51.91 412 GLY A CA 1
ATOM 3212 C C . GLY A 1 412 ? 18.224 -18.612 14.834 1.00 51.91 412 GLY A C 1
ATOM 3213 O O . GLY A 1 412 ? 17.276 -19.377 14.979 1.00 51.91 412 GLY A O 1
ATOM 3214 N N . GLY A 1 413 ? 19.485 -19.042 14.971 1.00 54.59 413 GLY A N 1
ATOM 3215 C CA . GLY A 1 413 ? 19.825 -20.418 15.385 1.00 54.59 413 GLY A CA 1
ATOM 3216 C C . GLY A 1 413 ? 19.689 -21.489 14.294 1.00 54.59 413 GLY A C 1
ATOM 3217 O O . GLY A 1 413 ? 19.785 -22.681 14.586 1.00 54.59 413 GLY A O 1
ATOM 3218 N N . CYS A 1 414 ? 19.491 -21.078 13.047 1.00 60.50 414 CYS A N 1
ATOM 3219 C CA . CYS A 1 414 ? 19.480 -21.961 11.894 1.00 60.50 414 CYS A CA 1
ATOM 3220 C C . CYS A 1 414 ? 20.925 -22.239 11.441 1.00 60.50 414 CYS A C 1
ATOM 3222 O O . CYS A 1 414 ? 21.723 -21.321 11.318 1.00 60.50 414 CYS A O 1
ATOM 3224 N N . ASN A 1 415 ? 21.279 -23.501 11.200 1.00 65.31 415 ASN A N 1
ATOM 3225 C CA . ASN A 1 415 ? 22.575 -23.885 10.630 1.00 65.31 415 ASN A CA 1
ATOM 3226 C C . ASN A 1 415 ? 22.329 -24.749 9.386 1.00 65.31 415 ASN A C 1
ATOM 3228 O O . ASN A 1 415 ? 21.472 -25.635 9.430 1.00 65.31 415 ASN A O 1
ATOM 3232 N N . GLY A 1 416 ? 23.092 -24.510 8.317 1.00 68.25 416 GLY A N 1
ATOM 3233 C CA . GLY A 1 416 ? 23.049 -25.280 7.067 1.00 68.25 416 GLY A CA 1
ATOM 3234 C C . GLY A 1 416 ? 22.413 -24.547 5.881 1.00 68.25 416 GLY A C 1
ATOM 3235 O O . GLY A 1 416 ? 21.913 -23.428 6.021 1.00 68.25 416 GLY A O 1
ATOM 3236 N N . ASP A 1 417 ? 22.464 -25.216 4.730 1.00 70.31 417 ASP A N 1
ATOM 3237 C CA . ASP A 1 417 ? 21.801 -24.830 3.486 1.00 70.31 417 ASP A CA 1
ATOM 3238 C C . ASP A 1 417 ? 20.516 -25.654 3.345 1.00 70.31 417 ASP A C 1
ATOM 3240 O O . ASP A 1 417 ? 20.531 -26.878 3.514 1.00 70.31 417 ASP A O 1
ATOM 3244 N N . TYR A 1 418 ? 19.393 -24.984 3.091 1.00 76.25 418 TYR A N 1
ATOM 3245 C CA . TYR A 1 418 ? 18.090 -25.634 2.973 1.00 76.25 418 TYR A CA 1
ATOM 3246 C C . TYR A 1 418 ? 17.533 -25.475 1.570 1.00 76.25 418 TYR A C 1
ATOM 3248 O O . TYR A 1 418 ? 17.380 -24.355 1.084 1.00 76.25 418 TYR A O 1
ATOM 3256 N N . HIS A 1 419 ? 17.144 -26.593 0.960 1.00 78.81 419 HIS A N 1
ATOM 3257 C CA . HIS A 1 419 ? 16.486 -26.558 -0.335 1.00 78.81 419 HIS A CA 1
ATOM 3258 C C . HIS A 1 419 ? 15.117 -25.875 -0.245 1.00 78.81 419 HIS A C 1
ATOM 3260 O O . HIS A 1 419 ? 14.304 -26.194 0.632 1.00 78.81 419 HIS A O 1
ATOM 3266 N N . TRP A 1 420 ? 14.856 -24.971 -1.184 1.00 85.94 420 TRP A N 1
ATOM 3267 C CA . TRP A 1 420 ? 13.589 -24.258 -1.309 1.00 85.94 420 TRP A CA 1
ATOM 3268 C C . TRP A 1 420 ? 13.008 -24.456 -2.707 1.00 85.94 420 TRP A C 1
ATOM 3270 O O . TRP A 1 420 ? 13.534 -23.939 -3.686 1.00 85.94 420 TRP A O 1
ATOM 3280 N N . PHE A 1 421 ? 11.937 -25.240 -2.799 1.00 89.19 421 PHE A N 1
ATOM 3281 C CA . PHE A 1 421 ? 11.275 -25.590 -4.053 1.00 89.19 421 PHE A CA 1
ATOM 3282 C C . PHE A 1 421 ? 9.783 -25.850 -3.813 1.00 89.19 421 PHE A C 1
ATOM 3284 O O . PHE A 1 421 ? 9.362 -26.124 -2.684 1.00 89.19 421 PHE A O 1
ATOM 3291 N N . SER A 1 422 ? 8.994 -25.765 -4.878 1.00 93.81 422 SER A N 1
ATOM 3292 C CA . SER A 1 422 ? 7.576 -26.113 -4.904 1.00 93.81 422 SER A CA 1
ATOM 3293 C C . SER A 1 422 ? 7.344 -27.515 -5.472 1.00 93.81 422 SER A C 1
ATOM 3295 O O . SER A 1 422 ? 8.243 -28.131 -6.049 1.00 93.81 422 SER A O 1
ATOM 3297 N N . ASP A 1 423 ? 6.113 -28.015 -5.359 1.00 93.94 423 ASP A N 1
ATOM 3298 C CA . ASP A 1 423 ? 5.639 -29.091 -6.236 1.00 93.94 423 ASP A CA 1
ATOM 3299 C C . ASP A 1 423 ? 5.395 -28.589 -7.679 1.00 93.94 423 ASP A C 1
ATOM 3301 O O . ASP A 1 423 ? 5.604 -27.409 -7.984 1.00 93.94 423 ASP A O 1
ATOM 3305 N N . SER A 1 424 ? 4.966 -29.495 -8.565 1.00 91.88 424 SER A N 1
ATOM 3306 C CA . SER A 1 424 ? 4.683 -29.215 -9.984 1.00 91.88 424 SER A CA 1
ATOM 3307 C C . SER A 1 424 ? 3.436 -28.363 -10.223 1.00 91.88 424 SER A C 1
ATOM 3309 O O . SER A 1 424 ? 3.107 -28.078 -11.359 1.00 91.88 424 SER A O 1
ATOM 3311 N N . ASP A 1 425 ? 2.692 -28.020 -9.173 1.00 91.69 425 ASP A N 1
ATOM 3312 C CA . ASP A 1 425 ? 1.542 -27.119 -9.241 1.00 91.69 425 ASP A CA 1
ATOM 3313 C C . ASP A 1 425 ? 1.871 -25.766 -8.572 1.00 91.69 425 ASP A C 1
ATOM 3315 O O . ASP A 1 425 ? 0.974 -24.943 -8.337 1.00 91.69 425 ASP A O 1
ATOM 3319 N N . GLY A 1 426 ? 3.142 -25.548 -8.210 1.00 94.75 426 GLY A N 1
ATOM 3320 C CA . GLY A 1 426 ? 3.649 -24.341 -7.561 1.00 94.75 426 GLY A CA 1
ATOM 3321 C C . GLY A 1 426 ? 3.442 -24.281 -6.044 1.00 94.75 426 GLY A C 1
ATOM 3322 O O . GLY A 1 426 ? 3.674 -23.226 -5.452 1.00 94.75 426 GLY A O 1
ATOM 3323 N N . TRP A 1 427 ? 3.008 -25.358 -5.375 1.00 96.31 427 TRP A N 1
ATOM 3324 C CA . TRP A 1 427 ? 2.783 -25.330 -3.926 1.00 96.31 427 TRP A CA 1
ATOM 3325 C C . TRP A 1 427 ? 4.051 -25.495 -3.099 1.00 96.31 427 TRP A C 1
ATOM 3327 O O . TRP A 1 427 ? 4.809 -26.450 -3.250 1.00 96.31 427 TRP A O 1
ATOM 3337 N N . PHE A 1 428 ? 4.184 -24.620 -2.110 1.00 95.75 428 PHE A N 1
ATOM 3338 C CA . PHE A 1 428 ? 5.222 -24.632 -1.093 1.00 95.75 428 PHE A CA 1
ATOM 3339 C C . PHE A 1 428 ? 4.671 -25.032 0.275 1.00 95.75 428 PHE A C 1
ATOM 3341 O O . PHE A 1 428 ? 3.551 -24.672 0.649 1.00 95.75 428 PHE A O 1
ATOM 3348 N N . ASN A 1 429 ? 5.484 -25.722 1.078 1.00 94.31 429 ASN A N 1
ATOM 3349 C CA . ASN A 1 429 ? 5.144 -26.031 2.465 1.00 94.31 429 ASN A CA 1
ATOM 3350 C C . ASN A 1 429 ? 5.226 -24.767 3.341 1.00 94.31 429 ASN A C 1
ATOM 3352 O O . ASN A 1 429 ? 6.294 -24.175 3.508 1.00 94.31 429 ASN A O 1
ATOM 3356 N N . ALA A 1 430 ? 4.106 -24.371 3.949 1.00 93.06 430 ALA A N 1
ATOM 3357 C CA . ALA A 1 430 ? 4.035 -23.130 4.718 1.00 93.06 430 ALA A CA 1
ATOM 3358 C C . ALA A 1 430 ? 4.804 -23.190 6.047 1.00 93.06 430 ALA A C 1
ATOM 3360 O O . ALA A 1 430 ? 5.352 -22.181 6.490 1.00 93.06 430 ALA A O 1
ATOM 3361 N N . ALA A 1 431 ? 4.871 -24.359 6.692 1.00 89.56 431 ALA A N 1
ATOM 3362 C CA . ALA A 1 431 ? 5.645 -24.528 7.920 1.00 89.56 431 ALA A CA 1
ATOM 3363 C C . ALA A 1 431 ? 7.147 -24.385 7.645 1.00 89.56 431 ALA A C 1
ATOM 3365 O O . ALA A 1 431 ? 7.821 -23.637 8.349 1.00 89.56 431 ALA A O 1
ATOM 3366 N N . GLN A 1 432 ? 7.638 -25.022 6.578 1.00 89.12 432 GLN A N 1
ATOM 3367 C CA . GLN A 1 432 ? 9.025 -24.889 6.136 1.00 89.12 432 GLN A CA 1
ATOM 3368 C C . GLN A 1 432 ? 9.354 -23.443 5.752 1.00 89.12 432 GLN A C 1
ATOM 3370 O O . GLN A 1 432 ? 10.361 -22.917 6.219 1.00 89.12 432 GLN A O 1
ATOM 3375 N N . TYR A 1 433 ? 8.486 -22.773 4.984 1.00 89.81 433 TYR A N 1
ATOM 3376 C CA . TYR A 1 433 ? 8.662 -21.359 4.635 1.00 89.81 433 TYR A CA 1
ATOM 3377 C C . TYR A 1 433 ? 8.835 -20.474 5.867 1.00 89.81 433 TYR A C 1
ATOM 3379 O O . TYR A 1 433 ? 9.767 -19.682 5.926 1.00 89.81 433 TYR A O 1
ATOM 3387 N N . ARG A 1 434 ? 7.977 -20.628 6.883 1.00 86.12 434 ARG A N 1
ATOM 3388 C CA . ARG A 1 434 ? 8.070 -19.845 8.126 1.00 86.12 434 ARG A CA 1
ATOM 3389 C C . ARG A 1 434 ? 9.372 -20.098 8.879 1.00 86.12 434 ARG A C 1
ATOM 3391 O O . ARG A 1 434 ? 9.977 -19.147 9.369 1.00 86.12 434 ARG A O 1
ATOM 3398 N N . THR A 1 435 ? 9.818 -21.354 8.947 1.00 83.50 435 THR A N 1
ATOM 3399 C CA . THR A 1 435 ? 11.121 -21.691 9.532 1.00 83.50 435 THR A CA 1
ATOM 3400 C C . THR A 1 435 ? 12.242 -20.986 8.777 1.00 83.50 435 THR A C 1
ATOM 3402 O O . THR A 1 435 ? 13.019 -20.271 9.400 1.00 83.50 435 THR A O 1
ATOM 3405 N N . LEU A 1 436 ? 12.286 -21.099 7.449 1.00 82.75 436 LEU A N 1
ATOM 3406 C CA . LEU A 1 436 ? 13.332 -20.475 6.635 1.00 82.75 436 LEU A CA 1
ATOM 3407 C C . LEU A 1 436 ? 13.290 -18.948 6.702 1.00 82.75 436 LEU A C 1
ATOM 3409 O O . LEU A 1 436 ? 14.328 -18.316 6.857 1.00 82.75 436 LEU A O 1
ATOM 3413 N N . ARG A 1 437 ? 12.095 -18.357 6.683 1.00 81.62 437 ARG A N 1
ATOM 3414 C CA . ARG A 1 437 ? 11.891 -16.913 6.807 1.00 81.62 437 ARG A CA 1
ATOM 3415 C C . ARG A 1 437 ? 12.370 -16.359 8.149 1.00 81.62 437 ARG A C 1
ATOM 3417 O O . ARG A 1 437 ? 12.812 -15.218 8.225 1.00 81.62 437 ARG A O 1
ATOM 3424 N N . SER A 1 438 ? 12.295 -17.146 9.224 1.00 75.81 438 SER A N 1
ATOM 3425 C CA . SER A 1 438 ? 12.850 -16.729 10.518 1.00 75.81 438 SER A CA 1
ATOM 3426 C C . SER A 1 438 ? 14.378 -16.602 10.498 1.00 75.81 438 SER A C 1
ATOM 3428 O O . SER A 1 438 ? 14.924 -15.815 11.270 1.00 75.81 438 SER A O 1
ATOM 3430 N N . CYS A 1 439 ? 15.041 -17.332 9.595 1.00 75.06 439 CYS A N 1
ATOM 3431 C CA . CYS A 1 439 ? 16.478 -17.248 9.351 1.00 75.06 439 CYS A CA 1
ATOM 3432 C C . CYS A 1 439 ? 16.813 -16.203 8.267 1.00 75.06 439 CYS A C 1
ATOM 3434 O O . CYS A 1 439 ? 17.836 -15.542 8.354 1.00 75.06 439 CYS A O 1
ATOM 3436 N N . ASN A 1 440 ? 15.957 -16.053 7.250 1.00 75.38 440 ASN A N 1
ATOM 3437 C CA . ASN A 1 440 ? 16.096 -15.088 6.161 1.00 75.38 440 ASN A CA 1
ATOM 3438 C C . ASN A 1 440 ? 14.791 -14.277 6.008 1.00 75.38 440 ASN A C 1
ATOM 3440 O O . ASN A 1 440 ? 13.867 -14.717 5.315 1.00 75.38 440 ASN A O 1
ATOM 3444 N N . PRO A 1 441 ? 14.684 -13.109 6.671 1.00 75.25 441 PRO A N 1
ATOM 3445 C CA . PRO A 1 441 ? 13.474 -12.287 6.658 1.00 75.25 441 PRO A CA 1
ATOM 3446 C C . PRO A 1 441 ? 12.994 -11.858 5.264 1.00 75.25 441 PRO A C 1
ATOM 3448 O O . PRO A 1 441 ? 11.792 -11.618 5.113 1.00 75.25 441 PRO A O 1
ATOM 3451 N N . ASP A 1 442 ? 13.901 -11.817 4.282 1.00 74.19 442 ASP A N 1
ATOM 3452 C CA . ASP A 1 442 ? 13.672 -11.372 2.903 1.00 74.19 442 ASP A CA 1
ATOM 3453 C C . ASP A 1 442 ? 13.441 -12.544 1.924 1.00 74.19 442 ASP A C 1
ATOM 3455 O O . ASP A 1 442 ? 13.507 -12.381 0.706 1.00 74.19 442 ASP A O 1
ATOM 3459 N N . LEU A 1 443 ? 13.139 -13.745 2.436 1.00 83.31 443 LEU A N 1
ATOM 3460 C CA . LEU A 1 443 ? 12.797 -14.909 1.615 1.00 83.31 443 LEU A CA 1
ATOM 3461 C C . LEU A 1 443 ? 11.519 -14.649 0.778 1.00 83.31 443 LEU A C 1
ATOM 3463 O O . LEU A 1 443 ? 10.426 -14.544 1.361 1.00 83.31 443 LEU A O 1
ATOM 3467 N N . PRO A 1 444 ? 11.598 -14.619 -0.572 1.00 88.50 444 PRO A N 1
ATOM 3468 C CA . PRO A 1 444 ? 10.423 -14.419 -1.416 1.00 88.50 444 PRO A CA 1
ATOM 3469 C C . PRO A 1 444 ? 9.442 -15.591 -1.302 1.00 88.50 444 PRO A C 1
ATOM 3471 O O . PRO A 1 444 ? 9.822 -16.722 -0.998 1.00 88.50 444 PRO A O 1
ATOM 3474 N N . LEU A 1 445 ? 8.168 -15.333 -1.602 1.00 92.12 445 LEU A N 1
ATOM 3475 C CA . LEU A 1 445 ? 7.141 -16.371 -1.709 1.00 92.12 445 LEU A CA 1
ATOM 3476 C C . LEU A 1 445 ? 7.467 -17.358 -2.835 1.00 92.12 445 LEU A C 1
ATOM 3478 O O . LEU A 1 445 ? 7.296 -18.560 -2.664 1.00 92.12 445 LEU A O 1
ATOM 3482 N N . THR A 1 446 ? 7.920 -16.847 -3.981 1.00 92.94 446 THR A N 1
ATOM 3483 C CA . THR A 1 446 ? 8.356 -17.647 -5.133 1.00 92.94 446 THR A CA 1
ATOM 3484 C C . THR A 1 446 ? 9.247 -16.818 -6.068 1.00 92.94 446 THR A C 1
ATOM 3486 O O . THR A 1 446 ? 9.416 -15.607 -5.882 1.00 92.94 446 THR A O 1
ATOM 3489 N N . MET A 1 447 ? 9.788 -17.466 -7.097 1.00 89.38 447 MET A N 1
ATOM 3490 C CA . MET A 1 447 ? 10.520 -16.840 -8.190 1.00 89.38 447 MET A CA 1
ATOM 3491 C C . MET A 1 447 ? 9.890 -17.195 -9.532 1.00 89.38 447 MET A C 1
ATOM 3493 O O . MET A 1 447 ? 9.835 -18.362 -9.908 1.00 89.38 447 MET A O 1
ATOM 3497 N N . TRP A 1 448 ? 9.495 -16.186 -10.301 1.00 92.56 448 TRP A N 1
ATOM 3498 C CA . TRP A 1 448 ? 8.916 -16.399 -11.619 1.00 92.56 448 TRP A CA 1
ATOM 3499 C C . TRP A 1 448 ? 9.948 -16.234 -12.731 1.00 92.56 448 TRP A C 1
ATOM 3501 O O . TRP A 1 448 ? 10.469 -15.138 -12.934 1.00 92.56 448 TRP A O 1
ATOM 3511 N N . ASN A 1 449 ? 10.209 -17.303 -13.488 1.00 91.50 449 ASN A N 1
ATOM 3512 C CA . ASN A 1 449 ? 10.872 -17.203 -14.789 1.00 91.50 449 ASN A CA 1
ATOM 3513 C C . ASN A 1 449 ? 9.858 -16.761 -15.851 1.00 91.50 449 ASN A C 1
ATOM 3515 O O . ASN A 1 449 ? 9.240 -17.591 -16.523 1.00 91.50 449 ASN A O 1
ATOM 3519 N N . SER A 1 450 ? 9.674 -15.459 -16.014 1.00 93.44 450 SER A N 1
ATOM 3520 C CA . SER A 1 450 ? 8.644 -14.921 -16.899 1.00 93.44 450 SER A CA 1
ATOM 3521 C C . SER A 1 450 ? 8.933 -15.159 -18.388 1.00 93.44 450 SER A C 1
ATOM 3523 O O . SER A 1 450 ? 8.014 -15.096 -19.200 1.00 93.44 450 SER A O 1
ATOM 3525 N N . VAL A 1 451 ? 10.165 -15.548 -18.756 1.00 91.19 451 VAL A N 1
ATOM 3526 C CA . VAL A 1 451 ? 10.507 -16.004 -20.122 1.00 91.19 451 VAL A CA 1
ATOM 3527 C C . VAL A 1 451 ? 9.718 -17.257 -20.513 1.00 91.19 451 VAL A C 1
ATOM 3529 O O . VAL A 1 451 ? 9.457 -17.476 -21.693 1.00 91.19 451 VAL A O 1
ATOM 3532 N N . SER A 1 452 ? 9.345 -18.081 -19.528 1.00 89.75 452 SER A N 1
ATOM 3533 C CA . SER A 1 452 ? 8.569 -19.310 -19.738 1.00 89.75 452 SER A CA 1
ATOM 3534 C C . SER A 1 452 ? 7.053 -19.095 -19.778 1.00 89.75 452 SER A C 1
ATOM 3536 O O . SER A 1 452 ? 6.320 -20.049 -20.026 1.00 89.75 452 SER A O 1
ATOM 3538 N N . ALA A 1 453 ? 6.576 -17.865 -19.559 1.00 92.25 453 ALA A N 1
ATOM 3539 C CA . ALA A 1 453 ? 5.152 -17.561 -19.626 1.00 92.25 453 ALA A CA 1
ATOM 3540 C C . ALA A 1 453 ? 4.597 -17.811 -21.049 1.00 92.25 453 ALA A C 1
ATOM 3542 O O . ALA A 1 453 ? 5.313 -17.570 -22.027 1.00 92.25 453 ALA A O 1
ATOM 3543 N N . PRO A 1 454 ? 3.322 -18.231 -21.202 1.00 92.19 454 PRO A N 1
ATOM 3544 C CA . PRO A 1 454 ? 2.738 -18.562 -22.509 1.00 92.19 454 PRO A CA 1
ATOM 3545 C C . PRO A 1 454 ? 2.839 -17.439 -23.551 1.00 92.19 454 PRO A C 1
ATOM 3547 O O . PRO A 1 454 ? 2.987 -17.688 -24.745 1.00 92.19 454 PRO A O 1
ATOM 3550 N N . ASP A 1 455 ? 2.745 -16.194 -23.095 1.00 94.69 455 ASP A N 1
ATOM 3551 C CA . ASP A 1 455 ? 3.091 -15.000 -23.857 1.00 94.69 455 ASP A CA 1
ATOM 3552 C C . ASP A 1 455 ? 4.057 -14.145 -23.046 1.00 94.69 455 ASP A C 1
ATOM 3554 O O . ASP A 1 455 ? 3.727 -13.630 -21.976 1.00 94.69 455 ASP A O 1
ATOM 3558 N N . LYS A 1 456 ? 5.262 -14.013 -23.579 1.00 93.81 456 LYS A N 1
ATOM 3559 C CA . LYS A 1 456 ? 6.405 -13.415 -22.905 1.00 93.81 456 LYS A CA 1
ATOM 3560 C C . LYS A 1 456 ? 6.317 -11.886 -22.759 1.00 93.81 456 LYS A C 1
ATOM 3562 O O . LYS A 1 456 ? 7.120 -11.336 -22.011 1.00 93.81 456 LYS A O 1
ATOM 3567 N N . ASN A 1 457 ? 5.367 -11.227 -23.435 1.00 95.31 457 ASN A N 1
ATOM 3568 C CA . ASN A 1 457 ? 5.167 -9.772 -23.392 1.00 95.31 457 ASN A CA 1
ATOM 3569 C C . ASN A 1 457 ? 3.714 -9.374 -23.040 1.00 95.31 457 ASN A C 1
ATOM 3571 O O . ASN A 1 457 ? 3.285 -8.255 -23.321 1.00 95.31 457 ASN A O 1
ATOM 3575 N N . ALA A 1 458 ? 2.904 -10.292 -22.507 1.00 95.75 458 ALA A N 1
ATOM 3576 C CA . ALA A 1 458 ? 1.510 -9.999 -22.175 1.00 95.75 458 ALA A CA 1
ATOM 3577 C C . ALA A 1 458 ? 1.344 -9.380 -20.779 1.00 95.75 458 ALA A C 1
ATOM 3579 O O . ALA A 1 458 ? 2.228 -9.445 -19.922 1.00 95.75 458 ALA A O 1
ATOM 3580 N N . LEU A 1 459 ? 0.155 -8.825 -20.550 1.00 96.31 459 LEU A N 1
ATOM 3581 C CA . LEU A 1 459 ? -0.331 -8.449 -19.230 1.00 96.31 459 LEU A CA 1
ATOM 3582 C C . LEU A 1 459 ? -0.907 -9.677 -18.514 1.00 96.31 459 LEU A C 1
ATOM 3584 O O . LEU A 1 459 ? -1.791 -10.354 -19.046 1.00 96.31 459 LEU A O 1
ATOM 3588 N N . TYR A 1 460 ? -0.457 -9.922 -17.287 1.00 96.69 460 TYR A N 1
ATOM 3589 C CA . TYR A 1 460 ? -0.931 -11.011 -16.434 1.00 96.69 460 TYR A CA 1
ATOM 3590 C C . TYR A 1 460 ? -1.585 -10.486 -15.166 1.00 96.69 460 TYR A C 1
ATOM 3592 O O . TYR A 1 460 ? -1.224 -9.423 -14.670 1.00 96.69 460 TYR A O 1
ATOM 3600 N N . VAL A 1 461 ? -2.524 -11.259 -14.627 1.00 94.12 461 VAL A N 1
ATOM 3601 C CA . VAL A 1 461 ? -2.999 -11.115 -13.250 1.00 94.12 461 VAL A CA 1
ATOM 3602 C C . VAL A 1 461 ? -2.294 -12.175 -12.417 1.00 94.12 461 VAL A C 1
ATOM 3604 O O . VAL A 1 461 ? -2.296 -13.345 -12.788 1.00 94.12 461 VAL A O 1
ATOM 3607 N N . VAL A 1 462 ? -1.692 -11.764 -11.308 1.00 95.88 462 VAL A N 1
ATOM 3608 C CA . VAL A 1 462 ? -0.940 -12.610 -10.379 1.00 95.88 462 VAL A CA 1
ATOM 3609 C C . VAL A 1 462 ? -1.569 -12.493 -8.996 1.00 95.88 462 VAL A C 1
ATOM 3611 O O . VAL A 1 462 ? -1.955 -11.392 -8.594 1.00 95.88 462 VAL A O 1
ATOM 3614 N N . TRP A 1 463 ? -1.704 -13.611 -8.283 1.00 93.44 463 TRP A N 1
ATOM 3615 C CA . TRP A 1 463 ? -2.242 -13.615 -6.922 1.00 93.44 463 TRP A CA 1
ATOM 3616 C C . TRP A 1 463 ? -1.776 -14.812 -6.084 1.00 93.44 463 TRP A C 1
ATOM 3618 O O . TRP A 1 463 ? -1.307 -15.829 -6.604 1.00 93.44 463 TRP A O 1
ATOM 3628 N N . LEU A 1 464 ? -1.928 -14.708 -4.764 1.00 94.12 464 LEU A N 1
ATOM 3629 C CA . LEU A 1 464 ? -1.620 -15.775 -3.809 1.00 94.12 464 LEU A CA 1
ATOM 3630 C C . LEU A 1 464 ? -2.815 -16.720 -3.572 1.00 94.12 464 LEU A C 1
ATOM 3632 O O . LEU A 1 464 ? -3.954 -16.298 -3.362 1.00 94.12 464 LEU A O 1
ATOM 3636 N N . GLN A 1 465 ? -2.541 -18.025 -3.541 1.00 94.12 465 GLN A N 1
ATOM 3637 C CA . GLN A 1 465 ? -3.455 -19.076 -3.093 1.00 94.12 465 GLN A CA 1
ATOM 3638 C C . GLN A 1 465 ? -2.904 -19.804 -1.872 1.00 94.12 465 GLN A C 1
ATOM 3640 O O . GLN A 1 465 ? -1.703 -20.037 -1.743 1.00 94.12 465 GLN A O 1
ATOM 3645 N N . ILE A 1 466 ? -3.800 -20.202 -0.974 1.00 93.12 466 ILE A N 1
ATOM 3646 C CA . ILE A 1 466 ? -3.445 -20.764 0.327 1.00 93.12 466 ILE A CA 1
ATOM 3647 C C . ILE A 1 466 ? -4.363 -21.926 0.636 1.00 93.12 466 ILE A C 1
ATOM 3649 O O . ILE A 1 466 ? -5.582 -21.788 0.590 1.00 93.12 466 ILE A O 1
ATOM 3653 N N . GLN A 1 467 ? -3.791 -23.067 0.997 1.00 93.62 467 GLN A N 1
ATOM 3654 C CA . GLN A 1 467 ? -4.564 -24.221 1.416 1.00 93.62 467 GLN A CA 1
ATOM 3655 C C . GLN A 1 467 ? -4.630 -24.317 2.937 1.00 93.62 467 GLN A C 1
ATOM 3657 O O . GLN A 1 467 ? -3.609 -24.402 3.627 1.00 93.62 467 GLN A O 1
ATOM 3662 N N . ARG A 1 468 ? -5.866 -24.368 3.431 1.00 88.69 468 ARG A N 1
ATOM 3663 C CA . ARG A 1 468 ? -6.224 -24.661 4.820 1.00 88.69 468 ARG A CA 1
ATOM 3664 C C . ARG A 1 468 ? -7.015 -25.966 4.879 1.00 88.69 468 ARG A C 1
ATOM 3666 O O . ARG A 1 468 ? -7.504 -26.445 3.856 1.00 88.69 468 ARG A O 1
ATOM 3673 N N . GLY A 1 469 ? -7.220 -26.514 6.078 1.00 74.38 469 GLY A N 1
ATOM 3674 C CA . GLY A 1 469 ? -8.013 -27.740 6.283 1.00 74.38 469 GLY A CA 1
ATOM 3675 C C . GLY A 1 469 ? -9.443 -27.710 5.705 1.00 74.38 469 GLY A C 1
ATOM 3676 O O . GLY A 1 469 ? -10.056 -28.763 5.561 1.00 74.38 469 GLY A O 1
ATOM 3677 N N . GLY A 1 470 ? -9.963 -26.528 5.342 1.00 73.50 470 GLY A N 1
ATOM 3678 C CA . GLY A 1 470 ? -11.271 -26.325 4.708 1.00 73.50 470 GLY A CA 1
ATOM 3679 C C . GLY A 1 470 ? -11.265 -26.042 3.196 1.00 73.50 470 GLY A C 1
ATOM 3680 O O . GLY A 1 470 ? -12.340 -25.820 2.648 1.00 73.50 470 GLY A O 1
ATOM 3681 N N . GLY A 1 471 ? -10.107 -26.025 2.521 1.00 87.56 471 GLY A N 1
ATOM 3682 C CA . GLY A 1 471 ? -10.006 -25.778 1.075 1.00 87.56 471 GLY A CA 1
ATOM 3683 C C . GLY A 1 471 ? -8.941 -24.752 0.680 1.00 87.56 471 GLY A C 1
ATOM 3684 O O . GLY A 1 471 ? -8.079 -24.386 1.481 1.00 87.56 471 GLY A O 1
ATOM 3685 N N . VAL A 1 472 ? -9.002 -24.308 -0.579 1.00 89.75 472 VAL A N 1
ATOM 3686 C CA . VAL A 1 472 ? -8.122 -23.265 -1.123 1.00 89.75 472 VAL A CA 1
ATOM 3687 C C . VAL A 1 472 ? -8.793 -21.904 -0.979 1.00 89.75 472 VAL A C 1
ATOM 3689 O O . VAL A 1 472 ? -9.905 -21.686 -1.453 1.00 89.75 472 VAL A O 1
ATOM 3692 N N . GLN A 1 473 ? -8.089 -20.994 -0.325 1.00 87.38 473 GLN A N 1
ATOM 3693 C CA . GLN A 1 473 ? -8.410 -19.585 -0.198 1.00 87.38 473 GLN A CA 1
ATOM 3694 C C . GLN A 1 473 ? -7.549 -18.791 -1.184 1.00 87.38 473 GLN A C 1
ATOM 3696 O O . GLN A 1 473 ? -6.386 -19.122 -1.409 1.00 87.38 473 GLN A O 1
ATOM 3701 N N . VAL A 1 474 ? -8.132 -17.753 -1.771 1.00 85.81 474 VAL A N 1
ATOM 3702 C CA . VAL A 1 474 ? -7.482 -16.841 -2.719 1.00 85.81 474 VAL A CA 1
ATOM 3703 C C . VAL A 1 474 ? -7.301 -15.505 -2.012 1.00 85.81 474 VAL A C 1
ATOM 3705 O O . VAL A 1 474 ? -8.207 -15.081 -1.289 1.00 85.81 474 VAL A O 1
ATOM 3708 N N . GLU A 1 475 ? -6.143 -14.865 -2.173 1.00 83.56 475 GLU A N 1
ATOM 3709 C CA . GLU A 1 475 ? -5.979 -13.495 -1.692 1.00 83.56 475 GLU A CA 1
ATOM 3710 C C . GLU A 1 475 ? -6.986 -12.566 -2.394 1.00 83.56 475 GLU A C 1
ATOM 3712 O O . GLU A 1 475 ? -7.322 -12.782 -3.558 1.00 83.56 475 GLU A O 1
ATOM 3717 N N . PRO A 1 476 ? -7.513 -11.544 -1.710 1.00 70.19 476 PRO A N 1
ATOM 3718 C CA . PRO A 1 476 ? -8.527 -10.664 -2.293 1.00 70.19 476 PRO A CA 1
ATOM 3719 C C . PRO A 1 476 ? -7.956 -9.722 -3.364 1.00 70.19 476 PRO A C 1
ATOM 3721 O O . PRO A 1 476 ? -8.713 -9.123 -4.128 1.00 70.19 476 PRO A O 1
ATOM 3724 N N . PHE A 1 477 ? -6.632 -9.582 -3.414 1.00 73.88 477 PHE A N 1
ATOM 3725 C CA . PHE A 1 477 ? -5.915 -8.665 -4.285 1.00 73.88 477 PHE A CA 1
ATOM 3726 C C . PHE A 1 477 ? -5.608 -9.293 -5.640 1.00 73.88 477 PHE A C 1
ATOM 3728 O O . PHE A 1 477 ? -5.371 -10.491 -5.770 1.00 73.88 477 PHE A O 1
ATOM 3735 N N . LYS A 1 478 ? -5.616 -8.448 -6.668 1.00 79.69 478 LYS A N 1
ATOM 3736 C CA . LYS A 1 478 ? -5.233 -8.811 -8.030 1.00 79.69 478 LYS A CA 1
ATOM 3737 C C . LYS A 1 478 ? -4.051 -7.947 -8.421 1.00 79.69 478 LYS A C 1
ATOM 3739 O O . LYS A 1 478 ? -4.180 -6.722 -8.455 1.00 79.69 478 LYS A O 1
ATOM 3744 N N . HIS A 1 479 ? -2.930 -8.572 -8.747 1.00 88.62 479 HIS A N 1
ATOM 3745 C CA . HIS A 1 479 ? -1.728 -7.853 -9.141 1.00 88.62 479 HIS A CA 1
ATOM 3746 C C . HIS A 1 479 ? -1.545 -7.944 -10.650 1.00 88.62 479 HIS A C 1
ATOM 3748 O O . HIS A 1 479 ? -1.291 -9.017 -11.187 1.00 88.62 479 HIS A O 1
ATOM 3754 N N . TYR A 1 480 ? -1.704 -6.820 -11.343 1.00 91.62 480 TYR A N 1
ATOM 3755 C CA . TYR A 1 480 ? -1.457 -6.748 -12.779 1.00 91.62 480 TYR A CA 1
ATOM 3756 C C . TYR A 1 480 ? 0.041 -6.589 -13.024 1.00 91.62 480 TYR A C 1
ATOM 3758 O O . TYR A 1 480 ? 0.650 -5.694 -12.449 1.00 91.62 480 TYR A O 1
ATOM 3766 N N . ILE A 1 481 ? 0.626 -7.439 -13.867 1.00 95.44 481 ILE A N 1
ATOM 3767 C CA . ILE A 1 481 ? 2.061 -7.460 -14.167 1.00 95.44 481 ILE A CA 1
ATOM 3768 C C . ILE A 1 481 ? 2.240 -7.514 -15.678 1.00 95.44 481 ILE A C 1
ATOM 3770 O O . ILE A 1 481 ? 1.866 -8.494 -16.323 1.00 95.44 481 ILE A O 1
ATOM 3774 N N . GLN A 1 482 ? 2.791 -6.442 -16.239 1.00 96.12 482 GLN A N 1
ATOM 3775 C CA . GLN A 1 482 ? 3.120 -6.367 -17.654 1.00 96.12 482 GLN A CA 1
ATOM 3776 C C . GLN A 1 482 ? 4.476 -7.000 -17.851 1.00 96.12 482 GLN A C 1
ATOM 3778 O O . GLN A 1 482 ? 5.459 -6.545 -17.263 1.00 96.12 482 GLN A O 1
ATOM 3783 N N . LEU A 1 483 ? 4.520 -8.041 -18.672 1.00 96.38 483 LEU A N 1
ATOM 3784 C CA . LEU A 1 483 ? 5.781 -8.647 -19.040 1.00 96.38 483 LEU A CA 1
ATOM 3785 C C . LEU A 1 483 ? 6.407 -7.935 -20.233 1.00 96.38 483 LEU A C 1
ATOM 3787 O O . LEU A 1 483 ? 5.709 -7.504 -21.148 1.00 96.38 483 LEU A O 1
ATOM 3791 N N . ASP A 1 484 ? 7.731 -7.887 -20.234 1.00 94.56 484 ASP A N 1
ATOM 3792 C CA . ASP A 1 484 ? 8.538 -7.667 -21.421 1.00 94.56 484 ASP A CA 1
ATOM 3793 C C . ASP A 1 484 ? 9.802 -8.535 -21.359 1.00 94.56 484 ASP A C 1
ATOM 3795 O O . ASP A 1 484 ? 10.708 -8.370 -20.538 1.00 94.56 484 ASP A O 1
ATOM 3799 N N . ASN A 1 485 ? 9.840 -9.532 -22.232 1.00 94.31 485 ASN A N 1
ATOM 3800 C CA . ASN A 1 485 ? 10.952 -10.466 -22.378 1.00 94.31 485 ASN A CA 1
ATOM 3801 C C . ASN A 1 485 ? 11.547 -10.390 -23.784 1.00 94.31 485 ASN A C 1
ATOM 3803 O O . ASN A 1 485 ? 12.053 -11.388 -24.317 1.00 94.31 485 ASN A O 1
ATOM 3807 N N . THR A 1 486 ? 11.424 -9.236 -24.437 1.00 93.38 486 THR A N 1
ATOM 3808 C CA . THR A 1 486 ? 11.917 -9.036 -25.793 1.00 93.38 486 THR A CA 1
ATOM 3809 C C . THR A 1 486 ? 12.950 -7.923 -25.806 1.00 93.38 486 THR A C 1
ATOM 3811 O O . THR A 1 486 ? 12.612 -6.790 -25.519 1.00 93.38 486 THR A O 1
ATOM 3814 N N . PRO A 1 487 ? 14.213 -8.218 -26.157 1.00 92.81 487 PRO A N 1
ATOM 3815 C CA . PRO A 1 487 ? 15.206 -7.167 -26.283 1.00 92.81 487 PRO A CA 1
ATOM 3816 C C . PRO A 1 487 ? 14.915 -6.259 -27.482 1.00 92.81 487 PRO A C 1
ATOM 3818 O O . PRO A 1 487 ? 14.285 -6.722 -28.441 1.00 92.81 487 PRO A O 1
ATOM 3821 N N . PRO A 1 488 ? 15.479 -5.034 -27.510 1.00 95.12 488 PRO A N 1
ATOM 3822 C CA . PRO A 1 488 ? 15.306 -4.128 -28.634 1.00 95.12 488 PRO A CA 1
ATOM 3823 C C . PRO A 1 488 ? 15.662 -4.789 -29.968 1.00 95.12 488 PRO A C 1
ATOM 3825 O O . PRO A 1 488 ? 16.691 -5.462 -30.096 1.00 95.12 488 PRO A O 1
ATOM 3828 N N . THR A 1 489 ? 14.818 -4.583 -30.976 1.00 95.06 489 THR A N 1
ATOM 3829 C CA . THR A 1 489 ? 14.904 -5.237 -32.291 1.00 95.06 489 THR A CA 1
ATOM 3830 C C . THR A 1 489 ? 15.060 -4.230 -33.432 1.00 95.06 489 THR A C 1
ATOM 3832 O O . THR A 1 489 ? 15.057 -3.015 -33.231 1.00 95.06 489 THR A O 1
ATOM 3835 N N . ASN A 1 490 ? 15.218 -4.737 -34.661 1.00 92.50 490 ASN A N 1
ATOM 3836 C CA . ASN A 1 490 ? 15.338 -3.941 -35.889 1.00 92.50 490 ASN A CA 1
ATOM 3837 C C . ASN A 1 490 ? 16.504 -2.941 -35.898 1.00 92.50 490 ASN A C 1
ATOM 3839 O O . ASN A 1 490 ? 16.405 -1.912 -36.568 1.00 92.50 490 ASN A O 1
ATOM 3843 N N . LEU A 1 491 ? 17.595 -3.268 -35.191 1.00 93.81 491 LEU A N 1
ATOM 3844 C CA . LEU A 1 491 ? 18.791 -2.437 -35.121 1.00 93.81 491 LEU A CA 1
ATOM 3845 C C . LEU A 1 491 ? 19.428 -2.296 -36.508 1.00 93.81 491 LEU A C 1
ATOM 3847 O O . LEU A 1 491 ? 19.866 -3.275 -37.108 1.00 93.81 491 LEU A O 1
ATOM 3851 N N . ALA A 1 492 ? 19.503 -1.063 -36.987 1.00 93.94 492 ALA A N 1
ATOM 3852 C CA . ALA A 1 492 ? 20.294 -0.662 -38.139 1.00 93.94 492 ALA A CA 1
ATOM 3853 C C . ALA A 1 492 ? 21.085 0.595 -37.776 1.00 93.94 492 ALA A C 1
ATOM 3855 O O . ALA A 1 492 ? 20.586 1.447 -37.040 1.00 93.94 492 ALA A O 1
ATOM 3856 N N . LEU A 1 493 ? 22.309 0.703 -38.289 1.00 95.38 493 LEU A N 1
ATOM 3857 C CA . LEU A 1 493 ? 23.193 1.843 -38.066 1.00 95.38 493 LEU A CA 1
ATOM 3858 C C . LEU A 1 493 ? 24.025 2.086 -39.327 1.00 95.38 493 LEU A C 1
ATOM 3860 O O . LEU A 1 493 ? 24.588 1.135 -39.869 1.00 95.38 493 LEU A O 1
ATOM 3864 N N . ALA A 1 494 ? 24.098 3.332 -39.784 1.00 95.81 494 ALA A N 1
ATOM 3865 C CA . ALA A 1 494 ? 24.860 3.723 -40.966 1.00 95.81 494 ALA A CA 1
ATOM 3866 C C . ALA A 1 494 ? 25.237 5.215 -40.909 1.00 95.81 494 ALA A C 1
ATOM 3868 O O . ALA A 1 494 ? 24.555 5.990 -40.233 1.00 95.81 494 ALA A O 1
ATOM 3869 N N . PRO A 1 495 ? 26.285 5.655 -41.622 1.00 95.75 495 PRO A N 1
ATOM 3870 C CA . PRO A 1 495 ? 26.500 7.076 -41.865 1.00 95.75 495 PRO A CA 1
ATOM 3871 C C . PRO A 1 495 ? 25.442 7.611 -42.847 1.00 95.75 495 PRO A C 1
ATOM 3873 O O . PRO A 1 495 ? 25.055 6.919 -43.786 1.00 95.75 495 PRO A O 1
ATOM 3876 N N . LYS A 1 496 ? 24.987 8.856 -42.655 1.00 94.00 496 LYS A N 1
ATOM 3877 C CA . LYS A 1 496 ? 24.011 9.518 -43.543 1.00 94.00 496 LYS A CA 1
ATOM 3878 C C . LYS A 1 496 ? 24.537 9.693 -44.965 1.00 94.00 496 LYS A C 1
ATOM 3880 O O . LYS A 1 496 ? 23.797 9.541 -45.931 1.00 94.00 496 LYS A O 1
ATOM 3885 N N . ASN A 1 497 ? 25.816 10.040 -45.068 1.00 91.00 497 ASN A N 1
ATOM 3886 C CA . ASN A 1 497 ? 26.539 10.195 -46.320 1.00 91.00 497 ASN A CA 1
ATOM 3887 C C . ASN A 1 497 ? 27.736 9.242 -46.296 1.00 91.00 497 ASN A C 1
ATOM 3889 O O . ASN A 1 497 ? 28.470 9.216 -45.310 1.00 91.00 497 ASN A O 1
ATOM 3893 N N . GLY A 1 498 ? 27.938 8.491 -47.377 1.00 88.75 498 GLY A N 1
ATOM 3894 C CA . GLY A 1 498 ? 28.984 7.471 -47.475 1.00 88.75 498 GLY A CA 1
ATOM 3895 C C . GLY A 1 498 ? 28.443 6.051 -47.310 1.00 88.75 498 GLY A C 1
ATOM 3896 O O . GLY A 1 498 ? 27.234 5.830 -47.279 1.00 88.75 498 GLY A O 1
ATOM 3897 N N . ASN A 1 499 ? 29.354 5.083 -47.236 1.00 91.00 499 ASN A N 1
ATOM 3898 C CA . ASN A 1 499 ? 29.023 3.667 -47.108 1.00 91.00 499 ASN A CA 1
ATOM 3899 C C . ASN A 1 499 ? 29.529 3.113 -45.778 1.00 91.00 499 ASN A C 1
ATOM 3901 O O . ASN A 1 499 ? 30.544 3.557 -45.244 1.00 91.00 499 ASN A O 1
ATOM 3905 N N . ILE A 1 500 ? 28.840 2.089 -45.279 1.00 91.62 500 ILE A N 1
ATOM 3906 C CA . ILE A 1 500 ? 29.412 1.195 -44.270 1.00 91.62 500 ILE A CA 1
ATOM 3907 C C . ILE A 1 500 ? 30.684 0.573 -44.864 1.00 91.62 500 ILE A C 1
ATOM 3909 O O . ILE A 1 500 ? 30.676 0.167 -46.026 1.00 91.62 500 ILE A O 1
ATOM 3913 N N . CYS A 1 501 ? 31.759 0.525 -44.076 1.00 92.75 501 CYS A N 1
ATOM 3914 C CA . CYS A 1 501 ? 33.105 0.144 -44.512 1.00 92.75 501 CYS A CA 1
ATOM 3915 C C . CYS A 1 501 ? 33.657 1.034 -45.645 1.00 92.75 501 CYS A C 1
ATOM 3917 O O . CYS A 1 501 ? 34.448 0.569 -46.459 1.00 92.75 501 CYS A O 1
ATOM 3919 N N . GLY A 1 502 ? 33.190 2.283 -45.741 1.00 92.25 502 GLY A N 1
ATOM 3920 C CA . GLY A 1 502 ? 33.719 3.279 -46.672 1.00 92.25 502 GLY A CA 1
ATOM 3921 C C . GLY A 1 502 ? 34.913 4.047 -46.104 1.00 92.25 502 GLY A C 1
ATOM 3922 O O . GLY A 1 502 ? 35.188 3.981 -44.907 1.00 92.25 502 GLY A O 1
ATOM 3923 N N . GLU A 1 503 ? 35.569 4.808 -46.975 1.00 94.56 503 GLU A N 1
ATOM 3924 C CA . GLU A 1 503 ? 36.657 5.730 -46.636 1.00 94.56 503 GLU A CA 1
ATOM 3925 C C . GLU A 1 503 ? 36.104 7.134 -46.355 1.00 94.56 503 GLU A C 1
ATOM 3927 O O . GLU A 1 503 ? 35.217 7.623 -47.064 1.00 94.56 503 GLU A O 1
ATOM 3932 N N . PHE A 1 504 ? 36.634 7.783 -45.321 1.00 95.62 504 PHE A N 1
ATOM 3933 C CA . PHE A 1 504 ? 36.279 9.134 -44.896 1.00 95.62 504 PHE A CA 1
ATOM 3934 C C . PHE A 1 504 ? 37.552 9.962 -44.698 1.00 95.62 504 PHE A C 1
ATOM 3936 O O . PHE A 1 504 ? 38.579 9.445 -44.275 1.00 95.62 504 PHE A O 1
ATOM 3943 N N . GLY A 1 505 ? 37.480 11.264 -44.957 1.00 94.69 505 GLY A N 1
ATOM 3944 C CA . GLY A 1 505 ? 38.558 12.208 -44.660 1.00 94.69 505 GLY A CA 1
ATOM 3945 C C . GLY A 1 505 ? 38.067 13.432 -43.886 1.00 94.69 505 GLY A C 1
ATOM 3946 O O . GLY A 1 505 ? 36.897 13.481 -43.479 1.00 94.69 505 GLY A O 1
ATOM 3947 N N . PRO A 1 506 ? 38.925 14.452 -43.706 1.00 94.19 506 PRO A N 1
ATOM 3948 C CA . PRO A 1 506 ? 38.582 15.686 -42.997 1.00 94.19 506 PRO A CA 1
ATOM 3949 C C . PRO A 1 506 ? 37.309 16.358 -43.520 1.00 94.19 506 PRO A C 1
ATOM 3951 O O . PRO A 1 506 ? 36.485 16.819 -42.733 1.00 94.19 506 PRO A O 1
ATOM 3954 N N . ASP A 1 507 ? 37.103 16.336 -44.840 1.00 93.94 507 ASP A N 1
ATOM 3955 C CA . ASP A 1 507 ? 35.945 16.946 -45.507 1.00 93.94 507 ASP A CA 1
ATOM 3956 C C . ASP A 1 507 ? 34.624 16.194 -45.259 1.00 93.94 507 ASP A C 1
ATOM 3958 O O . ASP A 1 507 ? 33.544 16.706 -45.561 1.00 93.94 507 ASP A O 1
ATOM 3962 N N . ASN A 1 508 ? 34.683 14.971 -44.721 1.00 92.56 508 ASN A N 1
ATOM 3963 C CA . ASN A 1 508 ? 33.505 14.167 -44.397 1.00 92.56 508 ASN A CA 1
ATOM 3964 C C . ASN A 1 508 ? 33.129 14.218 -42.909 1.00 92.56 508 ASN A C 1
ATOM 3966 O O . ASN A 1 508 ? 32.134 13.604 -42.525 1.00 92.56 508 ASN A O 1
ATOM 3970 N N . MET A 1 509 ? 33.906 14.918 -42.076 1.00 93.12 509 MET A N 1
ATOM 3971 C CA . MET A 1 509 ? 33.693 15.005 -40.631 1.00 93.12 509 MET A CA 1
ATOM 3972 C C . MET A 1 509 ? 33.040 16.346 -40.235 1.00 93.12 509 MET A C 1
ATOM 3974 O O . MET A 1 509 ? 33.442 17.393 -40.741 1.00 93.12 509 MET A O 1
ATOM 3978 N N . PRO A 1 510 ? 32.084 16.367 -39.283 1.00 95.12 510 PRO A N 1
ATOM 3979 C CA . PRO A 1 510 ? 31.498 15.216 -38.594 1.00 95.12 510 PRO A CA 1
ATOM 3980 C C . PRO A 1 510 ? 30.585 14.376 -39.503 1.00 95.12 510 PRO A C 1
ATOM 3982 O O . PRO A 1 510 ? 29.924 14.900 -40.398 1.00 95.12 510 PRO A O 1
ATOM 3985 N N . ILE A 1 511 ? 30.492 13.075 -39.218 1.00 94.44 511 ILE A N 1
ATOM 3986 C CA . ILE A 1 511 ? 29.511 12.193 -39.856 1.00 94.44 511 ILE A CA 1
ATOM 3987 C C . ILE A 1 511 ? 28.206 12.214 -39.060 1.00 94.44 511 ILE A C 1
ATOM 3989 O O . ILE A 1 511 ? 28.191 11.944 -37.860 1.00 94.44 511 ILE A O 1
ATOM 3993 N N . MET A 1 512 ? 27.082 12.486 -39.723 1.00 95.62 512 MET A N 1
ATOM 3994 C CA . MET A 1 512 ? 25.774 12.227 -39.121 1.00 95.62 512 MET A CA 1
ATOM 3995 C C . MET A 1 512 ? 25.535 10.718 -39.111 1.00 95.62 512 MET A C 1
ATOM 3997 O O . MET A 1 512 ? 25.437 10.098 -40.171 1.00 95.62 512 MET A O 1
ATOM 4001 N N . VAL A 1 513 ? 25.435 10.126 -37.926 1.00 95.31 513 VAL A N 1
ATOM 4002 C CA . VAL A 1 513 ? 25.068 8.722 -37.763 1.00 95.31 513 VAL A CA 1
ATOM 4003 C C . VAL A 1 513 ? 23.557 8.616 -37.773 1.00 95.31 513 VAL A C 1
ATOM 4005 O O . VAL A 1 513 ? 22.872 9.290 -37.003 1.00 95.31 513 VAL A O 1
ATOM 4008 N N . GLN A 1 514 ? 23.048 7.736 -38.623 1.00 95.12 514 GLN A N 1
ATOM 4009 C CA . GLN A 1 514 ? 21.644 7.393 -38.674 1.00 95.12 514 GLN A CA 1
ATOM 4010 C C . GLN A 1 514 ? 21.417 5.977 -38.149 1.00 95.12 514 GLN A C 1
ATOM 4012 O O . GLN A 1 514 ? 22.276 5.103 -38.292 1.00 95.12 514 GLN A O 1
ATOM 4017 N N . GLY A 1 515 ? 20.242 5.717 -37.587 1.00 94.44 515 GLY A N 1
ATOM 4018 C CA . GLY A 1 515 ? 19.874 4.370 -37.182 1.00 94.44 515 GLY A CA 1
ATOM 4019 C C . GLY A 1 515 ? 18.380 4.107 -37.168 1.00 94.44 515 GLY A C 1
ATOM 4020 O O . GLY A 1 515 ? 17.562 4.990 -37.407 1.00 94.44 515 GLY A O 1
ATOM 4021 N N . ARG A 1 516 ? 18.040 2.847 -36.920 1.00 95.44 516 ARG A N 1
ATOM 4022 C CA . ARG A 1 516 ? 16.677 2.361 -36.699 1.00 95.44 516 ARG A CA 1
ATOM 4023 C C . ARG A 1 516 ? 16.716 1.348 -35.572 1.00 95.44 516 ARG A C 1
ATOM 4025 O O . ARG A 1 516 ? 17.631 0.532 -35.540 1.00 95.44 516 ARG A O 1
ATOM 4032 N N . PHE A 1 517 ? 15.752 1.391 -34.669 1.00 95.31 517 PHE A N 1
ATOM 4033 C CA . PHE A 1 517 ? 15.552 0.374 -33.637 1.00 95.31 517 PHE A CA 1
ATOM 4034 C C . PHE A 1 517 ? 14.129 0.480 -33.095 1.00 95.31 517 PHE A C 1
ATOM 4036 O O . PHE A 1 517 ? 13.534 1.556 -33.120 1.00 95.31 517 PHE A O 1
ATOM 4043 N N . LYS A 1 518 ? 13.580 -0.638 -32.622 1.00 94.81 518 LYS A N 1
ATOM 4044 C CA . LYS A 1 518 ? 12.222 -0.706 -32.085 1.00 94.81 518 LYS A CA 1
ATOM 4045 C C . LYS A 1 518 ? 12.166 -1.567 -30.832 1.00 94.81 518 LYS A C 1
ATOM 4047 O O . LYS A 1 518 ? 12.705 -2.675 -30.822 1.00 94.81 518 LYS A O 1
ATOM 4052 N N . ASP A 1 519 ? 11.457 -1.064 -29.836 1.00 94.50 519 ASP A N 1
ATOM 4053 C CA . ASP A 1 519 ? 11.149 -1.749 -28.590 1.00 94.50 519 ASP A CA 1
ATOM 4054 C C . ASP A 1 519 ? 9.917 -1.089 -27.961 1.00 94.50 519 ASP A C 1
ATOM 4056 O O . ASP A 1 519 ? 9.949 0.117 -27.758 1.00 94.50 519 ASP A O 1
ATOM 4060 N N . ASP A 1 520 ? 8.841 -1.823 -27.662 1.00 92.94 520 ASP A N 1
ATOM 4061 C CA . ASP A 1 520 ? 7.594 -1.226 -27.136 1.00 92.94 520 ASP A CA 1
ATOM 4062 C C . ASP A 1 520 ? 7.803 -0.542 -25.764 1.00 92.94 520 ASP A C 1
ATOM 4064 O O . ASP A 1 520 ? 7.029 0.334 -25.350 1.00 92.94 520 ASP A O 1
ATOM 4068 N N . HIS A 1 521 ? 8.900 -0.895 -25.091 1.00 91.81 521 HIS A N 1
ATOM 4069 C CA . HIS A 1 521 ? 9.343 -0.350 -23.827 1.00 91.81 521 HIS A CA 1
ATOM 4070 C C . HIS A 1 521 ? 10.718 0.338 -23.923 1.00 91.81 521 HIS A C 1
ATOM 4072 O O . HIS A 1 521 ? 11.465 0.398 -22.945 1.00 91.81 521 HIS A O 1
ATOM 4078 N N . PHE A 1 522 ? 11.045 0.954 -25.066 1.00 92.25 522 PHE A N 1
ATOM 4079 C CA . PHE A 1 522 ? 12.298 1.688 -25.260 1.00 92.25 522 PHE A CA 1
ATOM 4080 C C . PHE A 1 522 ? 12.573 2.718 -24.148 1.00 92.25 522 PHE A C 1
ATOM 4082 O O . PHE A 1 522 ? 11.686 3.442 -23.685 1.00 92.25 522 PHE A O 1
ATOM 4089 N N . TRP A 1 523 ? 13.837 2.807 -23.726 1.00 89.69 523 TRP A N 1
ATOM 4090 C CA . TRP A 1 523 ? 14.289 3.793 -22.749 1.00 89.69 523 TRP A CA 1
ATOM 4091 C C . TRP A 1 523 ? 15.242 4.806 -23.366 1.00 89.69 523 TRP A C 1
ATOM 4093 O O . TRP A 1 523 ? 14.977 6.010 -23.325 1.00 89.69 523 TRP A O 1
ATOM 4103 N N . ARG A 1 524 ? 16.376 4.324 -23.884 1.00 91.44 524 ARG A N 1
ATOM 4104 C CA . ARG A 1 524 ? 17.502 5.171 -24.284 1.00 91.44 524 ARG A CA 1
ATOM 4105 C C . ARG A 1 524 ? 18.478 4.461 -25.206 1.00 91.44 524 ARG A C 1
ATOM 4107 O O . ARG A 1 524 ? 18.598 3.234 -25.182 1.00 91.44 524 ARG A O 1
ATOM 4114 N N . TYR A 1 525 ? 19.258 5.243 -25.943 1.00 93.81 525 TYR A N 1
ATOM 4115 C CA . TYR A 1 525 ? 20.383 4.746 -26.730 1.00 93.81 525 TYR A CA 1
ATOM 4116 C C . TYR A 1 525 ? 21.678 5.514 -26.437 1.00 93.81 525 TYR A C 1
ATOM 4118 O O . TYR A 1 525 ? 21.666 6.596 -25.854 1.00 93.81 525 TYR A O 1
ATOM 4126 N N . ARG A 1 526 ? 22.823 4.943 -26.817 1.00 93.56 526 ARG A N 1
ATOM 4127 C CA . ARG A 1 526 ? 24.133 5.606 -26.760 1.00 93.56 526 ARG A CA 1
ATOM 4128 C C . ARG A 1 526 ? 24.982 5.208 -27.951 1.00 93.56 526 ARG A C 1
ATOM 4130 O O . ARG A 1 526 ? 25.153 4.015 -28.205 1.00 93.56 526 ARG A O 1
ATOM 4137 N N . LEU A 1 527 ? 25.596 6.201 -28.587 1.00 96.12 527 LEU A N 1
ATOM 4138 C CA . LEU A 1 527 ? 26.634 5.993 -29.590 1.00 96.12 527 LEU A CA 1
ATOM 4139 C C . LEU A 1 527 ? 28.026 6.022 -28.950 1.00 96.12 527 LEU A C 1
ATOM 4141 O O . LEU A 1 527 ? 28.292 6.769 -28.001 1.00 96.12 527 LEU A O 1
ATOM 4145 N N . THR A 1 528 ? 28.917 5.160 -29.427 1.00 97.50 528 THR A N 1
ATOM 4146 C CA . THR A 1 528 ? 30.326 5.127 -29.021 1.00 97.50 528 THR A CA 1
ATOM 4147 C C . THR A 1 528 ? 31.202 4.961 -30.252 1.00 97.50 528 THR A C 1
ATOM 4149 O O . THR A 1 528 ? 31.031 3.994 -30.991 1.00 97.50 528 THR A O 1
ATOM 4152 N N . LEU A 1 529 ? 32.125 5.902 -30.442 1.00 97.62 529 LEU A N 1
ATOM 4153 C CA . LEU A 1 529 ? 33.184 5.844 -31.445 1.00 97.62 529 LEU A CA 1
ATOM 4154 C C . LEU A 1 529 ? 34.430 5.229 -30.807 1.00 97.62 529 LEU A C 1
ATOM 4156 O O . LEU A 1 529 ? 34.812 5.637 -29.710 1.00 97.62 529 LEU A O 1
ATOM 4160 N N . PHE A 1 530 ? 35.070 4.281 -31.478 1.00 96.12 530 PHE A N 1
ATOM 4161 C CA . PHE A 1 530 ? 36.389 3.789 -31.091 1.00 96.12 530 PHE A CA 1
ATOM 4162 C C . PHE A 1 530 ? 37.193 3.337 -32.311 1.00 96.12 530 PHE A C 1
ATOM 4164 O O . PHE A 1 530 ? 36.619 2.942 -33.320 1.00 96.12 530 PHE A O 1
ATOM 4171 N N . GLY A 1 531 ? 38.515 3.417 -32.219 1.00 94.12 531 GLY A N 1
ATOM 4172 C CA . GLY A 1 531 ? 39.463 3.125 -33.302 1.00 94.12 531 GLY A CA 1
ATOM 4173 C C . GLY A 1 531 ? 40.775 3.875 -33.073 1.00 94.12 531 GLY A C 1
ATOM 4174 O O . GLY A 1 531 ? 40.926 4.500 -32.020 1.00 94.12 531 GLY A O 1
ATOM 4175 N N . GLY A 1 532 ? 41.704 3.828 -34.025 1.00 91.00 532 GLY A N 1
ATOM 4176 C CA . GLY A 1 532 ? 43.021 4.451 -33.859 1.00 91.00 532 GLY A CA 1
ATOM 4177 C C . GLY A 1 532 ? 44.108 3.526 -33.322 1.00 91.00 532 GLY A C 1
ATOM 4178 O O . GLY A 1 532 ? 43.816 2.492 -32.714 1.00 91.00 532 GLY A O 1
ATOM 4179 N N . ASP A 1 533 ? 45.361 3.953 -33.487 1.00 88.62 533 ASP A N 1
ATOM 4180 C CA . ASP A 1 533 ? 46.535 3.378 -32.827 1.00 88.62 533 ASP A CA 1
ATOM 4181 C C . ASP A 1 533 ? 47.374 4.495 -32.160 1.00 88.62 533 ASP A C 1
ATOM 4183 O O . ASP A 1 533 ? 48.015 5.271 -32.864 1.00 88.62 533 ASP A O 1
ATOM 4187 N N . PRO A 1 534 ? 47.368 4.621 -30.814 1.00 93.25 534 PRO A N 1
ATOM 4188 C CA . PRO A 1 534 ? 46.683 3.760 -29.850 1.00 93.25 534 PRO A CA 1
ATOM 4189 C C . PRO A 1 534 ? 45.153 3.906 -29.888 1.00 93.25 534 PRO A C 1
ATOM 4191 O O . PRO A 1 534 ? 44.622 4.953 -30.253 1.00 93.25 534 PRO A O 1
ATOM 4194 N N . LEU A 1 535 ? 44.438 2.873 -29.428 1.00 95.25 535 LEU A N 1
ATOM 4195 C CA . LEU A 1 535 ? 42.970 2.835 -29.388 1.00 95.25 535 LEU A CA 1
ATOM 4196 C C . LEU A 1 535 ? 42.368 4.021 -28.612 1.00 95.25 535 LEU A C 1
ATOM 4198 O O . LEU A 1 535 ? 42.476 4.101 -27.386 1.00 95.25 535 LEU A O 1
ATOM 4202 N N . GLY A 1 536 ? 41.644 4.882 -29.321 1.00 96.12 536 GLY A N 1
ATOM 4203 C CA . GLY A 1 536 ? 40.799 5.928 -28.756 1.00 96.12 536 GLY A CA 1
ATOM 4204 C C . GLY A 1 536 ? 39.365 5.440 -28.537 1.00 96.12 536 GLY A C 1
ATOM 4205 O O . GLY A 1 536 ? 38.847 4.633 -29.307 1.00 96.12 536 GLY A O 1
ATOM 4206 N N . ILE A 1 537 ? 38.689 5.955 -27.501 1.00 97.31 537 ILE A N 1
ATOM 4207 C CA . ILE A 1 537 ? 37.267 5.681 -27.229 1.00 97.31 537 ILE A CA 1
ATOM 4208 C C . ILE A 1 537 ? 36.550 6.984 -26.870 1.00 97.31 537 ILE A C 1
ATOM 4210 O O . ILE A 1 537 ? 36.940 7.686 -25.936 1.00 97.31 537 ILE A O 1
ATOM 4214 N N . LYS A 1 538 ? 35.442 7.275 -27.556 1.00 97.44 538 LYS A N 1
ATOM 4215 C CA . LYS A 1 538 ? 34.543 8.390 -27.256 1.00 97.44 538 LYS A CA 1
ATOM 4216 C C . LYS A 1 538 ? 33.108 7.917 -27.055 1.00 97.44 538 LYS A C 1
ATOM 4218 O O . LYS A 1 538 ? 32.470 7.397 -27.967 1.00 97.44 538 LYS A O 1
ATOM 4223 N N . HIS A 1 539 ? 32.560 8.198 -25.873 1.00 95.94 539 HIS A N 1
ATOM 4224 C CA . HIS A 1 539 ? 31.132 8.061 -25.582 1.00 95.94 539 HIS A CA 1
ATOM 4225 C C . HIS A 1 539 ? 30.394 9.386 -25.817 1.00 95.94 539 HIS A C 1
ATOM 4227 O O . HIS A 1 539 ? 30.811 10.424 -25.297 1.00 95.94 539 HIS A O 1
ATOM 4233 N N . TYR A 1 540 ? 29.262 9.336 -26.522 1.00 93.62 540 TYR A N 1
ATOM 4234 C CA . TYR A 1 540 ? 28.408 10.502 -26.807 1.00 93.62 540 TYR A CA 1
ATOM 4235 C C . TYR A 1 540 ? 27.253 10.686 -25.803 1.00 93.62 540 TYR A C 1
ATOM 4237 O O . TYR A 1 540 ? 26.279 11.380 -26.075 1.00 93.62 540 TYR A O 1
ATOM 4245 N N . GLY A 1 541 ? 27.370 10.081 -24.615 1.00 90.81 541 GLY A N 1
ATOM 4246 C CA . GLY A 1 541 ? 26.333 10.126 -23.578 1.00 90.81 541 GLY A CA 1
ATOM 4247 C C . GLY A 1 541 ? 25.096 9.283 -23.912 1.00 90.81 541 GLY A C 1
ATOM 4248 O O . GLY A 1 541 ? 24.957 8.757 -25.013 1.00 90.81 541 GLY A O 1
ATOM 4249 N N . TRP A 1 542 ? 24.220 9.099 -22.925 1.00 90.12 542 TRP A N 1
ATOM 4250 C CA . TRP A 1 542 ? 22.919 8.466 -23.147 1.00 90.12 542 TRP A CA 1
ATOM 4251 C C . TRP A 1 542 ? 21.923 9.498 -23.673 1.00 90.12 542 TRP A C 1
ATOM 4253 O O . TRP A 1 542 ? 21.886 10.623 -23.182 1.00 90.12 542 TRP A O 1
ATOM 4263 N N . LYS A 1 543 ? 21.129 9.090 -24.659 1.00 89.75 543 LYS A N 1
ATOM 4264 C CA . LYS A 1 543 ? 20.003 9.836 -25.212 1.00 89.75 543 LYS A CA 1
ATOM 4265 C C . LYS A 1 543 ? 18.720 9.128 -24.817 1.00 89.75 543 LYS A C 1
ATOM 4267 O O . LYS A 1 543 ? 18.524 7.974 -25.205 1.00 89.75 543 LYS A O 1
ATOM 4272 N N . TYR A 1 544 ? 17.914 9.790 -24.000 1.00 87.00 544 TYR A N 1
ATOM 4273 C CA . TYR A 1 544 ? 16.643 9.276 -23.508 1.00 87.00 544 TYR A CA 1
ATOM 4274 C C . TYR A 1 544 ? 15.499 9.797 -24.374 1.00 87.00 544 TYR A C 1
ATOM 4276 O O . TYR A 1 544 ? 15.614 10.867 -24.965 1.00 87.00 544 TYR A O 1
ATOM 4284 N N . HIS A 1 545 ? 14.404 9.045 -24.457 1.00 83.69 545 HIS A N 1
ATOM 4285 C CA . HIS A 1 545 ? 13.227 9.489 -25.209 1.00 83.69 545 HIS A CA 1
ATOM 4286 C C . HIS A 1 545 ? 12.497 10.678 -24.554 1.00 83.69 545 HIS A C 1
ATOM 4288 O O . HIS A 1 545 ? 11.731 11.356 -25.230 1.00 83.69 545 HIS A O 1
ATOM 4294 N N . ASP A 1 546 ? 12.696 10.915 -23.253 1.00 75.75 546 ASP A N 1
ATOM 4295 C CA . ASP A 1 546 ? 11.998 11.925 -22.445 1.00 75.75 546 ASP A CA 1
ATOM 4296 C C . ASP A 1 546 ? 12.800 13.216 -22.202 1.00 75.75 546 ASP A C 1
ATOM 4298 O O . ASP A 1 546 ? 12.210 14.235 -21.845 1.00 75.75 546 ASP A O 1
ATOM 4302 N N . ASP A 1 547 ? 14.112 13.206 -22.443 1.00 69.88 547 ASP A N 1
ATOM 4303 C CA . ASP A 1 547 ? 15.006 14.344 -22.174 1.00 69.88 547 ASP A CA 1
ATOM 4304 C C . ASP A 1 547 ? 15.088 15.383 -23.308 1.00 69.88 547 ASP A C 1
ATOM 4306 O O . ASP A 1 547 ? 15.748 16.415 -23.146 1.00 69.88 547 ASP A O 1
ATOM 4310 N N . SER A 1 548 ? 14.463 15.143 -24.466 1.00 56.69 548 SER A N 1
ATOM 4311 C CA . SER A 1 548 ? 14.823 15.894 -25.674 1.00 56.69 548 SER A CA 1
ATOM 4312 C C . SER A 1 548 ? 13.785 16.930 -26.141 1.00 56.69 548 SER A C 1
ATOM 4314 O O . SER A 1 548 ? 12.606 16.609 -26.309 1.00 56.69 548 SER A O 1
ATOM 4316 N N . PRO A 1 549 ? 14.222 18.181 -26.412 1.00 52.03 549 PRO A N 1
ATOM 4317 C CA . PRO A 1 549 ? 13.453 19.167 -27.168 1.00 52.03 549 PRO A CA 1
ATOM 4318 C C . PRO A 1 549 ? 13.210 18.709 -28.617 1.00 52.03 549 PRO A C 1
ATOM 4320 O O . PRO A 1 549 ? 13.836 17.768 -29.098 1.00 52.03 549 PRO A O 1
ATOM 4323 N N . GLU A 1 550 ? 12.328 19.422 -29.322 1.00 47.97 550 GLU A N 1
ATOM 4324 C CA . GLU A 1 550 ? 12.056 19.295 -30.763 1.00 47.97 550 GLU A CA 1
ATOM 4325 C C . GLU A 1 550 ? 13.319 18.936 -31.584 1.00 47.97 550 GLU A C 1
ATOM 4327 O O . GLU A 1 550 ? 14.236 19.749 -31.695 1.00 47.97 550 GLU A O 1
ATOM 4332 N N . GLY A 1 551 ? 13.372 17.730 -32.169 1.00 55.12 551 GLY A N 1
ATOM 4333 C CA . GLY A 1 551 ? 14.449 17.331 -33.092 1.00 55.12 551 GLY A CA 1
ATOM 4334 C C . GLY A 1 551 ? 14.969 15.894 -32.973 1.00 55.12 551 GLY A C 1
ATOM 4335 O O . GLY A 1 551 ? 15.583 15.416 -33.924 1.00 55.12 551 GLY A O 1
ATOM 4336 N N . ASP A 1 552 ? 14.704 15.187 -31.872 1.00 66.81 552 ASP A N 1
ATOM 4337 C CA . ASP A 1 552 ? 15.094 13.777 -31.746 1.00 66.81 552 ASP A CA 1
ATOM 4338 C C . ASP A 1 552 ? 14.059 12.856 -32.411 1.00 66.81 552 ASP A C 1
ATOM 4340 O O . ASP A 1 552 ? 12.866 12.884 -32.110 1.00 66.81 552 ASP A O 1
ATOM 4344 N N . PHE A 1 553 ? 14.524 12.010 -33.332 1.00 85.88 553 PHE A N 1
ATOM 4345 C CA . PHE A 1 553 ? 13.688 11.066 -34.078 1.00 85.88 553 PHE A CA 1
ATOM 4346 C C . PHE A 1 553 ? 13.417 9.773 -33.292 1.00 85.88 553 PHE A C 1
ATOM 4348 O O . PHE A 1 553 ? 13.382 8.687 -33.875 1.00 85.88 553 PHE A O 1
ATOM 4355 N N . VAL A 1 554 ? 13.254 9.871 -31.971 1.00 88.88 554 VAL A N 1
ATOM 4356 C CA . VAL A 1 554 ? 12.918 8.743 -31.093 1.00 88.88 554 VAL A CA 1
ATOM 4357 C C . VAL A 1 554 ? 11.702 9.060 -30.225 1.00 88.88 554 VAL A C 1
ATOM 4359 O O . VAL A 1 554 ? 11.500 10.200 -29.824 1.00 88.88 554 VAL A O 1
ATOM 4362 N N . ASP A 1 555 ? 10.895 8.046 -29.936 1.00 89.31 555 ASP A N 1
ATOM 4363 C CA . ASP A 1 555 ? 9.738 8.089 -29.042 1.00 89.31 555 ASP A CA 1
ATOM 4364 C C . ASP A 1 555 ? 9.831 6.938 -28.011 1.00 89.31 555 ASP A C 1
ATOM 4366 O O . ASP A 1 555 ? 10.808 6.184 -28.038 1.00 89.31 555 ASP A O 1
ATOM 4370 N N . PRO A 1 556 ? 8.860 6.755 -27.091 1.00 89.19 556 PRO A N 1
ATOM 4371 C CA . PRO A 1 556 ? 8.883 5.664 -26.109 1.00 89.19 556 PRO A CA 1
ATOM 4372 C C . PRO A 1 556 ? 8.922 4.238 -26.686 1.00 89.19 556 PRO A C 1
ATOM 4374 O O . PRO A 1 556 ? 8.968 3.290 -25.899 1.00 89.19 556 PRO A O 1
ATOM 4377 N N . THR A 1 557 ? 8.869 4.078 -28.016 1.00 92.06 557 THR A N 1
ATOM 4378 C CA . THR A 1 557 ? 8.915 2.802 -28.742 1.00 92.06 557 THR A CA 1
ATOM 4379 C C . THR A 1 557 ? 10.170 2.604 -29.615 1.00 92.06 557 THR A C 1
ATOM 4381 O O . THR A 1 557 ? 10.319 1.582 -30.296 1.00 92.06 557 THR A O 1
ATOM 4384 N N . GLY A 1 558 ? 11.102 3.564 -29.612 1.00 92.69 558 GLY A N 1
ATOM 4385 C CA . GLY A 1 558 ? 12.331 3.530 -30.411 1.00 92.69 558 GLY A CA 1
ATOM 4386 C C . GLY A 1 558 ? 12.378 4.647 -31.449 1.00 92.69 558 GLY A C 1
ATOM 4387 O O . GLY A 1 558 ? 11.994 5.770 -31.157 1.00 92.69 558 GLY A O 1
ATOM 4388 N N . THR A 1 559 ? 12.895 4.384 -32.651 1.00 93.62 559 THR A N 1
ATOM 4389 C CA . THR A 1 559 ? 12.974 5.399 -33.719 1.00 93.62 559 THR A CA 1
ATOM 4390 C C . THR A 1 559 ? 11.613 5.675 -34.362 1.00 93.62 559 THR A C 1
ATOM 4392 O O . THR A 1 559 ? 10.880 4.737 -34.675 1.00 93.62 559 THR A O 1
ATOM 4395 N N . ILE A 1 560 ? 11.304 6.947 -34.633 1.00 89.69 560 ILE A N 1
ATOM 4396 C CA . ILE A 1 560 ? 10.031 7.393 -35.213 1.00 89.69 560 ILE A CA 1
ATOM 4397 C C . ILE A 1 560 ? 9.959 7.015 -36.700 1.00 89.69 560 ILE A C 1
ATOM 4399 O O . ILE A 1 560 ? 10.721 7.506 -37.533 1.00 89.69 560 ILE A O 1
ATOM 4403 N N . GLY A 1 561 ? 8.972 6.189 -37.048 1.00 83.94 561 GLY A N 1
ATOM 4404 C CA . GLY A 1 561 ? 8.712 5.754 -38.421 1.00 83.94 561 GLY A CA 1
ATOM 4405 C C . GLY A 1 561 ? 9.504 4.507 -38.854 1.00 83.94 561 GLY A C 1
ATOM 4406 O O . GLY A 1 561 ? 10.323 3.973 -38.111 1.00 83.94 561 GLY A O 1
ATOM 4407 N N . PRO A 1 562 ? 9.239 3.979 -40.064 1.00 80.19 562 PRO A N 1
ATOM 4408 C CA . PRO A 1 562 ? 9.811 2.703 -40.515 1.00 80.19 562 PRO A CA 1
ATOM 4409 C C . PRO A 1 562 ? 11.250 2.806 -41.057 1.00 80.19 562 PRO A C 1
ATOM 4411 O O . PRO A 1 562 ? 11.894 1.777 -41.309 1.00 80.19 562 PRO A O 1
ATOM 4414 N N . SER A 1 563 ? 11.737 4.027 -41.277 1.00 87.94 563 SER A N 1
ATOM 4415 C CA . SER A 1 563 ? 13.008 4.325 -41.941 1.00 87.94 563 SER A CA 1
ATOM 4416 C C . SER A 1 563 ? 14.145 4.541 -40.943 1.00 87.94 563 SER A C 1
ATOM 4418 O O . SER A 1 563 ? 13.925 4.707 -39.750 1.00 87.94 563 SER A O 1
ATOM 4420 N N . ILE A 1 564 ? 15.375 4.532 -41.453 1.00 91.56 564 ILE A N 1
ATOM 4421 C CA . ILE A 1 564 ? 16.545 5.016 -40.720 1.00 91.56 564 ILE A CA 1
ATOM 4422 C C . ILE A 1 564 ? 16.413 6.537 -40.523 1.00 91.56 564 ILE A C 1
ATOM 4424 O O . ILE A 1 564 ? 16.015 7.245 -41.450 1.00 91.56 564 ILE A O 1
ATOM 4428 N N . VAL A 1 565 ? 16.738 7.020 -39.324 1.00 92.94 565 VAL A N 1
ATOM 4429 C CA .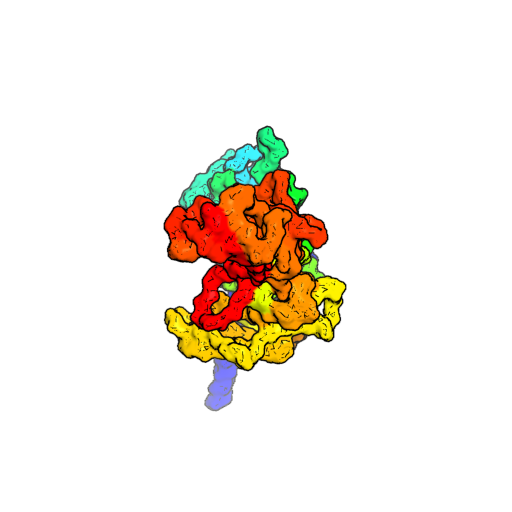 VAL A 1 565 ? 16.623 8.427 -38.913 1.00 92.94 565 VAL A CA 1
ATOM 4430 C C . VAL A 1 565 ? 17.947 8.948 -38.368 1.00 92.94 565 VAL A C 1
ATOM 4432 O O . VAL A 1 565 ? 18.771 8.164 -37.899 1.00 92.94 565 VAL A O 1
ATOM 4435 N N . ASP A 1 566 ? 18.154 10.262 -38.419 1.00 92.88 566 ASP A N 1
ATOM 4436 C CA . ASP A 1 566 ? 19.345 10.901 -37.852 1.00 92.88 566 ASP A CA 1
ATOM 4437 C C . ASP A 1 566 ? 19.369 10.706 -36.324 1.00 92.88 566 ASP A C 1
ATOM 4439 O O . ASP A 1 566 ? 18.357 10.899 -35.654 1.00 92.88 566 ASP A O 1
ATOM 4443 N N . LEU A 1 567 ? 20.515 10.299 -35.770 1.00 91.88 567 LEU A N 1
ATOM 4444 C CA . LEU A 1 567 ? 20.687 10.084 -34.329 1.00 91.88 567 LEU A CA 1
ATOM 4445 C C . LEU A 1 567 ? 21.646 11.109 -33.724 1.00 91.88 567 LEU A C 1
ATOM 4447 O O . LEU A 1 567 ? 21.287 11.854 -32.817 1.00 91.88 567 LEU A O 1
ATOM 4451 N N . HIS A 1 568 ? 22.894 11.132 -34.194 1.00 92.06 568 HIS A N 1
ATOM 4452 C CA . HIS A 1 568 ? 23.906 12.035 -33.657 1.00 92.06 568 HIS A CA 1
ATOM 4453 C C . HIS A 1 568 ? 25.076 12.212 -34.613 1.00 92.06 568 HIS A C 1
ATOM 4455 O O . HIS A 1 568 ? 25.460 11.285 -35.326 1.00 92.06 568 HIS A O 1
ATOM 4461 N N . GLU A 1 569 ? 25.702 13.379 -34.549 1.00 94.62 569 GLU A N 1
ATOM 4462 C CA . GLU A 1 569 ? 26.984 13.606 -35.198 1.00 94.62 569 GLU A CA 1
ATOM 4463 C C . GLU A 1 569 ? 28.114 12.926 -34.424 1.00 94.62 569 GLU A C 1
ATOM 4465 O O . GLU A 1 569 ? 28.244 13.065 -33.209 1.00 94.62 569 GLU A O 1
ATOM 4470 N N . VAL A 1 570 ? 28.961 12.201 -35.144 1.00 95.31 570 VAL A N 1
ATOM 4471 C CA . VAL A 1 570 ? 30.181 11.591 -34.624 1.00 95.31 570 VAL A CA 1
ATOM 4472 C C . VAL A 1 570 ? 31.367 12.215 -35.346 1.00 95.31 570 VAL A C 1
ATOM 4474 O O . VAL A 1 570 ? 31.338 12.420 -36.557 1.00 95.31 570 VAL A O 1
ATOM 4477 N N . ASN A 1 571 ? 32.417 12.548 -34.601 1.00 96.44 571 ASN A N 1
ATOM 4478 C CA . ASN A 1 571 ? 33.605 13.200 -35.134 1.00 96.44 571 ASN A CA 1
ATOM 4479 C C . ASN A 1 571 ? 34.855 12.534 -34.566 1.00 96.44 571 ASN A C 1
ATOM 4481 O O . ASN A 1 571 ? 35.010 12.410 -33.350 1.00 96.44 571 ASN A O 1
ATOM 4485 N N . ILE A 1 572 ? 35.763 12.142 -35.455 1.00 96.06 572 ILE A N 1
ATOM 4486 C CA . ILE A 1 572 ? 37.030 11.514 -35.083 1.00 96.06 572 ILE A CA 1
ATOM 4487 C C . ILE A 1 572 ? 37.903 12.412 -34.206 1.00 96.06 572 ILE A C 1
ATOM 4489 O O . ILE A 1 572 ? 38.569 11.927 -33.299 1.00 96.06 572 ILE A O 1
ATOM 4493 N N . ASN A 1 573 ? 37.780 13.732 -34.363 1.00 96.00 573 ASN A N 1
ATOM 4494 C CA . ASN A 1 573 ? 38.468 14.726 -33.541 1.00 96.00 573 ASN A CA 1
ATOM 4495 C C . ASN A 1 573 ? 37.970 14.765 -32.083 1.00 96.00 573 ASN A C 1
ATOM 4497 O O . ASN A 1 573 ? 38.472 15.541 -31.273 1.00 96.00 573 ASN A O 1
ATOM 4501 N N . ASN A 1 574 ? 36.957 13.965 -31.726 1.00 96.69 574 ASN A N 1
ATOM 4502 C CA . ASN A 1 574 ? 36.584 13.741 -30.332 1.00 96.69 574 ASN A CA 1
ATOM 4503 C C . ASN A 1 574 ? 37.403 12.634 -29.646 1.00 96.69 574 ASN A C 1
ATOM 4505 O O . ASN A 1 574 ? 37.224 12.439 -28.439 1.00 96.69 574 ASN A O 1
ATOM 4509 N N . LEU A 1 575 ? 38.233 11.895 -30.385 1.00 96.75 575 LEU A N 1
ATOM 4510 C CA . LEU A 1 575 ? 39.211 10.958 -29.835 1.00 96.75 575 LEU A CA 1
ATOM 4511 C C . LEU A 1 575 ? 40.474 11.708 -29.367 1.00 96.75 575 LEU A C 1
ATOM 4513 O O . LEU A 1 575 ? 40.668 12.868 -29.739 1.00 96.75 575 LEU A O 1
ATOM 4517 N N . PRO A 1 576 ? 41.329 11.081 -28.536 1.00 96.38 576 PRO A N 1
ATOM 4518 C CA . PRO A 1 576 ? 42.668 11.602 -28.273 1.00 96.38 576 PRO A CA 1
ATOM 4519 C C . PRO A 1 576 ? 43.417 11.843 -29.589 1.00 96.38 576 PRO A C 1
ATOM 4521 O O . PRO A 1 576 ? 43.291 11.047 -30.516 1.00 96.38 576 PRO A O 1
ATOM 4524 N N . VAL A 1 577 ? 44.178 12.937 -29.681 1.00 95.44 577 VAL A N 1
ATOM 4525 C CA . VAL A 1 577 ? 44.859 13.342 -30.928 1.00 95.44 577 VAL A CA 1
ATOM 4526 C C . VAL A 1 577 ? 45.830 12.261 -31.398 1.00 95.44 577 VAL A C 1
ATOM 4528 O O . VAL A 1 577 ? 45.949 12.015 -32.590 1.00 95.44 577 VAL A O 1
ATOM 4531 N N . GLU A 1 578 ? 46.478 11.579 -30.458 1.00 95.31 578 GLU A N 1
ATOM 4532 C CA . GLU A 1 578 ? 47.363 10.446 -30.706 1.00 95.31 578 GLU A CA 1
ATOM 4533 C C . GLU A 1 578 ? 46.659 9.228 -31.322 1.00 95.31 578 GLU A C 1
ATOM 4535 O O . GLU A 1 578 ? 47.325 8.417 -31.943 1.00 95.31 578 GLU A O 1
ATOM 4540 N N . SER A 1 579 ? 45.336 9.104 -31.179 1.00 94.88 579 SER A N 1
ATOM 4541 C CA . SER A 1 579 ? 44.527 8.009 -31.735 1.00 94.88 579 SER A CA 1
ATOM 4542 C C . SER A 1 579 ? 44.003 8.296 -33.148 1.00 94.88 579 SER A C 1
ATOM 4544 O O . SER A 1 579 ? 43.245 7.495 -33.698 1.00 94.88 579 SER A O 1
ATOM 4546 N N . ILE A 1 580 ? 44.307 9.461 -33.724 1.00 94.62 580 ILE A N 1
ATOM 4547 C CA . ILE A 1 580 ? 43.836 9.847 -35.058 1.00 94.62 580 ILE A CA 1
ATOM 4548 C C . ILE A 1 580 ? 44.931 9.501 -36.069 1.00 94.62 580 ILE A C 1
ATOM 4550 O O . ILE A 1 580 ? 45.932 10.207 -36.155 1.00 94.62 580 ILE A O 1
ATOM 4554 N N . ASP A 1 581 ? 44.735 8.414 -36.813 1.00 93.25 581 ASP A N 1
ATOM 4555 C CA . ASP A 1 581 ? 45.689 7.869 -37.784 1.00 93.25 581 ASP A CA 1
ATOM 4556 C C . ASP A 1 581 ? 44.944 7.279 -38.995 1.00 93.25 581 ASP A C 1
ATOM 4558 O O . ASP A 1 581 ? 43.723 7.102 -38.943 1.00 93.25 581 ASP A O 1
ATOM 4562 N N . ASP A 1 582 ? 45.674 6.974 -40.069 1.00 93.62 582 ASP A N 1
ATOM 4563 C CA . ASP A 1 582 ? 45.160 6.297 -41.265 1.00 93.62 582 ASP A CA 1
ATOM 4564 C C . ASP A 1 582 ? 44.797 4.835 -40.950 1.00 93.62 582 ASP A C 1
ATOM 4566 O O . ASP A 1 582 ? 45.605 3.913 -41.091 1.00 93.62 582 ASP A O 1
ATOM 4570 N N . CYS A 1 583 ? 43.596 4.625 -40.405 1.00 92.81 583 CYS A N 1
ATOM 4571 C CA . CYS A 1 583 ? 43.172 3.333 -39.873 1.00 92.81 583 CYS A CA 1
ATOM 4572 C C . CYS A 1 583 ? 41.644 3.160 -39.815 1.00 92.81 583 CYS A C 1
ATOM 4574 O O . CYS A 1 583 ? 40.864 4.052 -40.155 1.00 92.81 583 CYS A O 1
ATOM 4576 N N . ALA A 1 584 ? 41.220 1.977 -39.360 1.00 94.06 584 ALA A N 1
ATOM 4577 C CA . ALA A 1 584 ? 39.817 1.621 -39.208 1.00 94.06 584 ALA A CA 1
ATOM 4578 C C . ALA A 1 584 ? 39.231 2.104 -37.870 1.00 94.06 584 ALA A C 1
ATOM 4580 O O . ALA A 1 584 ? 39.803 1.919 -36.790 1.00 94.06 584 ALA A O 1
ATOM 4581 N N . TYR A 1 585 ? 38.013 2.625 -37.945 1.00 97.25 585 TYR A N 1
ATOM 4582 C CA . TYR A 1 585 ? 37.202 3.086 -36.826 1.00 97.25 585 TYR A CA 1
ATOM 4583 C C . TYR A 1 585 ? 35.845 2.380 -36.820 1.00 97.25 585 TYR A C 1
ATOM 4585 O O . TYR A 1 585 ? 35.373 1.865 -37.834 1.00 97.25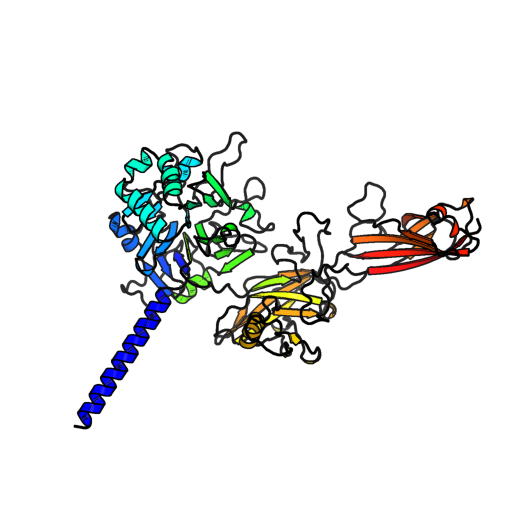 585 TYR A O 1
ATOM 4593 N N . ALA A 1 586 ? 35.192 2.356 -35.662 1.00 97.38 586 ALA A N 1
ATOM 4594 C CA . ALA A 1 586 ? 33.875 1.771 -35.477 1.00 97.38 586 ALA A CA 1
ATOM 4595 C C . ALA A 1 586 ? 32.957 2.708 -34.695 1.00 97.38 586 ALA A C 1
ATOM 4597 O O . ALA A 1 586 ? 33.341 3.281 -33.672 1.00 97.38 586 ALA A O 1
ATOM 4598 N N . VAL A 1 587 ? 31.704 2.800 -35.138 1.00 97.69 587 VAL A N 1
ATOM 4599 C CA . VAL A 1 587 ? 30.618 3.382 -34.348 1.00 97.69 587 VAL A CA 1
ATOM 4600 C C . VAL A 1 587 ? 29.715 2.253 -33.885 1.00 97.69 587 VAL A C 1
ATOM 4602 O O . VAL A 1 587 ? 29.159 1.515 -34.695 1.00 97.69 587 VAL A O 1
ATOM 4605 N N . THR A 1 588 ? 29.541 2.137 -32.571 1.00 97.06 588 THR A N 1
ATOM 4606 C CA . THR A 1 588 ? 28.558 1.235 -31.961 1.00 97.06 588 THR A CA 1
ATOM 4607 C C . THR A 1 588 ? 27.360 2.006 -31.449 1.00 97.06 588 THR A C 1
ATOM 4609 O O . THR A 1 588 ? 27.507 3.088 -30.879 1.00 97.06 588 THR A O 1
ATOM 4612 N N . ILE A 1 589 ? 26.181 1.406 -31.580 1.00 96.00 589 ILE A N 1
ATOM 4613 C CA . ILE A 1 589 ? 24.974 1.814 -30.871 1.00 96.00 589 ILE A CA 1
ATOM 4614 C C . ILE A 1 589 ? 24.648 0.786 -29.795 1.00 96.00 589 ILE A C 1
ATOM 4616 O O . ILE A 1 589 ? 24.655 -0.413 -30.054 1.00 96.00 589 ILE A O 1
ATOM 4620 N N . HIS A 1 590 ? 24.343 1.263 -28.592 1.00 95.38 590 HIS A N 1
ATOM 4621 C CA . HIS A 1 590 ? 23.728 0.471 -27.532 1.00 95.38 590 HIS A CA 1
ATOM 4622 C C . HIS A 1 590 ? 22.309 0.981 -27.320 1.00 95.38 590 HIS A C 1
ATOM 4624 O O . HIS A 1 590 ? 22.142 2.154 -26.993 1.00 95.38 590 HIS A O 1
ATOM 4630 N N . VAL A 1 591 ? 21.315 0.116 -27.484 1.00 95.00 591 VAL A N 1
ATOM 4631 C CA . VAL A 1 591 ? 19.889 0.416 -27.294 1.00 95.00 591 VAL A CA 1
ATOM 4632 C C . VAL A 1 591 ? 19.416 -0.321 -26.049 1.00 95.00 591 VAL A C 1
ATOM 4634 O O . VAL A 1 591 ? 19.782 -1.482 -25.858 1.00 95.00 591 VAL A O 1
ATOM 4637 N N . ARG A 1 592 ? 18.649 0.351 -25.188 1.00 92.50 592 ARG A N 1
ATOM 4638 C CA . ARG A 1 592 ? 18.100 -0.219 -23.953 1.00 92.50 592 ARG A CA 1
ATOM 4639 C C . ARG A 1 592 ? 16.606 0.039 -23.840 1.00 92.50 592 ARG A C 1
ATOM 4641 O O . ARG A 1 592 ? 16.156 1.140 -24.165 1.00 92.50 592 ARG A O 1
ATOM 4648 N N . ASP A 1 593 ? 15.890 -0.947 -23.324 1.00 92.19 593 ASP A N 1
ATOM 4649 C CA . ASP A 1 593 ? 14.512 -0.796 -22.865 1.00 92.19 593 ASP A CA 1
ATOM 4650 C C . ASP A 1 593 ? 14.462 -0.340 -21.388 1.00 92.19 593 ASP A C 1
ATOM 4652 O O . ASP A 1 593 ? 15.500 -0.095 -20.752 1.00 92.19 593 ASP A O 1
ATOM 4656 N N . ARG A 1 594 ? 13.245 -0.205 -20.853 1.00 89.50 594 ARG A N 1
ATOM 4657 C CA . ARG A 1 594 ? 12.957 0.161 -19.457 1.00 89.50 594 ARG A CA 1
ATOM 4658 C C . ARG A 1 594 ? 12.504 -1.020 -18.590 1.00 89.50 594 ARG A C 1
ATOM 4660 O O . ARG A 1 594 ? 11.938 -0.793 -17.528 1.00 89.50 594 ARG A O 1
ATOM 4667 N N . THR A 1 595 ? 12.729 -2.259 -19.016 1.00 90.50 595 THR A N 1
ATOM 4668 C CA . THR A 1 595 ? 12.246 -3.453 -18.309 1.00 90.50 595 THR A CA 1
ATOM 4669 C C . THR A 1 595 ? 12.985 -3.678 -16.991 1.00 90.50 595 THR A C 1
ATOM 4671 O O . THR A 1 595 ? 14.214 -3.753 -16.957 1.00 90.50 595 THR A O 1
ATOM 4674 N N . ILE A 1 596 ? 12.244 -3.877 -15.898 1.00 87.19 596 ILE A N 1
ATOM 4675 C CA . ILE A 1 596 ? 12.788 -4.315 -14.608 1.00 87.19 596 ILE A CA 1
ATOM 4676 C C . ILE A 1 596 ? 13.058 -5.811 -14.693 1.00 87.19 596 ILE A C 1
ATOM 4678 O O . ILE A 1 596 ? 12.133 -6.629 -14.660 1.00 87.19 596 ILE A O 1
ATOM 4682 N N . ARG A 1 597 ? 14.336 -6.182 -14.766 1.00 83.62 597 ARG A N 1
ATOM 4683 C CA . ARG A 1 597 ? 14.739 -7.590 -14.805 1.00 83.62 597 ARG A CA 1
ATOM 4684 C C . ARG A 1 597 ? 15.335 -8.030 -13.478 1.00 83.62 597 ARG A C 1
ATOM 4686 O O . ARG A 1 597 ? 16.191 -7.347 -12.915 1.00 83.62 597 ARG A O 1
ATOM 4693 N N . GLY A 1 598 ? 14.915 -9.197 -13.008 1.00 72.88 598 GLY A N 1
ATOM 4694 C CA . GLY A 1 598 ? 15.597 -9.940 -11.956 1.00 72.88 598 GLY A CA 1
ATOM 4695 C C . GLY A 1 598 ? 16.819 -10.682 -12.462 1.00 72.88 598 GLY A C 1
ATOM 4696 O O . GLY A 1 598 ? 16.881 -11.098 -13.621 1.00 72.88 598 GLY A O 1
ATOM 4697 N N . TYR A 1 599 ? 17.771 -10.906 -11.562 1.00 69.00 599 TYR A N 1
ATOM 4698 C CA . TYR A 1 599 ? 18.708 -12.007 -11.725 1.00 69.00 599 TYR A CA 1
ATOM 4699 C C . TYR A 1 599 ? 18.098 -13.273 -11.129 1.00 69.00 599 TYR A C 1
ATOM 4701 O O . TYR A 1 599 ? 17.336 -13.215 -10.160 1.00 69.00 599 TYR A O 1
ATOM 4709 N N . MET A 1 600 ? 18.467 -14.418 -11.701 1.00 64.75 600 MET A N 1
ATOM 4710 C CA . MET A 1 600 ? 18.388 -15.677 -10.968 1.00 64.75 600 MET A CA 1
ATOM 4711 C C . MET A 1 600 ? 19.211 -15.497 -9.685 1.00 64.75 600 MET A C 1
ATOM 4713 O O . MET A 1 600 ? 20.236 -14.812 -9.725 1.00 64.75 600 MET A O 1
ATOM 4717 N N . PHE A 1 601 ? 18.765 -16.037 -8.549 1.00 62.66 601 PHE A N 1
ATOM 4718 C CA . PHE A 1 601 ? 19.585 -16.060 -7.335 1.00 62.66 601 PHE A CA 1
ATOM 4719 C C . PHE A 1 601 ? 20.833 -16.921 -7.601 1.00 62.66 601 PHE A C 1
ATOM 4721 O O . PHE A 1 601 ? 20.861 -18.101 -7.280 1.00 62.66 601 PHE A O 1
ATOM 4728 N N . ASP A 1 602 ? 21.867 -16.342 -8.210 1.00 43.34 602 ASP A N 1
ATOM 4729 C CA . ASP A 1 602 ? 23.154 -17.009 -8.439 1.00 43.34 602 ASP A CA 1
ATOM 4730 C C . ASP A 1 602 ? 24.039 -16.966 -7.181 1.00 43.34 602 ASP A C 1
ATOM 4732 O O . ASP A 1 602 ? 25.137 -17.523 -7.166 1.00 43.34 602 ASP A O 1
ATOM 4736 N N . ALA A 1 603 ? 23.579 -16.320 -6.100 1.00 39.06 603 ALA A N 1
ATOM 4737 C CA . ALA A 1 603 ? 24.275 -16.303 -4.824 1.00 39.06 603 ALA A CA 1
ATOM 4738 C C . ALA A 1 603 ? 23.309 -16.376 -3.624 1.00 39.06 603 ALA A C 1
ATOM 4740 O O . ALA A 1 603 ? 22.305 -15.659 -3.592 1.00 39.06 603 ALA A O 1
ATOM 4741 N N . PRO A 1 604 ? 23.637 -17.185 -2.599 1.00 37.94 604 PRO A N 1
ATOM 4742 C CA . PRO A 1 604 ? 22.952 -17.131 -1.318 1.00 37.94 604 PRO A CA 1
ATOM 4743 C C . PRO A 1 604 ? 23.221 -15.758 -0.682 1.00 37.94 604 PRO A C 1
ATOM 4745 O O . PRO A 1 604 ? 24.368 -15.470 -0.330 1.00 37.94 604 PRO A O 1
ATOM 4748 N N . ASN A 1 605 ? 22.174 -14.938 -0.540 1.00 39.97 605 ASN A N 1
ATOM 4749 C CA . ASN A 1 605 ? 22.158 -13.590 0.066 1.00 39.97 605 ASN A CA 1
ATOM 4750 C C . ASN A 1 605 ? 22.454 -12.404 -0.876 1.00 39.97 605 ASN A C 1
ATOM 4752 O O . ASN A 1 605 ? 22.994 -11.389 -0.429 1.00 39.97 605 ASN A O 1
ATOM 4756 N N . ASP A 1 606 ? 22.136 -12.491 -2.174 1.00 44.06 606 ASP A N 1
ATOM 4757 C CA . ASP A 1 606 ? 22.170 -11.293 -3.025 1.00 44.06 606 ASP A CA 1
ATOM 4758 C C . ASP A 1 606 ? 20.892 -10.449 -2.880 1.00 44.06 606 ASP A C 1
ATOM 4760 O O . ASP A 1 606 ? 20.009 -10.462 -3.735 1.00 44.06 606 ASP A O 1
ATOM 4764 N N . ASP A 1 607 ? 20.821 -9.690 -1.787 1.00 42.97 607 ASP A N 1
ATOM 4765 C CA . ASP A 1 607 ? 19.746 -8.728 -1.494 1.00 42.97 607 ASP A CA 1
ATOM 4766 C C . ASP A 1 607 ? 19.980 -7.382 -2.218 1.00 42.97 607 ASP A C 1
ATOM 4768 O O . ASP A 1 607 ? 19.367 -6.355 -1.896 1.00 42.97 607 ASP A O 1
ATOM 4772 N N . ARG A 1 608 ? 20.934 -7.326 -3.168 1.00 44.22 608 ARG A N 1
ATOM 4773 C CA . ARG A 1 608 ? 21.282 -6.069 -3.837 1.00 44.22 608 ARG A CA 1
ATOM 4774 C C . ARG A 1 608 ? 20.069 -5.511 -4.576 1.00 44.22 608 ARG A C 1
ATOM 4776 O O . ARG A 1 608 ? 19.264 -6.271 -5.106 1.00 44.22 608 ARG A O 1
ATOM 4783 N N . PRO A 1 609 ? 19.965 -4.173 -4.678 1.00 44.72 609 PRO A N 1
ATOM 4784 C CA . PRO A 1 609 ? 18.947 -3.523 -5.476 1.00 44.72 609 PRO A CA 1
ATOM 4785 C C . PRO A 1 609 ? 18.894 -4.099 -6.888 1.00 44.72 609 PRO A C 1
ATOM 4787 O O . PRO A 1 609 ? 19.781 -3.827 -7.700 1.00 44.72 609 PRO A O 1
ATOM 4790 N N . ILE A 1 610 ? 17.870 -4.902 -7.175 1.00 51.81 610 ILE A N 1
ATOM 4791 C CA . ILE A 1 610 ? 17.640 -5.466 -8.502 1.00 51.81 610 ILE A CA 1
ATOM 4792 C C . ILE A 1 610 ? 17.000 -4.372 -9.366 1.00 51.81 610 ILE A C 1
ATOM 4794 O O . ILE A 1 610 ? 15.835 -4.425 -9.743 1.00 51.81 610 ILE A O 1
ATOM 4798 N N . TRP A 1 611 ? 17.792 -3.346 -9.658 1.00 55.44 611 TRP A N 1
ATOM 4799 C CA . TRP A 1 611 ? 17.554 -2.404 -10.745 1.00 55.44 611 TRP A CA 1
ATOM 4800 C C . TRP A 1 611 ? 18.556 -2.756 -11.825 1.00 55.44 611 TRP A C 1
ATOM 4802 O O . TRP A 1 611 ? 19.561 -2.069 -12.029 1.00 55.44 611 TRP A O 1
ATOM 4812 N N . THR A 1 612 ? 18.366 -3.918 -12.441 1.00 55.72 612 THR A N 1
ATOM 4813 C CA . THR A 1 612 ? 19.202 -4.252 -13.582 1.00 55.72 612 THR A CA 1
ATOM 4814 C C . THR A 1 612 ? 18.831 -3.329 -14.726 1.00 55.72 612 THR A C 1
ATOM 4816 O O . THR A 1 612 ? 17.685 -2.913 -14.893 1.00 55.72 612 THR A O 1
ATOM 4819 N N . TYR A 1 613 ? 19.846 -2.947 -15.490 1.00 65.75 613 TYR A N 1
ATOM 4820 C CA . TYR A 1 613 ? 19.623 -2.321 -16.776 1.00 65.75 613 TYR A CA 1
ATOM 4821 C C . TYR A 1 613 ? 18.737 -3.270 -17.586 1.00 65.75 613 TYR A C 1
ATOM 4823 O O . TYR A 1 613 ? 19.045 -4.463 -17.628 1.00 65.75 613 TYR A O 1
ATOM 4831 N N . GLY A 1 614 ? 17.658 -2.747 -18.168 1.00 75.94 614 GLY A N 1
ATOM 4832 C CA . GLY A 1 614 ? 16.702 -3.527 -18.942 1.00 75.94 614 GLY A CA 1
ATOM 4833 C C . GLY A 1 614 ? 17.328 -4.321 -20.095 1.00 75.94 614 GLY A C 1
ATOM 4834 O O . GLY A 1 614 ? 18.556 -4.453 -20.214 1.00 75.94 614 GLY A O 1
ATOM 4835 N N . TRP A 1 615 ? 16.516 -4.942 -20.940 1.00 84.69 615 TRP A N 1
ATOM 4836 C CA . TRP A 1 615 ? 17.056 -5.599 -22.118 1.00 84.69 615 TRP A CA 1
ATOM 4837 C C . TRP A 1 615 ? 17.881 -4.618 -22.954 1.00 84.69 615 TRP A C 1
ATOM 4839 O O . TRP A 1 615 ? 17.602 -3.419 -23.042 1.00 84.69 615 TRP A O 1
ATOM 4849 N N . TYR A 1 616 ? 18.965 -5.128 -23.534 1.00 90.38 616 TYR A N 1
ATOM 4850 C CA . TYR A 1 616 ? 19.827 -4.330 -24.384 1.00 90.38 616 TYR A CA 1
ATOM 4851 C C . TYR A 1 616 ? 20.201 -5.098 -25.637 1.00 90.38 616 TYR A C 1
ATOM 4853 O O . TYR A 1 616 ? 20.420 -6.308 -25.608 1.00 90.38 616 TYR A O 1
ATOM 4861 N N . SER A 1 617 ? 20.339 -4.340 -26.713 1.00 94.06 617 SER A N 1
ATOM 4862 C CA . SER A 1 617 ? 20.866 -4.799 -27.988 1.00 94.06 617 SER A CA 1
ATOM 4863 C C . SER A 1 617 ? 21.926 -3.813 -28.447 1.00 94.06 617 SER A C 1
ATOM 4865 O O . SER A 1 617 ? 21.920 -2.637 -28.065 1.00 94.06 617 SER A O 1
ATOM 4867 N N . TRP A 1 618 ? 22.862 -4.286 -29.256 1.00 94.88 618 TRP A N 1
ATOM 4868 C CA . TRP A 1 618 ? 23.889 -3.432 -29.829 1.00 94.88 618 TRP A CA 1
ATOM 4869 C C . TRP A 1 618 ? 24.128 -3.782 -31.289 1.00 94.88 618 TRP A C 1
ATOM 4871 O O . TRP A 1 618 ? 23.865 -4.900 -31.732 1.00 94.88 618 TRP A O 1
ATOM 4881 N N . TYR A 1 619 ? 24.603 -2.795 -32.035 1.00 96.19 619 TYR A N 1
ATOM 4882 C CA . TYR A 1 619 ? 24.996 -2.943 -33.430 1.00 96.19 619 TYR A CA 1
ATOM 4883 C C . TYR A 1 619 ? 26.188 -2.033 -33.712 1.00 96.19 619 TYR A C 1
ATOM 4885 O O . TYR A 1 619 ? 26.450 -1.101 -32.946 1.00 96.19 619 TYR A O 1
ATOM 4893 N N . ALA A 1 620 ? 26.918 -2.299 -34.789 1.00 95.81 620 ALA A N 1
ATOM 4894 C CA . ALA A 1 620 ? 28.082 -1.514 -35.164 1.00 95.81 620 ALA A CA 1
ATOM 4895 C C . ALA A 1 620 ? 28.191 -1.376 -36.679 1.00 95.81 620 ALA A C 1
ATOM 4897 O O . ALA A 1 620 ? 27.779 -2.270 -37.416 1.00 95.81 620 ALA A O 1
ATOM 4898 N N . PHE A 1 621 ? 28.816 -0.294 -37.124 1.00 96.25 621 PHE A N 1
ATOM 4899 C CA . PHE A 1 621 ? 29.428 -0.237 -38.445 1.00 96.25 621 PHE A CA 1
ATOM 4900 C C . PHE A 1 621 ? 30.868 0.255 -38.313 1.00 96.25 621 PHE A C 1
ATOM 4902 O O . PHE A 1 621 ? 31.210 0.937 -37.342 1.00 96.25 621 PHE A O 1
ATOM 4909 N N . THR A 1 622 ? 31.702 -0.104 -39.284 1.00 96.75 622 THR A N 1
ATOM 4910 C CA . THR A 1 622 ? 33.093 0.345 -39.374 1.00 96.75 622 THR A CA 1
ATOM 4911 C C . THR A 1 622 ? 33.294 1.260 -40.574 1.00 96.75 622 THR A C 1
ATOM 4913 O O . THR A 1 622 ? 32.474 1.261 -41.495 1.00 96.75 622 THR A O 1
ATOM 4916 N N . PHE A 1 623 ? 34.360 2.048 -40.555 1.00 96.38 623 PHE A N 1
ATOM 4917 C CA . PHE A 1 623 ? 34.804 2.892 -41.660 1.00 96.38 623 PHE A CA 1
ATOM 4918 C C . PHE A 1 623 ? 36.310 3.143 -41.542 1.00 96.38 623 PHE A C 1
ATOM 4920 O O . PHE A 1 623 ? 36.842 3.087 -40.434 1.00 96.38 623 PHE A O 1
ATOM 4927 N N . ASP A 1 624 ? 36.970 3.435 -42.656 1.00 96.19 624 ASP A N 1
ATOM 4928 C CA . ASP A 1 624 ? 38.377 3.841 -42.672 1.00 96.19 624 ASP A CA 1
ATOM 4929 C C . ASP A 1 624 ? 38.458 5.370 -42.692 1.00 96.19 624 ASP A C 1
ATOM 4931 O O . ASP A 1 624 ? 37.618 6.032 -43.313 1.00 96.19 624 ASP A O 1
ATOM 4935 N N . TYR A 1 625 ? 39.433 5.944 -41.989 1.00 95.94 625 TYR A N 1
ATOM 4936 C CA . TYR A 1 625 ? 39.667 7.386 -41.992 1.00 95.94 625 TYR A CA 1
ATOM 4937 C C . TYR A 1 625 ? 41.100 7.709 -42.378 1.00 95.94 625 TYR A C 1
ATOM 4939 O O . TYR A 1 625 ? 42.016 7.206 -41.739 1.00 95.94 625 TYR A O 1
ATOM 4947 N N . THR A 1 626 ? 41.268 8.611 -43.343 1.00 94.56 626 THR A N 1
ATOM 4948 C CA . THR A 1 626 ? 42.571 9.123 -43.776 1.00 94.56 626 THR A CA 1
ATOM 4949 C C . THR A 1 626 ? 42.671 10.614 -43.404 1.00 94.56 626 THR A C 1
ATOM 4951 O O . THR A 1 626 ? 41.891 11.403 -43.947 1.00 94.56 626 THR A O 1
ATOM 4954 N N . PRO A 1 627 ? 43.557 11.002 -42.457 1.00 88.25 627 PRO A N 1
ATOM 4955 C CA . PRO A 1 627 ? 43.658 12.363 -41.905 1.00 88.25 627 PRO A CA 1
ATOM 4956 C C . PRO A 1 627 ? 44.017 13.501 -42.864 1.00 88.25 627 PRO A C 1
ATOM 4958 O O . PRO A 1 627 ? 44.671 13.261 -43.904 1.00 88.25 627 PRO A O 1
#

Sequence (627 aa):
MERMKIRSMVLLVSIIFLLMCTATAQHVREKGIFFSTEEEFVIRGLKPADGNPIISDGDLLNSAGYVYMRNYELLKKFKARSDLGLDAADVINIRGHFVAFSTELDHPYGGFTAGDLLATNGAIVPNAALLANFNIPRGLDLGLDAVQIIGTEDRIIKFFDAVRKRGREYWIEKPKAIGEYLKKYGVDIWFSTEGTGPLSAKKIPMFLDGDLLSAAAGTIVLRNRDALPVLVPAGIPSRGVDFGMDAVTFRGREKPEIRKYIYYSSEILFEGRMGFTDGDVLKSGNGIVMLNSGLILPFKPKTKFLGLDALSFGNGKIDLYPQITHFNQVHVSDISITGLAYPGAPGREQPKDQPFGQWIQIHGYIPDDIDIQRFRVVYCKASDHPCSITEIDGIEVTAAQDWHVKCSDGFGGCNGDYHWFSDSDGWFNAAQYRTLRSCNPDLPLTMWNSVSAPDKNALYVVWLQIQRGGGVQVEPFKHYIQLDNTPPTNLALAPKNGNICGEFGPDNMPIMVQGRFKDDHFWRYRLTLFGGDPLGIKHYGWKYHDDSPEGDFVDPTGTIGPSIVDLHEVNINNLPVESIDDCAYAVTIHVRDRTIRGYMFDAPNDDRPIWTYGWYSWYAFTFDYTP

Secondary structure (DSSP, 8-state):
-HHHHHHHHHHHHHHHHHHHHHHHHHHHHTSSEEEE-SS-EE--SSPPTTS--EE-TT-EEETTTEEEE-HHHHGGGTT--S----SEEEEEETTTTEEEEE-SS--TTSS--TTSEEETTS-EE-HHHHTGGGT--TT------EEEEES-HHHHHHHHHHHHHH-HHHHHH-TTHHHHHHHHHT-EEEEE-SSPPPBPTTSSBSS-TTSEEETTTTEEEE-HHHHS-TTS-BSTTTTSB-----EEEES-TT-TTGGGSEEEE-SS-B-STT-B-TTSEEETTTEEEE-HHHHHGGG--SSS----SEEEE-SS---PPPEEEEETTEEGGGB-TTS-B----TTS-PPSSB-EEEEEEEEEE--S-TTEEEEEEEEEEGGGPSPPGGG-EE----GGG--EEE-TTSSSS--SEEE----TT--EEHHHHHHHHHH-TT--SEEEEGGGSSSTTSEEEEEEEEEETTEEEE-S--EEEEB-----EEEEEEESSS-TT-EE-GGGPSEEEEEEEE-TTEEEEEEEEEETTTTEEEE---EESSS--TT--EETTEESSSS-EEEEEE-GGGS-GGG-SSEEEEEEEEEEE--EEEPP--STT--S-------EEEEEEEEEE--

pLDDT: mean 85.34, std 14.59, range [32.38, 98.62]

Foldseek 3Di:
DVVVVVVVVVVVVVVVVVVVVVVVVVVLLQAAKKFFFQAKFFFPFDQEPVRDRIAGLQFIDGLLQYGLGHNCQFCVLVPQDDRQGWQEWAQLDSVVRWMWTFGNAARPVRQAGRQWIAISVGFTQHNLLLLVLLPADSPDRFGWQEKDKFDHSVLVVVLSVVRRVCGHVNCSVPSPVNLVSCVVSVMKMKTAGNHFADADPVRHTSAASLFIAISNNSDTLAHQCQQDFPQAQDDPPPRNDDFHWRYWEFPDSHDPPGSQGIKTFTPAWDPDQLTAGSQFIAGGNQGGFGHNLSSCVNSPTPDSHGHTNYIYGGPYDDFGDWWWQDWQPAGLSQADLQQFGDRPDPPDPADGRAAAAFKIFTATDDGPDPQFFKKFKWKAFPVCPVPDPVRIATQWDDVVVVDWAALPPPQQPDHDTDDFTAPRRGIDGPVVVVSSCSSPVGHTSHMHRLCPPPDQFGKMWMWMWTDGPVGIDTDPHTRIGGGDHDFKDPWDKAFPDAGQQEEDEPVCPFTFMWIWIWDLQWFWKWKWKWAFVVIWIDTPDIDGQPPDDPDAQAHRTTGPDDDIDGHDTDGPVRTDPNRDAQFKMKMKMKTFGSYQYDDDCPDNPPSDRSRDGHHIDMDMTMYTYHD

=== Feature glossary ===
Legend for the data blocks above and below:

— What the protein is —

Sequence gives the chain of amino acids in standard one-letter code (A=alanine, C=cysteine, …, Y=tyrosine), read N→C. It is the only feature that is directly encoded by the gene; all structural features are derived from the folded form of this sequence.

The annotation block draws on four external resources. InterPro: which protein families and domains the sequence belongs to. GO: standardized terms for what the protein does, what process it participates in, and where in the cell it acts. CATH: which structural fold it has in the CATH hierarchy. Organism: the species of origin.

— Where its atoms are —

Atomic coordinates in PDBx/mmCIF format — the same representation the Protein Data Bank distributes. Each line of the _atom_site loop places one backbone atom in Cartesian space (units: ångströms, origin: arbitrary).

Six rendered views show the 3D structure from the faces of a cube — i.e. along ±x, ±y, ±z. Rendering representation is drawn randomly per protein from cartoon (secondary-structure ribbons), sticks (backbone bonds), or molecular surface; coloring is either N→C rainbow (blue at the N-terminus through red at the C-terminus) or one color per chain.

— Local backbone conformation —

DSSP 8-state secondary structure assigns each residue one of H (α-helix), G (3₁₀-helix), I (π-helix), E (extended β-strand), B (isolated β-bridge), T (hydrogen-bonded turn), S (bend), or '-' (coil). The assignment is computed from backbone hydrogen-bond geometry via the Kabsch–Sander algorithm.

P-SEA three-state annotation labels each residue as helix, strand, or coil based purely on the geometry of the Cα trace. It serves as a fallback when the full backbone (and thus DSSP) is unavailable.

φ (phi) and ψ (psi) are the two rotatable backbone dihedrals per residue: φ is the C(i-1)–N–Cα–C torsion, ψ is the N–Cα–C–N(i+1) torsion, both in degrees on (−180°, 180°]. α-helical residues cluster near (−60°, −45°); β-strand residues near (−120°, +130°). A Ramachandran plot is simply a scatter of (φ, ψ) for every residue.

— Global shape and packing —

Radius of gyration (Rg) is the root-mean-square distance of Cα atoms from their centroid — a single number for overall size and compactness. A globular domain of N residues has Rg ≈ 2.2·N^0.38 Å; an extended or disordered chain has a much larger Rg. The Cα contact count is the number of residue pairs whose Cα atoms are within 8 Å and are more than four positions apart in sequence — a standard proxy for tertiary packing density. The bounding box is the smallest axis-aligned box enclosing all Cα atoms.

Accessible surface area quantifies burial. A residue with SASA near zero is packed into the hydrophobic core; one with SASA >100 Å² sits on the surface. Computed here via the Shrake–Rupley numerical algorithm with a 1.4 Å probe.

The contact map is a binary N×N matrix image: pixel (i, j) is dark where Cα_i and Cα_j are within 8 Å and |i−j|>4. Because the |i−j|>4 filter removes local helical contacts, off-diagonal stripes parallel to the main diagonal indicate parallel β-sheets; stripes perpendicular to it indicate antiparallel β-sheets. The Ramachandran plot scatters every residue's (φ, ψ) pair against the sterically allowed regions. The PAE heatmap renders the predicted-aligned-error matrix.

— Structural neighborhood —

A 3Di character summarizes, for each residue, the relative orientation of the Cα frame of its nearest spatial neighbor. Because it encodes fold topology rather than chemistry, 3Di alignments detect remote structural similarity that sequence alignment misses.

Structural nearest neighbors (via Foldseek easy-search vs the PDB). Reported per hit: target PDB id, E-value, and alignment TM-score. A TM-score above ~0.5 is the conventional threshold for 'same fold'.

— Confidence and disorder —

For AlphaFold models, the B-factor field carries pLDDT — the model's own estimate of local accuracy on a 0–100 scale. Regions with pLDDT<50 should be treated as essentially unmodeled; they often correspond to intrinsically disordered segments.

B-factor (Debye–Waller factor) reflects atomic displacement in the crystal lattice. It is an experimental observable (units Å²), not a prediction; low values mean the atom is pinned down, high values mean it moves or is heterogeneous across the crystal.

Predicted Aligned Error (PAE) is an AlphaFold confidence matrix: entry (i, j) is the expected error in the position of residue j, in ångströms, when the prediction is superimposed on the true structure at residue i. Low PAE within a block of residues means that block is internally rigid and well-predicted; high PAE between two blocks means their relative placement is uncertain even if each block individually is confident.